Protein AF-A0A520RTF0-F1 (afdb_monomer)

Organism: NCBI:txid2510334

Structure (mmCIF, N/CA/C/O backbone):
data_AF-A0A520RTF0-F1
#
_entry.id   AF-A0A520RTF0-F1
#
loop_
_atom_site.group_PDB
_atom_site.id
_atom_site.type_symbol
_atom_site.label_atom_id
_atom_site.label_alt_id
_atom_site.label_comp_id
_atom_site.label_asym_id
_atom_site.label_entity_id
_atom_site.label_seq_id
_atom_site.pdbx_PDB_ins_code
_atom_site.Cartn_x
_atom_site.Cartn_y
_atom_site.Cartn_z
_atom_site.occupancy
_atom_site.B_iso_or_equiv
_atom_site.auth_seq_id
_atom_site.auth_comp_id
_atom_site.auth_asym_id
_atom_site.auth_atom_id
_atom_site.pdbx_PDB_model_num
ATOM 1 N N . MET A 1 1 ? -9.088 -32.684 68.311 1.00 35.09 1 MET A N 1
ATOM 2 C CA . MET A 1 1 ? -9.550 -31.432 67.673 1.00 35.09 1 MET A CA 1
ATOM 3 C C . MET A 1 1 ? -9.948 -31.781 66.250 1.00 35.09 1 MET A C 1
ATOM 5 O O . MET A 1 1 ? -9.101 -32.343 65.562 1.00 35.09 1 MET A O 1
ATOM 9 N N . PRO A 1 2 ? -11.205 -31.585 65.819 1.00 31.98 2 PRO A N 1
ATOM 10 C CA . PRO A 1 2 ? -11.571 -31.870 64.439 1.00 31.98 2 PRO A CA 1
ATOM 11 C C . PRO A 1 2 ? -10.864 -30.858 63.530 1.00 31.98 2 PRO A C 1
ATOM 13 O O . PRO A 1 2 ? -10.836 -29.667 63.839 1.00 31.98 2 PRO A O 1
ATOM 16 N N . ARG A 1 3 ? -10.262 -31.338 62.437 1.00 32.12 3 ARG A N 1
ATOM 17 C CA . ARG A 1 3 ? -9.740 -30.486 61.361 1.00 32.12 3 ARG A CA 1
ATOM 18 C C . ARG A 1 3 ? -10.895 -29.647 60.811 1.00 32.12 3 ARG A C 1
ATOM 20 O O . ARG A 1 3 ? -11.899 -30.211 60.385 1.00 32.12 3 ARG A O 1
ATOM 27 N N . MET A 1 4 ? -10.735 -28.324 60.822 1.00 29.72 4 MET A N 1
ATOM 28 C CA . MET A 1 4 ? -11.613 -27.411 60.087 1.00 29.72 4 MET A CA 1
ATOM 29 C C . MET A 1 4 ? -11.642 -27.809 58.598 1.00 29.72 4 MET A C 1
ATOM 31 O O . MET A 1 4 ? -10.570 -28.062 58.040 1.00 29.72 4 MET A O 1
ATOM 35 N N . PRO A 1 5 ? -12.825 -27.873 57.960 1.00 34.88 5 PRO A N 1
ATOM 36 C CA . PRO A 1 5 ? -12.955 -28.168 56.534 1.00 34.88 5 PRO A CA 1
ATOM 37 C C . PRO A 1 5 ? -12.338 -27.052 55.674 1.00 34.88 5 PRO A C 1
ATOM 39 O O . PRO A 1 5 ? -12.426 -25.877 56.027 1.00 34.88 5 PRO A O 1
ATOM 42 N N . ASP A 1 6 ? -11.736 -27.403 54.534 1.00 38.41 6 ASP A N 1
ATOM 43 C CA . ASP A 1 6 ? -10.985 -26.462 53.682 1.00 38.41 6 ASP A CA 1
ATOM 44 C C . ASP A 1 6 ? -11.842 -25.318 53.098 1.00 38.41 6 ASP A C 1
ATOM 46 O O . ASP A 1 6 ? -11.311 -24.232 52.868 1.00 38.41 6 ASP A O 1
ATOM 50 N N . LYS A 1 7 ? -13.175 -25.486 53.005 1.00 37.47 7 LYS A N 1
ATOM 51 C CA . LYS A 1 7 ? -14.124 -24.391 52.705 1.00 37.47 7 LYS A CA 1
ATOM 52 C C . LYS A 1 7 ? -14.014 -23.226 53.699 1.00 37.47 7 LYS A C 1
ATOM 54 O O . LYS A 1 7 ? -14.041 -22.072 53.292 1.00 37.47 7 LYS A O 1
ATOM 59 N N . LEU A 1 8 ? -13.821 -23.514 54.992 1.00 34.50 8 LEU A N 1
ATOM 60 C CA . LEU A 1 8 ? -13.691 -22.475 56.018 1.00 34.50 8 LEU A CA 1
ATOM 61 C C . LEU A 1 8 ? -12.369 -21.704 55.894 1.00 34.50 8 LEU A C 1
ATOM 63 O O . LEU A 1 8 ? -12.335 -20.523 56.208 1.00 34.50 8 LEU A O 1
ATOM 67 N N . LYS A 1 9 ? -11.285 -22.337 55.421 1.00 35.91 9 LYS A N 1
ATOM 68 C CA . LYS A 1 9 ? -9.981 -21.667 55.250 1.00 35.91 9 LYS A CA 1
ATOM 69 C C . LYS A 1 9 ? -9.966 -20.687 54.076 1.00 35.91 9 LYS A C 1
ATOM 71 O O . LYS A 1 9 ? -9.257 -19.690 54.153 1.00 35.91 9 LYS A O 1
ATOM 76 N N . SER A 1 10 ? -10.716 -20.978 53.012 1.00 37.84 10 SER A N 1
ATOM 77 C CA . SER A 1 10 ? -10.874 -20.084 51.859 1.00 37.84 10 SER A CA 1
ATOM 78 C C . SER A 1 10 ? -11.757 -18.879 52.218 1.00 37.84 10 SER A C 1
ATOM 80 O O . SER A 1 10 ? -11.321 -17.746 52.042 1.00 37.84 10 SER A O 1
ATOM 82 N N . LEU A 1 11 ? -12.895 -19.106 52.891 1.00 39.03 11 LEU A N 1
ATOM 83 C CA . LEU A 1 11 ? -13.771 -18.043 53.418 1.00 39.03 11 LEU A CA 1
ATOM 84 C C . LEU A 1 11 ? -13.067 -17.130 54.444 1.00 39.03 11 LEU A C 1
ATOM 86 O O . LEU A 1 11 ? -13.208 -15.912 54.391 1.00 39.03 11 LEU A O 1
ATOM 90 N N . LEU A 1 12 ? -12.249 -17.693 55.346 1.00 34.88 12 LEU A N 1
ATOM 91 C CA . LEU A 1 12 ? -11.482 -16.918 56.334 1.00 34.88 12 LEU A CA 1
ATOM 92 C C . LEU A 1 12 ? -10.351 -16.084 55.714 1.00 34.88 12 LEU A C 1
ATOM 94 O O . LEU A 1 12 ? -10.033 -15.035 56.270 1.00 34.88 12 LEU A O 1
ATOM 98 N N . LYS A 1 13 ? -9.755 -16.507 54.587 1.00 39.06 13 LYS A N 1
ATOM 99 C CA . LYS A 1 13 ? -8.762 -15.708 53.841 1.00 39.06 13 LYS A CA 1
ATOM 100 C C . LYS A 1 13 ? -9.409 -14.516 53.129 1.00 39.06 13 LYS A C 1
ATOM 102 O O . LYS A 1 13 ? -8.852 -13.428 53.167 1.00 39.06 13 LYS A O 1
ATOM 107 N N . ILE A 1 14 ? -10.603 -14.703 52.567 1.00 41.03 14 ILE A N 1
ATOM 108 C CA . ILE A 1 14 ? -11.370 -13.642 51.897 1.00 41.03 14 ILE A CA 1
ATOM 109 C C . ILE A 1 14 ? -11.829 -12.583 52.911 1.00 41.03 14 ILE A C 1
ATOM 111 O O . ILE A 1 14 ? -11.594 -11.396 52.707 1.00 41.03 14 ILE A O 1
ATOM 115 N N . ALA A 1 15 ? -12.357 -13.004 54.068 1.00 39.94 15 ALA A N 1
ATOM 116 C CA . ALA A 1 15 ? -12.731 -12.086 55.146 1.00 39.94 15 ALA A CA 1
ATOM 117 C C . ALA A 1 15 ? -11.531 -11.305 55.715 1.00 39.94 15 ALA A C 1
ATOM 119 O O . ALA A 1 15 ? -11.695 -10.177 56.163 1.00 39.94 15 ALA A O 1
ATOM 120 N N . SER A 1 16 ? -10.318 -11.875 55.698 1.00 38.03 16 SER A N 1
ATOM 121 C CA . SER A 1 16 ? -9.114 -11.190 56.193 1.00 38.03 16 SER A CA 1
ATOM 122 C C . SER A 1 16 ? -8.428 -10.285 55.160 1.00 38.03 16 SER A C 1
ATOM 124 O O . SER A 1 16 ? -7.774 -9.333 55.576 1.00 38.03 16 SER A O 1
ATOM 126 N N . LEU A 1 17 ? -8.627 -10.513 53.856 1.00 39.69 17 LEU A N 1
ATOM 127 C CA . LEU A 1 17 ? -8.180 -9.624 52.770 1.00 39.69 17 LEU A CA 1
ATOM 128 C C . LEU A 1 17 ? -9.128 -8.429 52.575 1.00 39.69 17 LEU A C 1
ATOM 130 O O . LEU A 1 17 ? -8.660 -7.296 52.507 1.00 39.69 17 LEU A O 1
ATOM 134 N N . LEU A 1 18 ? -10.447 -8.649 52.634 1.00 36.28 18 LEU A N 1
ATOM 135 C CA . LEU A 1 18 ? -11.449 -7.570 52.640 1.00 36.28 18 LEU A CA 1
ATOM 136 C C . LEU A 1 18 ? -11.328 -6.673 53.887 1.00 36.28 18 LEU A C 1
ATOM 138 O O . LEU A 1 18 ? -11.593 -5.478 53.823 1.00 36.28 18 LEU A O 1
ATOM 142 N N . LEU A 1 19 ? -10.846 -7.214 55.017 1.00 36.16 19 LEU A N 1
ATOM 143 C CA . LEU A 1 19 ? -10.516 -6.413 56.204 1.00 36.16 19 LEU A CA 1
ATOM 144 C C . LEU A 1 19 ? -9.243 -5.554 56.048 1.00 36.16 19 LEU A C 1
ATOM 146 O O . LEU A 1 19 ? -9.057 -4.629 56.836 1.00 36.16 19 LEU A O 1
ATOM 150 N N . TRP A 1 20 ? -8.354 -5.858 55.094 1.00 32.38 20 TRP A N 1
ATOM 151 C CA . TRP A 1 20 ? -7.113 -5.101 54.855 1.00 32.38 20 TRP A CA 1
ATOM 152 C C . TRP A 1 20 ? -7.290 -3.949 53.855 1.00 32.38 20 TRP A C 1
ATOM 154 O O . TRP A 1 20 ? -6.564 -2.960 53.958 1.00 32.38 20 TRP A O 1
ATOM 164 N N . ALA A 1 21 ? -8.298 -4.010 52.978 1.00 34.62 21 ALA A N 1
ATOM 165 C CA . ALA A 1 21 ? -8.686 -2.901 52.097 1.00 34.62 21 ALA A CA 1
ATOM 166 C C . ALA A 1 21 ? -9.217 -1.666 52.867 1.00 34.62 21 ALA A C 1
ATOM 168 O O . ALA A 1 21 ? -9.217 -0.553 52.355 1.00 34.62 21 ALA A O 1
ATOM 169 N N . LEU A 1 22 ? -9.562 -1.816 54.153 1.00 38.53 22 LEU A N 1
ATOM 170 C CA . LEU A 1 22 ? -10.040 -0.741 55.037 1.00 38.53 22 LEU A CA 1
ATOM 171 C C . LEU A 1 22 ? -8.977 0.306 55.446 1.00 38.53 22 LEU A C 1
ATOM 173 O O . LEU A 1 22 ? -9.285 1.205 56.231 1.00 38.53 22 LEU A O 1
ATOM 177 N N . CYS A 1 23 ? -7.736 0.229 54.949 1.00 31.05 23 CYS A N 1
ATOM 178 C CA . CYS A 1 23 ? -6.676 1.171 55.337 1.00 31.05 23 CYS A CA 1
ATOM 179 C C . CYS A 1 23 ? -5.777 1.712 54.213 1.00 31.05 23 CYS A C 1
ATOM 181 O O . CYS A 1 23 ? -4.783 2.369 54.532 1.00 31.05 23 CYS A O 1
ATOM 183 N N . ALA A 1 24 ? -6.102 1.536 52.933 1.00 30.48 24 ALA A N 1
ATOM 184 C CA . ALA A 1 24 ? -5.305 2.135 51.864 1.00 30.48 24 ALA A CA 1
ATOM 185 C C . ALA A 1 24 ? -6.176 2.783 50.782 1.00 30.48 24 ALA A C 1
ATOM 187 O O . ALA A 1 24 ? -7.135 2.194 50.308 1.00 30.48 24 ALA A O 1
ATOM 188 N N . SER A 1 25 ? -5.763 3.997 50.404 1.00 29.53 25 SER A N 1
ATOM 189 C CA . SER A 1 25 ? -6.171 4.790 49.234 1.00 29.53 25 SER A CA 1
ATOM 190 C C . SER A 1 25 ? -7.614 5.305 49.160 1.00 29.53 25 SER A C 1
ATOM 192 O O . SER A 1 25 ? -8.532 4.653 48.687 1.00 29.53 25 SER A O 1
ATOM 194 N N . GLN A 1 26 ? -7.749 6.595 49.486 1.00 33.31 26 GLN A N 1
ATOM 195 C CA . GLN A 1 26 ? -8.536 7.519 48.669 1.00 33.31 26 GLN A CA 1
ATOM 196 C C . GLN A 1 26 ? -7.932 7.523 47.261 1.00 33.31 26 GLN A C 1
ATOM 198 O O . GLN A 1 26 ? -6.758 7.847 47.173 1.00 33.31 26 GLN A O 1
ATOM 203 N N . PHE A 1 27 ? -8.691 7.143 46.233 1.00 30.66 27 PHE A N 1
ATOM 204 C CA . PHE A 1 27 ? -8.696 7.657 44.849 1.00 30.66 27 PHE A CA 1
ATOM 205 C C . PHE A 1 27 ? -9.687 6.779 44.069 1.00 30.66 27 PHE A C 1
ATOM 207 O O . PHE A 1 27 ? -9.316 5.749 43.524 1.00 30.66 27 PHE A O 1
ATOM 214 N N . ALA A 1 28 ? -10.964 7.164 44.071 1.00 24.80 28 ALA A N 1
ATOM 215 C CA . ALA A 1 28 ? -11.975 6.541 43.227 1.00 24.80 28 ALA A CA 1
ATOM 216 C C . ALA A 1 28 ? -11.994 7.273 41.878 1.00 24.80 28 ALA A C 1
ATOM 218 O O . ALA A 1 28 ? -12.440 8.421 41.804 1.00 24.80 28 ALA A O 1
ATOM 219 N N . SER A 1 29 ? -11.491 6.628 40.827 1.00 24.91 29 SER A N 1
ATOM 220 C CA . SER A 1 29 ? -11.855 6.935 39.443 1.00 24.91 29 SER A CA 1
ATOM 221 C C . SER A 1 29 ? -12.821 5.854 38.970 1.00 24.91 29 SER A C 1
ATOM 223 O O . SER A 1 29 ? -12.532 4.663 39.061 1.00 24.91 29 SER A O 1
ATOM 225 N N . ALA A 1 30 ? -13.993 6.275 38.504 1.00 27.58 30 ALA A N 1
ATOM 226 C CA . ALA A 1 30 ? -14.966 5.392 37.885 1.00 27.58 30 ALA A CA 1
ATOM 227 C C . ALA A 1 30 ? -14.374 4.844 36.577 1.00 27.58 30 ALA A C 1
ATOM 229 O O . ALA A 1 30 ? -14.166 5.599 35.634 1.00 27.58 30 ALA A O 1
ATOM 230 N N . GLN A 1 31 ? -14.085 3.546 36.526 1.00 29.14 31 GLN A N 1
ATOM 231 C CA . GLN A 1 31 ? -13.779 2.844 35.281 1.00 29.14 31 GLN A CA 1
ATOM 232 C C . GLN A 1 31 ? -15.083 2.672 34.488 1.00 29.14 31 GLN A C 1
ATOM 234 O O . GLN A 1 31 ? -15.976 1.949 34.925 1.00 29.14 31 GLN A O 1
ATOM 239 N N . SER A 1 32 ? -15.200 3.309 33.322 1.00 32.97 32 SER A N 1
ATOM 240 C CA . SER A 1 32 ? -16.267 3.039 32.351 1.00 32.97 32 SER A CA 1
ATOM 241 C C . SER A 1 32 ? -15.668 2.508 31.052 1.00 32.97 32 SER A C 1
ATOM 243 O O . SER A 1 32 ? -14.834 3.174 30.450 1.00 32.97 32 SER A O 1
ATOM 245 N N . GLY A 1 33 ? -16.107 1.315 30.634 1.00 45.66 33 GLY A N 1
ATOM 246 C CA . GLY A 1 33 ? -15.764 0.707 29.340 1.00 45.66 33 GLY A CA 1
ATOM 247 C C . GLY A 1 33 ? -15.453 -0.794 29.379 1.00 45.66 33 GLY A C 1
ATOM 248 O O . GLY A 1 33 ? -15.386 -1.429 28.334 1.00 45.66 33 GLY A O 1
ATOM 249 N N . SER A 1 34 ? -15.290 -1.391 30.562 1.00 53.47 34 SER A N 1
ATOM 250 C CA . SER A 1 34 ? -14.965 -2.816 30.682 1.00 53.47 34 SER A CA 1
ATOM 251 C C . SER A 1 34 ? -16.222 -3.689 30.718 1.00 53.47 34 SER A C 1
ATOM 253 O O . SER A 1 34 ? -17.160 -3.387 31.452 1.00 53.47 34 SER A O 1
ATOM 255 N N . SER A 1 35 ? -16.231 -4.804 29.976 1.00 57.59 35 SER A N 1
ATOM 256 C CA . SER A 1 35 ? -17.229 -5.880 30.160 1.00 57.59 35 SER A CA 1
ATOM 257 C C . SER A 1 35 ? -16.954 -6.712 31.420 1.00 57.59 35 SER A C 1
ATOM 259 O O . SER A 1 35 ? -17.786 -7.521 31.832 1.00 57.59 35 SER A O 1
ATOM 261 N N . LEU A 1 36 ? -15.780 -6.527 32.033 1.00 66.19 36 LEU A N 1
ATOM 262 C CA . LEU A 1 36 ? -15.343 -7.283 33.192 1.00 66.19 36 LEU A CA 1
ATOM 263 C C . LEU A 1 36 ? -16.076 -6.818 34.454 1.00 66.19 36 LEU A C 1
ATOM 265 O O . LEU A 1 36 ? -16.005 -5.637 34.797 1.00 66.19 36 LEU A O 1
ATOM 269 N N . PRO A 1 37 ? -16.716 -7.730 35.200 1.00 80.25 37 PRO A N 1
ATOM 270 C CA . PRO A 1 37 ? -17.187 -7.429 36.537 1.00 80.25 37 PRO A CA 1
ATOM 271 C C . PRO A 1 37 ? -16.054 -6.957 37.446 1.00 80.25 37 PRO A C 1
ATOM 273 O O . PRO A 1 37 ? -14.976 -7.555 37.488 1.00 80.25 37 PRO A O 1
ATOM 276 N N . THR A 1 38 ? -16.309 -5.917 38.227 1.00 79.69 38 THR A N 1
ATOM 277 C CA . THR A 1 38 ? -15.339 -5.360 39.173 1.00 79.69 38 THR A CA 1
ATOM 278 C C . THR A 1 38 ? -15.919 -5.329 40.574 1.00 79.69 38 THR A C 1
ATOM 280 O O . THR A 1 38 ? -17.127 -5.196 40.769 1.00 79.69 38 THR A O 1
ATOM 283 N N . PHE A 1 39 ? -15.053 -5.472 41.569 1.00 84.12 39 PHE A N 1
ATOM 284 C CA . PHE A 1 39 ? -15.384 -5.244 42.962 1.00 84.12 39 PHE A CA 1
ATOM 285 C C . PHE A 1 39 ? -14.456 -4.172 43.531 1.00 84.12 39 PHE A C 1
ATOM 287 O O . PHE A 1 39 ? -13.256 -4.398 43.688 1.00 84.12 39 PHE A O 1
ATOM 294 N N . SER A 1 40 ? -15.030 -3.014 43.840 1.00 79.94 40 SER A N 1
ATOM 295 C CA . SER A 1 40 ? -14.344 -1.868 44.439 1.00 79.94 40 SER A CA 1
ATOM 296 C C . SER A 1 40 ? -15.322 -1.089 45.313 1.00 79.94 40 SER A C 1
ATOM 298 O O . SER A 1 40 ? -16.522 -1.089 45.041 1.00 79.94 40 SER A O 1
ATOM 300 N N . ASP A 1 41 ? -14.833 -0.425 46.362 1.00 84.06 41 ASP A N 1
ATOM 301 C CA . ASP A 1 41 ? -15.664 0.389 47.266 1.00 84.06 41 ASP A CA 1
ATOM 302 C C . ASP A 1 41 ? -16.914 -0.356 47.781 1.00 84.06 41 ASP A C 1
ATOM 304 O O . ASP A 1 41 ? -18.045 0.137 47.729 1.00 84.06 41 ASP A O 1
ATOM 308 N N . ASP A 1 42 ? -16.715 -1.599 48.234 1.00 87.12 42 ASP A N 1
ATOM 309 C CA . ASP A 1 42 ? -17.768 -2.503 48.711 1.00 87.12 42 ASP A CA 1
ATOM 310 C C . ASP A 1 42 ? -18.888 -2.779 47.687 1.00 87.12 42 ASP A C 1
ATOM 312 O O . ASP A 1 42 ? -19.951 -3.283 48.052 1.00 87.12 42 ASP A O 1
ATOM 316 N N . THR A 1 43 ? -18.662 -2.491 46.405 1.00 88.56 43 THR A N 1
ATOM 317 C CA . THR A 1 43 ? -19.658 -2.624 45.339 1.00 88.56 43 THR A CA 1
ATOM 318 C C . THR A 1 43 ? -19.164 -3.585 44.271 1.00 88.56 43 THR A C 1
ATOM 320 O O . THR A 1 43 ? -18.107 -3.392 43.677 1.00 88.56 43 THR A O 1
ATOM 323 N N . LEU A 1 44 ? -19.949 -4.629 44.019 1.00 90.25 44 LEU A N 1
ATOM 324 C CA . LEU A 1 44 ? -19.781 -5.533 42.891 1.00 90.25 44 LEU A CA 1
ATOM 325 C C . LEU A 1 44 ? -20.581 -4.988 41.708 1.00 90.25 44 LEU A C 1
ATOM 327 O O . LEU A 1 44 ? -21.813 -4.977 41.745 1.00 90.25 44 LEU A O 1
ATOM 331 N N . THR A 1 45 ? -19.882 -4.560 40.666 1.00 87.50 45 THR A N 1
ATOM 332 C CA . THR A 1 45 ? -20.481 -4.067 39.425 1.00 87.50 45 THR A CA 1
ATOM 333 C C . THR A 1 45 ? -20.388 -5.152 38.365 1.00 87.50 45 THR A C 1
ATOM 335 O O . THR A 1 45 ? -19.307 -5.672 38.100 1.00 87.50 45 THR A O 1
ATOM 338 N N . ILE A 1 46 ? -21.521 -5.505 37.761 1.00 85.62 46 ILE A N 1
ATOM 339 C CA . ILE A 1 46 ? -21.617 -6.441 36.638 1.00 85.62 46 ILE A CA 1
ATOM 340 C C . ILE A 1 46 ? -22.145 -5.639 35.445 1.00 85.62 46 ILE A C 1
ATOM 342 O O . ILE A 1 46 ? -23.355 -5.403 35.369 1.00 85.62 46 ILE A O 1
ATOM 346 N N . PRO A 1 47 ? -21.258 -5.218 34.525 1.00 75.25 47 PRO A N 1
ATOM 347 C CA . PRO A 1 47 ? -21.606 -4.300 33.440 1.00 75.25 47 PRO A CA 1
ATOM 348 C C . PRO A 1 47 ? -22.702 -4.832 32.506 1.00 75.25 47 PRO A C 1
ATOM 350 O O . PRO A 1 47 ? -23.524 -4.067 32.005 1.00 75.25 47 PRO A O 1
ATOM 353 N N . ARG A 1 48 ? -22.757 -6.158 32.302 1.00 76.44 48 ARG A N 1
ATOM 354 C CA . ARG A 1 48 ? -23.855 -6.814 31.586 1.00 76.44 48 ARG A CA 1
ATOM 355 C C . ARG A 1 48 ? -24.098 -8.246 32.045 1.00 76.44 48 ARG A C 1
ATOM 357 O O . ARG A 1 48 ? -23.167 -9.032 32.213 1.00 76.44 48 ARG A O 1
ATOM 364 N N . ILE A 1 49 ? -25.374 -8.602 32.123 1.00 76.06 49 ILE A N 1
ATOM 365 C CA . ILE A 1 49 ? -25.895 -9.965 32.135 1.00 76.06 49 ILE A CA 1
ATOM 366 C C . ILE A 1 49 ? -27.102 -10.063 31.203 1.00 76.06 49 ILE A C 1
ATOM 368 O O . ILE A 1 49 ? -27.905 -9.136 31.141 1.00 76.06 49 ILE A O 1
ATOM 372 N N . ASP A 1 50 ? -27.262 -11.187 30.510 1.00 74.88 50 ASP A N 1
ATOM 373 C CA . ASP A 1 50 ? -28.456 -11.456 29.709 1.00 74.88 50 ASP A CA 1
ATOM 374 C C . ASP A 1 50 ? -29.362 -12.438 30.454 1.00 74.88 50 ASP A C 1
ATOM 376 O O . ASP A 1 50 ? -28.950 -13.551 30.785 1.00 74.88 50 ASP A O 1
ATOM 380 N N . VAL A 1 51 ? -30.603 -12.025 30.728 1.00 75.19 51 VAL A N 1
ATOM 381 C CA . VAL A 1 51 ? -31.582 -12.839 31.457 1.00 75.19 51 VAL A CA 1
ATOM 382 C C . VAL A 1 51 ? -32.788 -13.106 30.563 1.00 75.19 51 VAL A C 1
ATOM 384 O O . VAL A 1 51 ? -33.469 -12.186 30.097 1.00 75.19 51 VAL A O 1
ATOM 387 N N . GLU A 1 52 ? -33.073 -14.386 30.320 1.00 69.31 52 GLU A N 1
ATOM 388 C CA . GLU A 1 52 ? -34.193 -14.806 29.477 1.00 69.31 52 GLU A CA 1
ATOM 389 C C . GLU A 1 52 ? -35.519 -14.216 29.991 1.00 69.31 52 GLU A C 1
ATOM 391 O O . GLU A 1 52 ? -35.880 -14.364 31.155 1.00 69.31 52 GLU A O 1
ATOM 396 N N . GLY A 1 53 ? -36.246 -13.505 29.124 1.00 69.94 53 GLY A N 1
ATOM 397 C CA . GLY A 1 53 ? -37.507 -12.838 29.477 1.00 69.94 53 GLY A CA 1
ATOM 398 C C . GLY A 1 53 ? -37.370 -11.469 30.159 1.00 69.94 53 GLY A C 1
ATOM 399 O O . GLY A 1 53 ? -38.383 -10.785 30.301 1.00 69.94 53 GLY A O 1
ATOM 400 N N . TYR A 1 54 ? -36.154 -11.042 30.516 1.00 69.44 54 TYR A N 1
ATOM 401 C CA . TYR A 1 54 ? -35.878 -9.751 31.168 1.00 69.44 54 TYR A CA 1
ATOM 402 C C . TYR A 1 54 ? -34.893 -8.860 30.388 1.00 69.44 54 TYR A C 1
ATOM 404 O O . TYR A 1 54 ? -34.834 -7.660 30.647 1.00 69.44 54 TYR A O 1
ATOM 412 N N . GLY A 1 55 ? -34.193 -9.409 29.390 1.00 69.69 55 GLY A N 1
ATOM 413 C CA . GLY A 1 55 ? -33.267 -8.666 28.530 1.00 69.69 55 GLY A CA 1
ATOM 414 C C . GLY A 1 55 ? -31.871 -8.522 29.140 1.00 69.69 55 GLY A C 1
ATOM 415 O O . GLY A 1 55 ? -31.508 -9.257 30.058 1.00 69.69 55 GLY A O 1
ATOM 416 N N . SER A 1 56 ? -31.085 -7.594 28.594 1.00 75.62 56 SER A N 1
ATOM 417 C CA . SER A 1 56 ? -29.727 -7.292 29.056 1.00 75.62 56 SER A CA 1
ATOM 418 C C . SER A 1 56 ? -29.761 -6.281 30.199 1.00 75.62 56 SER A C 1
ATOM 420 O O . SER A 1 56 ? -30.343 -5.203 30.056 1.00 75.62 56 SER A O 1
ATOM 422 N N . LEU A 1 57 ? -29.131 -6.609 31.326 1.00 77.19 57 LEU A N 1
ATOM 423 C CA . LEU A 1 57 ? -29.150 -5.808 32.549 1.00 77.19 57 LEU A CA 1
ATOM 424 C C . LEU A 1 57 ? -27.738 -5.498 33.054 1.00 77.19 57 LEU A C 1
ATOM 426 O O . LEU A 1 57 ? -26.866 -6.360 33.011 1.00 77.19 57 LEU A O 1
ATOM 430 N N . GLU A 1 58 ? -27.525 -4.283 33.552 1.00 86.12 58 GLU A N 1
ATOM 431 C CA . GLU A 1 58 ? -26.364 -3.919 34.372 1.00 86.12 58 GLU A CA 1
ATOM 432 C C . GLU A 1 58 ? -26.770 -4.086 35.834 1.00 86.12 58 GLU A C 1
ATOM 434 O O . GLU A 1 58 ? -27.820 -3.578 36.244 1.00 86.12 58 GLU A O 1
ATOM 439 N N . LEU A 1 59 ? -25.952 -4.786 36.621 1.00 87.69 59 LEU A N 1
ATOM 440 C CA . LEU A 1 59 ? -26.215 -5.006 38.040 1.00 87.69 59 LEU A CA 1
ATOM 441 C C . LEU A 1 59 ? -25.172 -4.298 38.898 1.00 87.69 59 LEU A C 1
ATOM 443 O O . LEU A 1 59 ? -23.972 -4.423 38.661 1.00 87.69 59 LEU A O 1
ATOM 447 N N . GLN A 1 60 ? -25.632 -3.640 39.959 1.00 89.62 60 GLN A N 1
ATOM 448 C CA . GLN A 1 60 ? -24.772 -3.216 41.062 1.00 89.62 60 GLN A CA 1
ATOM 449 C C . GLN A 1 60 ? -25.244 -3.888 42.341 1.00 89.62 60 GLN A C 1
ATOM 451 O O . GLN A 1 60 ? -26.428 -3.822 42.693 1.00 89.62 60 GLN A O 1
ATOM 456 N N . LEU A 1 61 ? -24.320 -4.555 43.027 1.00 92.44 61 LEU A N 1
ATOM 457 C CA . LEU A 1 61 ? -24.586 -5.235 44.280 1.00 92.44 61 LEU A CA 1
ATOM 458 C C . LEU A 1 61 ? -23.665 -4.688 45.374 1.00 92.44 61 LEU A C 1
ATOM 460 O O . LEU A 1 61 ? -22.446 -4.816 45.296 1.00 92.44 61 LEU A O 1
ATOM 464 N N . GLN A 1 62 ? -24.245 -4.109 46.421 1.00 92.81 62 GLN A N 1
ATOM 465 C CA . GLN A 1 62 ? -23.505 -3.567 47.559 1.00 92.81 62 GLN A CA 1
ATOM 466 C C . GLN A 1 62 ? -23.256 -4.657 48.602 1.00 92.81 62 GLN A C 1
ATOM 468 O O . GLN A 1 62 ? -24.196 -5.314 49.046 1.00 92.81 62 GLN A O 1
ATOM 473 N N . LEU A 1 63 ? -22.021 -4.813 49.064 1.00 91.56 63 LEU A N 1
ATOM 474 C CA . LEU A 1 63 ? -21.677 -5.680 50.186 1.00 91.56 63 LEU A CA 1
ATOM 475 C C . LEU A 1 63 ? -22.323 -5.154 51.479 1.00 91.56 63 LEU A C 1
ATOM 477 O O . LEU A 1 63 ? -22.077 -4.028 51.904 1.00 91.56 63 LEU A O 1
ATOM 481 N N . VAL A 1 64 ? -23.156 -5.978 52.117 1.00 91.38 64 VAL A N 1
ATOM 482 C CA . VAL A 1 64 ? -23.896 -5.631 53.348 1.00 91.38 64 VAL A CA 1
ATOM 483 C C . VAL A 1 64 ? -23.498 -6.480 54.558 1.00 91.38 64 VAL A C 1
ATOM 485 O O . VAL A 1 64 ? -23.744 -6.081 55.695 1.00 91.38 64 VAL A O 1
ATOM 488 N N . ASP A 1 65 ? -22.862 -7.634 54.339 1.00 87.88 65 ASP A N 1
ATOM 489 C CA . ASP A 1 65 ? -22.272 -8.459 55.398 1.00 87.88 65 ASP A CA 1
ATOM 490 C C . ASP A 1 65 ? -20.956 -9.075 54.915 1.00 87.88 65 ASP A C 1
ATOM 492 O O . ASP A 1 65 ? -20.934 -9.978 54.077 1.00 87.88 65 ASP A O 1
ATOM 496 N N . THR A 1 66 ? -19.852 -8.605 55.488 1.00 79.25 66 THR A N 1
ATOM 497 C CA . THR A 1 66 ? -18.490 -9.055 55.174 1.00 79.25 66 THR A CA 1
ATOM 498 C C . THR A 1 66 ? -18.177 -10.452 55.712 1.00 79.25 66 THR A C 1
ATOM 500 O O . THR A 1 66 ? -17.266 -11.112 55.217 1.00 79.25 66 THR A O 1
ATOM 503 N N . THR A 1 67 ? -18.920 -10.935 56.714 1.00 78.31 67 THR A N 1
ATOM 504 C CA . THR A 1 67 ? -18.682 -12.248 57.336 1.00 78.31 67 THR A CA 1
ATOM 505 C C . THR A 1 67 ? -19.236 -13.372 56.474 1.00 78.31 67 THR A C 1
ATOM 507 O O . THR A 1 67 ? -18.606 -14.420 56.338 1.00 78.31 67 THR A O 1
ATOM 510 N N . ASN A 1 68 ? -20.411 -13.145 55.889 1.00 81.12 68 ASN A N 1
ATOM 511 C CA . ASN A 1 68 ? -21.101 -14.118 55.045 1.00 81.12 68 ASN A CA 1
ATOM 512 C C . ASN A 1 68 ? -20.989 -13.805 53.544 1.00 81.12 68 ASN A C 1
ATOM 514 O O . ASN A 1 68 ? -21.507 -14.577 52.743 1.00 81.12 68 ASN A O 1
ATOM 518 N N . LEU A 1 69 ? -20.303 -12.712 53.173 1.00 85.88 69 LEU A N 1
ATOM 519 C CA . LEU A 1 69 ? -20.183 -12.206 51.799 1.00 85.88 69 LEU A CA 1
ATOM 520 C C . LEU A 1 69 ? -21.554 -12.073 51.139 1.00 85.88 69 LEU A C 1
ATOM 522 O O . LEU A 1 69 ? -21.869 -12.693 50.120 1.00 85.88 69 LEU A O 1
ATOM 526 N N . THR A 1 70 ? -22.388 -11.282 51.799 1.00 90.94 70 THR A N 1
ATOM 527 C CA . THR A 1 70 ? -23.764 -11.042 51.392 1.00 90.94 70 THR A CA 1
ATOM 528 C C . THR A 1 70 ? -23.855 -9.689 50.711 1.00 90.94 70 THR A C 1
ATOM 530 O O . THR A 1 70 ? -23.448 -8.682 51.291 1.00 90.94 70 THR A O 1
ATOM 533 N N . PHE A 1 71 ? -24.432 -9.664 49.517 1.00 92.75 71 PHE A N 1
ATOM 534 C CA . PHE A 1 71 ? -24.582 -8.480 48.692 1.00 92.75 71 PHE A CA 1
ATOM 535 C C . PHE A 1 71 ? -26.060 -8.153 48.478 1.00 92.75 71 PHE A C 1
ATOM 537 O O . PHE A 1 71 ? -26.853 -9.027 48.142 1.00 92.75 71 PHE A O 1
ATOM 544 N N . GLN A 1 72 ? -26.441 -6.896 48.655 1.00 93.06 72 GLN A N 1
ATOM 545 C CA . GLN A 1 72 ? -27.766 -6.389 48.323 1.00 93.06 72 GLN A CA 1
ATOM 546 C C . GLN A 1 72 ? -27.752 -5.873 46.887 1.00 93.06 72 GLN A C 1
ATOM 548 O O . GLN A 1 72 ? -26.920 -5.029 46.563 1.00 93.06 72 GLN A O 1
ATOM 553 N N . LEU A 1 73 ? -28.687 -6.313 46.044 1.00 89.00 73 LEU A N 1
ATOM 554 C CA . LEU A 1 73 ? -28.898 -5.681 44.743 1.00 89.00 73 LEU A CA 1
ATOM 555 C C . LEU A 1 73 ? -29.389 -4.242 44.962 1.00 89.00 73 LEU A C 1
ATOM 557 O O . LEU A 1 73 ? -30.442 -4.032 45.568 1.00 89.00 73 LEU A O 1
ATOM 561 N N . THR A 1 74 ? -28.622 -3.256 44.502 1.00 88.56 74 THR A N 1
ATOM 562 C CA . THR A 1 74 ? -28.930 -1.824 44.657 1.00 88.56 74 THR A CA 1
ATOM 563 C C . THR A 1 74 ? -29.357 -1.174 43.349 1.00 88.56 74 THR A C 1
ATOM 565 O O . THR A 1 74 ? -30.093 -0.188 43.378 1.00 88.56 74 THR A O 1
ATOM 568 N N . SER A 1 75 ? -28.945 -1.736 42.210 1.00 83.75 75 SER A N 1
ATOM 569 C CA . SER A 1 75 ? -29.309 -1.255 40.879 1.00 83.75 75 SER A CA 1
ATOM 570 C C . SER A 1 75 ? -29.461 -2.412 39.893 1.00 83.75 75 SER A C 1
ATOM 572 O O . SER A 1 75 ? -28.646 -3.334 39.888 1.00 83.75 75 SER A O 1
ATOM 574 N N . SER A 1 76 ? -30.497 -2.342 39.054 1.00 82.81 76 SER A N 1
ATOM 575 C CA . SER A 1 76 ? -30.693 -3.212 37.890 1.00 82.81 76 SER A CA 1
ATOM 576 C C . SER A 1 76 ? -31.226 -2.367 36.729 1.00 82.81 76 SER A C 1
ATOM 578 O O . SER A 1 76 ? -32.432 -2.114 36.630 1.00 82.81 76 SER A O 1
ATOM 580 N N . LEU A 1 77 ? -30.326 -1.855 35.896 1.00 80.44 77 LEU A N 1
ATOM 581 C CA . LEU A 1 77 ? -30.666 -0.989 34.763 1.00 80.44 77 LEU A CA 1
ATOM 582 C C . LEU A 1 77 ? -30.535 -1.760 33.454 1.00 80.44 77 LEU A C 1
ATOM 584 O O . LEU A 1 77 ? -29.977 -2.851 33.436 1.00 80.44 77 LEU A O 1
ATOM 588 N N . ALA A 1 78 ? -31.059 -1.215 32.355 1.00 69.94 78 ALA A N 1
ATOM 589 C CA . ALA A 1 78 ? -30.775 -1.775 31.038 1.00 69.94 78 ALA A CA 1
ATOM 590 C C . ALA A 1 78 ? -29.260 -1.700 30.793 1.00 69.94 78 ALA A C 1
ATOM 592 O O . ALA A 1 78 ? -28.695 -0.607 30.844 1.00 69.94 78 ALA A O 1
ATOM 593 N N . ALA A 1 79 ? -28.617 -2.847 30.564 1.00 57.25 79 ALA A N 1
ATOM 594 C CA . ALA A 1 79 ? -27.203 -2.864 30.207 1.00 57.25 79 ALA A CA 1
ATOM 595 C C . ALA A 1 79 ? -27.006 -2.306 28.805 1.00 57.25 79 ALA A C 1
ATOM 597 O O . ALA A 1 79 ? -27.878 -2.418 27.938 1.00 57.25 79 ALA A O 1
ATOM 598 N N . ASN A 1 80 ? -25.808 -1.780 28.573 1.00 57.97 80 ASN A N 1
ATOM 599 C CA . ASN A 1 80 ? -25.354 -1.492 27.229 1.00 57.97 80 ASN A CA 1
ATOM 600 C C . ASN A 1 80 ? -25.306 -2.811 26.412 1.00 57.97 80 ASN A C 1
ATOM 602 O O . ASN A 1 80 ? -24.554 -3.721 26.781 1.00 57.97 80 ASN A O 1
ATOM 606 N N . PRO A 1 81 ? -26.091 -2.945 25.320 1.00 51.78 81 PRO A N 1
ATOM 607 C CA . PRO A 1 81 ? -26.149 -4.160 24.501 1.00 51.78 81 PRO A CA 1
ATOM 608 C C . PRO A 1 81 ? -24.854 -4.447 23.723 1.00 51.78 81 PRO A C 1
ATOM 610 O O . PRO A 1 81 ? -24.769 -5.488 23.073 1.00 51.78 81 PRO A O 1
ATOM 613 N N . SER A 1 82 ? -23.873 -3.552 23.792 1.00 43.62 82 SER A N 1
ATOM 614 C CA . SER A 1 82 ? -22.538 -3.692 23.212 1.00 43.62 82 SER A CA 1
ATOM 615 C C . SER A 1 82 ? -21.552 -4.418 24.144 1.00 43.62 82 SER A C 1
ATOM 617 O O . SER A 1 82 ? -20.604 -5.041 23.696 1.00 43.62 82 SER A O 1
ATOM 619 N N . LEU A 1 83 ? -21.781 -4.422 25.461 1.00 46.69 83 LEU A N 1
ATOM 620 C CA . LEU A 1 83 ? -20.895 -5.124 26.404 1.00 46.69 83 LEU A CA 1
ATOM 621 C C . LEU A 1 83 ? -21.044 -6.642 26.264 1.00 46.69 83 LEU A C 1
ATOM 623 O O . LEU A 1 83 ? -22.124 -7.113 25.933 1.00 46.69 83 LEU A O 1
ATOM 627 N N . THR A 1 84 ? -20.035 -7.451 26.571 1.00 49.97 84 THR A N 1
ATOM 628 C CA . THR A 1 84 ? -20.233 -8.912 26.664 1.00 49.97 84 THR A CA 1
ATOM 629 C C . THR A 1 84 ? -20.804 -9.285 28.039 1.00 49.97 84 THR A C 1
ATOM 631 O O . THR A 1 84 ? -20.458 -8.642 29.032 1.00 49.97 84 THR A O 1
ATOM 634 N N . PRO A 1 85 ? -21.708 -10.283 28.152 1.00 61.22 85 PRO A N 1
ATOM 635 C CA . PRO A 1 85 ? -22.216 -10.713 29.452 1.00 61.22 85 PRO A CA 1
ATOM 636 C C . PRO A 1 85 ? -21.083 -11.199 30.366 1.00 61.22 85 PRO A C 1
ATOM 638 O O . PRO A 1 85 ? -20.498 -12.258 30.148 1.00 61.22 85 PRO A O 1
ATOM 641 N N . GLY A 1 86 ? -20.797 -10.431 31.416 1.00 61.19 86 GLY A N 1
ATOM 642 C CA . GLY A 1 86 ? -19.764 -10.740 32.405 1.00 61.19 86 GLY A CA 1
ATOM 643 C C . GLY A 1 86 ? -20.206 -11.768 33.449 1.00 61.19 86 GLY A C 1
ATOM 644 O O . GLY A 1 86 ? -19.405 -12.193 34.277 1.00 61.19 86 GLY A O 1
ATOM 645 N N . ALA A 1 87 ? -21.479 -12.166 33.435 1.00 76.25 87 ALA A N 1
ATOM 646 C CA . ALA A 1 87 ? -22.061 -13.156 34.332 1.00 76.25 87 ALA A CA 1
ATOM 647 C C . ALA A 1 87 ? -23.236 -13.885 33.664 1.00 76.25 87 ALA A C 1
ATOM 649 O O . ALA A 1 87 ? -23.771 -13.445 32.647 1.00 76.25 87 ALA A O 1
ATOM 650 N N . THR A 1 88 ? -23.665 -14.991 34.267 1.00 77.75 88 THR A N 1
ATOM 651 C CA . THR A 1 88 ? -24.851 -15.760 33.863 1.00 77.75 88 THR A CA 1
ATOM 652 C C . THR A 1 88 ? -25.773 -15.958 35.058 1.00 77.75 88 THR A C 1
ATOM 654 O O . THR A 1 88 ? -25.295 -16.143 36.175 1.00 77.75 88 THR A O 1
ATOM 657 N N . TYR A 1 89 ? -27.088 -15.892 34.836 1.00 84.31 89 TYR A N 1
ATOM 658 C CA . TYR A 1 89 ? -28.085 -16.068 35.888 1.00 84.31 89 TYR A CA 1
ATOM 659 C C . TYR A 1 89 ? -29.083 -17.136 35.476 1.00 84.31 89 TYR A C 1
ATOM 661 O O . TYR A 1 89 ? -29.772 -17.006 34.464 1.00 84.31 89 TYR A O 1
ATOM 669 N N . ASP A 1 90 ? -29.154 -18.195 36.271 1.00 82.06 90 ASP A N 1
ATOM 670 C CA . ASP A 1 90 ? -30.085 -19.292 36.056 1.00 82.06 90 ASP A CA 1
ATOM 671 C C . ASP A 1 90 ? -31.382 -19.019 36.831 1.00 82.06 90 ASP A C 1
ATOM 673 O O . ASP A 1 90 ? -31.410 -18.977 38.062 1.00 82.06 90 ASP A O 1
ATOM 677 N N . LEU A 1 91 ? -32.486 -18.843 36.100 1.00 78.56 91 LEU A N 1
ATOM 678 C CA . LEU A 1 91 ? -33.809 -18.563 36.668 1.00 78.56 91 LEU A CA 1
ATOM 679 C C . LEU A 1 91 ? -34.400 -19.740 37.464 1.00 78.56 91 LEU A C 1
ATOM 681 O O . LEU A 1 91 ? -35.267 -19.528 38.312 1.00 78.56 91 LEU A O 1
ATOM 685 N N . GLN A 1 92 ? -33.979 -20.978 37.195 1.00 83.69 92 GLN A N 1
ATOM 686 C CA . GLN A 1 92 ? -34.473 -22.170 37.886 1.00 83.69 92 GLN A CA 1
ATOM 687 C C . GLN A 1 92 ? -33.747 -22.390 39.207 1.00 83.69 92 GLN A C 1
ATOM 689 O O . GLN A 1 92 ? -34.383 -22.715 40.212 1.00 83.69 92 GLN A O 1
ATOM 694 N N . THR A 1 93 ? -32.425 -22.225 39.211 1.00 87.56 93 THR A N 1
ATOM 695 C CA . THR A 1 93 ? -31.607 -22.407 40.417 1.00 87.56 93 THR A CA 1
ATOM 696 C C . THR A 1 93 ? -31.453 -21.119 41.216 1.00 87.56 93 THR A C 1
ATOM 698 O O . THR A 1 93 ? -31.095 -21.184 42.388 1.00 87.56 93 THR A O 1
ATOM 701 N N . SER A 1 94 ? -31.783 -19.964 40.630 1.00 89.56 94 SER A N 1
ATOM 702 C CA . SER A 1 94 ? -31.567 -18.628 41.199 1.00 89.56 94 SER A CA 1
ATOM 703 C C . SER A 1 94 ? -30.093 -18.343 41.526 1.00 89.56 94 SER A C 1
ATOM 705 O O . SER A 1 94 ? -29.785 -17.639 42.492 1.00 89.56 94 SER A O 1
ATOM 707 N N . GLU A 1 95 ? -29.190 -18.916 40.732 1.00 91.38 95 GLU A N 1
ATOM 708 C CA . GLU A 1 95 ? -27.738 -18.806 40.869 1.00 91.38 95 GLU A CA 1
ATOM 709 C C . GLU A 1 95 ? -27.179 -17.792 39.864 1.00 91.38 95 GLU A C 1
ATOM 711 O O . GLU A 1 95 ? -27.517 -17.823 38.683 1.00 91.38 95 GLU A O 1
ATOM 716 N N . LEU A 1 96 ? -26.330 -16.888 40.350 1.00 88.25 96 LEU A N 1
ATOM 717 C CA . LEU A 1 96 ? -25.569 -15.910 39.582 1.00 88.25 96 LEU A CA 1
ATOM 718 C C . LEU A 1 96 ? -24.106 -1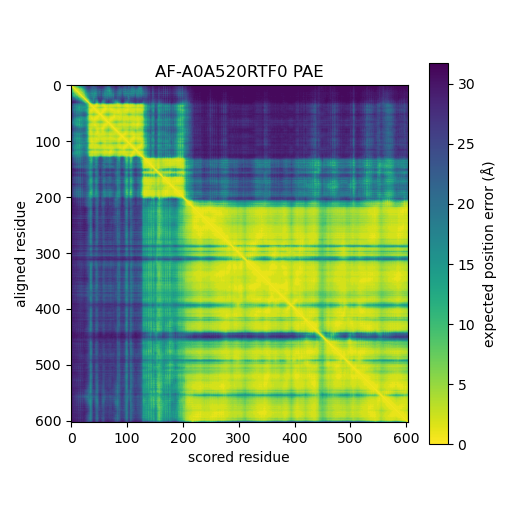6.359 39.531 1.00 88.25 96 LEU A C 1
ATOM 720 O O . LEU A 1 96 ? -23.389 -16.249 40.525 1.00 88.25 96 LEU A O 1
ATOM 724 N N . SER A 1 97 ? -23.663 -16.836 38.373 1.00 86.44 97 SER A N 1
ATOM 725 C CA . SER A 1 97 ? -22.287 -17.269 38.138 1.00 86.44 97 SER A CA 1
ATOM 726 C C . SER A 1 97 ? -21.497 -16.187 37.414 1.00 86.44 97 SER A C 1
ATOM 728 O O . SER A 1 97 ? -21.814 -15.811 36.284 1.00 86.44 97 SER A O 1
ATOM 730 N N . ILE A 1 98 ? -20.433 -15.724 38.062 1.00 84.19 98 ILE A N 1
ATOM 731 C CA . ILE A 1 98 ? -19.491 -14.718 37.580 1.00 84.19 98 ILE A CA 1
ATOM 732 C C . ILE A 1 98 ? -18.158 -15.426 37.302 1.00 84.19 98 ILE A C 1
ATOM 734 O O . ILE A 1 98 ? -17.407 -15.719 38.238 1.00 84.19 98 ILE A O 1
ATOM 738 N N . PRO A 1 99 ? -17.848 -15.753 36.035 1.00 66.06 99 PRO A N 1
ATOM 739 C CA . PRO A 1 99 ? -16.641 -16.497 35.683 1.00 66.06 99 PRO A CA 1
ATOM 740 C C . PRO A 1 99 ? -15.358 -15.750 36.055 1.00 66.06 99 PRO A C 1
ATOM 742 O O . PRO A 1 99 ? -14.357 -16.395 36.368 1.00 66.06 99 PRO A O 1
ATOM 745 N N . MET A 1 100 ? -15.399 -14.416 36.040 1.00 72.88 100 MET A N 1
ATOM 746 C CA . MET A 1 100 ? -14.263 -13.571 36.364 1.00 72.88 100 MET A CA 1
ATOM 747 C C . MET A 1 100 ? -14.738 -12.222 36.904 1.00 72.88 100 MET A C 1
ATOM 749 O O . MET A 1 100 ? -15.518 -11.535 36.256 1.00 72.88 100 MET A O 1
ATOM 753 N N . VAL A 1 101 ? -14.260 -11.851 38.086 1.00 80.38 101 VAL A N 1
ATOM 754 C CA . VAL A 1 101 ? -14.391 -10.517 38.671 1.00 80.38 101 VAL A CA 1
ATOM 755 C C . VAL A 1 101 ? -13.016 -10.047 39.119 1.00 80.38 101 VAL A C 1
ATOM 757 O O . VAL A 1 101 ? -12.266 -10.815 39.728 1.00 80.38 101 VAL A O 1
ATOM 760 N N . GLN A 1 102 ? -12.680 -8.798 38.822 1.00 73.44 102 GLN A N 1
ATOM 761 C CA . GLN A 1 102 ? -11.475 -8.167 39.342 1.00 73.44 102 GLN A CA 1
ATOM 762 C C . GLN A 1 102 ? -11.760 -7.555 40.715 1.00 73.44 102 GLN A C 1
ATOM 764 O O . GLN A 1 102 ? -12.642 -6.710 40.843 1.00 73.44 102 GLN A O 1
ATOM 769 N N . ALA A 1 103 ? -11.003 -7.965 41.730 1.00 74.06 103 ALA A N 1
ATOM 770 C CA . ALA A 1 103 ? -10.972 -7.320 43.037 1.00 74.06 103 ALA A CA 1
ATOM 771 C C . ALA A 1 103 ? -9.523 -6.906 43.323 1.00 74.06 103 ALA A C 1
ATOM 773 O O . ALA A 1 103 ? -8.651 -7.756 43.520 1.00 74.06 103 ALA A O 1
ATOM 774 N N . ASP A 1 104 ? -9.260 -5.601 43.295 1.00 67.56 104 ASP A N 1
ATOM 775 C CA . ASP A 1 104 ? -7.909 -5.034 43.282 1.00 67.56 104 ASP A CA 1
ATOM 776 C C . ASP A 1 104 ? -7.041 -5.625 42.144 1.00 67.56 104 ASP A C 1
ATOM 778 O O . ASP A 1 104 ? -7.337 -5.461 40.958 1.00 67.56 104 ASP A O 1
ATOM 782 N N . THR A 1 105 ? -5.958 -6.325 42.494 1.00 53.56 105 THR A N 1
ATOM 783 C CA . THR A 1 105 ? -5.012 -6.962 41.561 1.00 53.56 105 THR A CA 1
ATOM 784 C C . THR A 1 105 ? -5.250 -8.462 41.383 1.00 53.56 105 THR A C 1
ATOM 786 O O . THR A 1 105 ? -4.461 -9.135 40.720 1.00 53.56 105 THR A O 1
ATOM 789 N N . VAL A 1 106 ? -6.309 -9.007 41.988 1.00 56.03 106 VAL A N 1
ATOM 790 C CA . VAL A 1 106 ? -6.595 -10.445 42.007 1.00 56.03 106 VAL A CA 1
ATOM 791 C C . VAL A 1 106 ? -7.931 -10.713 41.324 1.00 56.03 106 VAL A C 1
ATOM 793 O O . VAL A 1 106 ? -8.921 -10.022 41.559 1.00 56.03 106 VAL A O 1
ATOM 796 N N . PHE A 1 107 ? -7.975 -11.753 40.496 1.00 69.81 107 PHE A N 1
ATOM 797 C CA . PHE A 1 107 ? -9.203 -12.177 39.836 1.00 69.81 107 PHE A CA 1
ATOM 798 C C . PHE A 1 107 ? -9.850 -13.330 40.598 1.00 69.81 107 PHE A C 1
ATOM 800 O O . PHE A 1 107 ? -9.176 -14.236 41.094 1.00 69.81 107 PHE A O 1
ATOM 807 N N . TYR A 1 108 ? -11.177 -13.326 40.656 1.00 79.56 108 TYR A N 1
ATOM 808 C CA . TYR A 1 108 ? -11.960 -14.390 41.273 1.00 79.56 108 TYR A CA 1
ATOM 809 C C . TYR A 1 108 ? -13.033 -14.899 40.318 1.00 79.56 108 TYR A C 1
ATOM 811 O O . TYR A 1 108 ? -13.626 -14.134 39.567 1.00 79.56 108 TYR A O 1
ATOM 819 N N . LYS A 1 109 ? -13.328 -16.192 40.392 1.00 82.12 109 LYS A N 1
ATOM 820 C CA . LYS A 1 109 ? -14.603 -16.757 39.958 1.00 82.12 109 LYS A CA 1
ATOM 821 C C . LYS A 1 109 ? -15.545 -16.779 41.158 1.00 82.12 109 LYS A C 1
ATOM 823 O O . LYS A 1 109 ? -15.172 -17.323 42.203 1.00 82.12 109 LYS A O 1
ATOM 828 N N . LEU A 1 110 ? -16.748 -16.234 41.005 1.00 89.44 110 LEU A N 1
ATOM 829 C CA . LEU A 1 110 ? -17.784 -16.229 42.038 1.00 89.44 110 LEU A CA 1
ATOM 830 C C . LEU A 1 110 ? -19.035 -16.953 41.549 1.00 89.44 110 LEU A C 1
ATOM 832 O O . LEU A 1 110 ? -19.466 -16.736 40.425 1.00 89.44 110 LEU A O 1
ATOM 836 N N . ASP A 1 111 ? -19.668 -17.727 42.421 1.00 88.69 111 ASP A N 1
ATOM 837 C CA . ASP A 1 111 ? -21.061 -18.136 42.243 1.00 88.69 111 ASP A CA 1
ATOM 838 C C . ASP A 1 111 ? -21.857 -17.652 43.458 1.00 88.69 111 ASP A C 1
ATOM 840 O O . ASP A 1 111 ? -21.455 -17.865 44.609 1.00 88.69 111 ASP A O 1
ATOM 844 N N . LEU A 1 112 ? -22.965 -16.955 43.212 1.00 94.19 112 LEU A N 1
ATOM 845 C CA . LEU A 1 112 ? -23.815 -16.354 44.230 1.00 94.19 112 LEU A CA 1
ATOM 846 C C . LEU A 1 112 ? -25.230 -16.919 44.140 1.00 94.19 112 LEU A C 1
ATOM 848 O O . LEU A 1 112 ? -25.789 -17.072 43.063 1.00 94.19 112 LEU A O 1
ATOM 852 N N . GLN A 1 113 ? -25.850 -17.165 45.287 1.00 94.31 113 GLN A N 1
ATOM 853 C CA . GLN A 1 113 ? -27.227 -17.636 45.372 1.00 94.31 113 GLN A CA 1
ATOM 854 C C . GLN A 1 113 ? -28.144 -16.483 45.767 1.00 94.31 113 GLN A C 1
ATOM 856 O O . GLN A 1 113 ? -27.934 -15.876 46.821 1.00 94.31 113 GLN A O 1
ATOM 861 N N . LEU A 1 114 ? -29.193 -16.231 44.980 1.00 89.62 114 LEU A N 1
ATOM 862 C CA . LEU A 1 114 ? -30.249 -15.296 45.363 1.00 89.62 114 LEU A CA 1
ATOM 863 C C . LEU A 1 114 ? -31.048 -15.849 46.556 1.00 89.62 114 LEU A C 1
ATOM 865 O O . LEU A 1 114 ? -31.491 -16.999 46.563 1.00 89.62 114 LEU A O 1
ATOM 869 N N . GLN A 1 115 ? -31.244 -14.998 47.555 1.00 87.75 115 GLN A N 1
ATOM 870 C CA . GLN A 1 115 ? -32.023 -15.201 48.770 1.00 87.75 115 GLN A CA 1
ATOM 871 C C . GLN A 1 115 ? -33.238 -14.255 48.780 1.00 87.75 115 GLN A C 1
ATOM 873 O O . GLN A 1 115 ? -33.276 -13.276 48.029 1.00 87.75 115 GLN A O 1
ATOM 878 N N . PRO A 1 116 ? -34.245 -14.498 49.642 1.00 80.94 116 PRO A N 1
ATOM 879 C CA . PRO A 1 116 ? -35.365 -13.574 49.805 1.00 80.94 116 PRO A CA 1
ATOM 880 C C . PRO A 1 116 ? -34.903 -12.143 50.132 1.00 80.94 116 PRO A C 1
ATOM 882 O O . PRO A 1 116 ? -34.075 -11.954 51.020 1.00 80.94 116 PRO A O 1
ATOM 885 N N . GLY A 1 117 ? -35.498 -11.146 49.467 1.00 78.81 117 GLY A N 1
ATOM 886 C CA . GLY A 1 117 ? -35.191 -9.723 49.680 1.00 78.81 117 GLY A CA 1
ATOM 887 C C . GLY A 1 117 ? -34.129 -9.133 48.743 1.00 78.81 117 GLY A C 1
ATOM 888 O O . GLY A 1 117 ? -33.512 -8.136 49.103 1.00 78.81 117 GLY A O 1
ATOM 889 N N . ASP A 1 118 ? -33.918 -9.733 47.567 1.00 84.69 118 ASP A N 1
ATOM 890 C CA . ASP A 1 118 ? -32.954 -9.284 46.544 1.00 84.69 118 ASP A CA 1
ATOM 891 C C . ASP A 1 118 ? -31.500 -9.281 47.041 1.00 84.69 118 ASP A C 1
ATOM 893 O O . ASP A 1 118 ? -30.676 -8.428 46.703 1.00 84.69 118 ASP A O 1
ATOM 897 N N . VAL A 1 119 ? -31.205 -10.269 47.885 1.00 88.88 119 VAL A N 1
ATOM 898 C CA . VAL A 1 119 ? -29.913 -10.458 48.534 1.00 88.88 119 VAL A CA 1
ATOM 899 C C . VAL A 1 119 ? -29.203 -11.649 47.907 1.00 88.88 119 VAL A C 1
ATOM 901 O O . VAL A 1 119 ? -29.757 -12.739 47.847 1.00 88.88 119 VAL A O 1
ATOM 904 N N . PHE A 1 120 ? -27.957 -11.475 47.497 1.00 91.12 120 PHE A N 1
ATOM 905 C CA . PHE A 1 120 ? -27.101 -12.531 46.979 1.00 91.12 120 PHE A CA 1
ATOM 906 C C . PHE A 1 120 ? -26.078 -12.950 48.032 1.00 91.12 120 PHE A C 1
ATOM 908 O O . PHE A 1 120 ? -25.399 -12.113 48.620 1.00 91.12 120 PHE A O 1
ATOM 915 N N . THR A 1 121 ? -25.936 -14.251 48.266 1.00 92.94 121 THR A N 1
ATOM 916 C CA . THR A 1 121 ? -24.895 -14.795 49.150 1.00 92.94 121 THR A CA 1
ATOM 917 C C . THR A 1 121 ? -23.896 -15.585 48.324 1.00 92.94 121 THR A C 1
ATOM 919 O O . THR A 1 121 ? -24.293 -16.468 47.565 1.00 92.94 121 THR A O 1
ATOM 922 N N . VAL A 1 122 ? -22.604 -15.300 48.483 1.00 89.88 122 VAL A N 1
ATOM 923 C CA . VAL A 1 122 ? -21.542 -16.049 47.799 1.00 89.88 122 VAL A CA 1
ATOM 924 C C . VAL A 1 122 ? -21.548 -17.514 48.259 1.00 89.88 122 VAL A C 1
ATOM 926 O O . VAL A 1 122 ? -21.376 -17.817 49.440 1.00 89.88 122 VAL A O 1
ATOM 929 N N . VAL A 1 123 ? -21.736 -18.437 47.314 1.00 89.69 123 VAL A N 1
ATOM 930 C CA . VAL A 1 123 ? -21.713 -19.896 47.524 1.00 89.69 123 VAL A CA 1
ATOM 931 C C . VAL A 1 123 ? -20.301 -20.439 47.340 1.00 89.69 123 VAL A C 1
ATOM 933 O O . VAL A 1 123 ? -19.822 -21.259 48.136 1.00 89.69 123 VAL A O 1
ATOM 936 N N . THR A 1 124 ? -19.632 -19.965 46.293 1.00 85.62 124 THR A N 1
ATOM 937 C CA . THR A 1 124 ? -18.259 -20.311 45.938 1.00 85.62 124 THR A CA 1
ATOM 938 C C . THR A 1 124 ? -17.515 -19.065 45.493 1.00 85.62 124 THR A C 1
ATOM 940 O O . THR A 1 124 ? -18.032 -18.239 44.752 1.00 85.62 124 THR A O 1
ATOM 943 N N . ALA A 1 125 ? -16.280 -18.945 45.967 1.00 82.88 125 ALA A N 1
ATOM 944 C CA . ALA A 1 125 ? -15.320 -17.952 45.521 1.00 82.88 125 ALA A CA 1
ATOM 945 C C . ALA A 1 125 ? -13.976 -18.656 45.372 1.00 82.88 125 ALA A C 1
ATOM 947 O O . ALA A 1 125 ? -13.483 -19.271 46.324 1.00 82.88 125 ALA A O 1
ATOM 948 N N . ALA A 1 126 ? -13.407 -18.609 44.176 1.00 79.62 126 ALA A N 1
ATOM 949 C CA . ALA A 1 126 ? -12.103 -19.177 43.890 1.00 79.62 126 ALA A CA 1
ATOM 950 C C . ALA A 1 126 ? -11.263 -18.127 43.178 1.00 79.62 126 ALA A C 1
ATOM 952 O O . ALA A 1 126 ? -11.711 -17.553 42.193 1.00 79.62 126 ALA A O 1
ATOM 953 N N . GLU A 1 127 ? -10.054 -17.884 43.675 1.00 73.62 127 GLU A N 1
ATOM 954 C CA . GLU A 1 127 ? -9.059 -17.124 42.923 1.00 73.62 127 GLU A CA 1
ATOM 955 C C . GLU A 1 127 ? -8.867 -17.800 41.559 1.00 73.62 127 GLU A C 1
ATOM 957 O O . GLU A 1 127 ? -8.702 -19.023 41.483 1.00 73.62 127 GLU A O 1
ATOM 962 N N . THR A 1 128 ? -8.957 -17.016 40.490 1.00 59.88 128 THR A N 1
ATOM 963 C CA . THR A 1 128 ? -8.800 -17.483 39.115 1.00 59.88 128 THR A CA 1
ATOM 964 C C . THR A 1 128 ? -7.639 -16.744 38.471 1.00 59.88 128 THR A C 1
ATOM 966 O O . THR A 1 128 ? -7.360 -15.593 38.794 1.00 59.88 128 THR A O 1
ATOM 969 N N . LYS A 1 129 ? -6.939 -17.415 37.563 1.00 58.56 129 LYS A N 1
ATOM 970 C CA . LYS A 1 129 ? -5.921 -16.800 36.715 1.00 58.56 129 LYS A CA 1
ATOM 971 C C . LYS A 1 129 ? -6.459 -16.766 35.296 1.00 58.56 129 LYS A C 1
ATOM 973 O O . LYS A 1 129 ? -7.016 -17.768 34.847 1.00 58.56 129 LYS A O 1
ATOM 978 N N . LEU A 1 130 ? -6.269 -15.653 34.596 1.00 58.41 130 LEU A N 1
ATOM 979 C CA . LEU A 1 130 ? -6.505 -15.585 33.157 1.00 58.41 130 LEU A CA 1
ATOM 980 C C . LEU A 1 130 ? -5.553 -16.568 32.464 1.00 58.41 130 LEU A C 1
ATOM 982 O O . LEU A 1 130 ? -4.330 -16.433 32.545 1.00 58.41 130 LEU A O 1
ATOM 986 N N . THR A 1 131 ? -6.101 -17.599 31.821 1.00 65.38 131 THR A N 1
ATOM 987 C CA . THR A 1 131 ? -5.317 -18.504 30.976 1.00 65.38 131 THR A CA 1
ATOM 988 C C . THR A 1 131 ? -4.660 -17.692 29.864 1.00 65.38 131 THR A C 1
ATOM 990 O O . THR A 1 131 ? -5.340 -16.942 29.177 1.00 65.38 131 THR A O 1
ATOM 993 N N . GLY A 1 132 ? -3.333 -17.803 29.733 1.00 70.12 132 GLY A N 1
ATOM 994 C CA . GLY A 1 132 ? -2.542 -17.042 28.759 1.00 70.12 132 GLY A CA 1
ATOM 995 C C . GLY A 1 132 ? -1.962 -15.723 29.266 1.00 70.12 132 GLY A C 1
ATOM 996 O O . GLY A 1 132 ? -1.073 -15.195 28.617 1.00 70.12 132 GLY A O 1
ATOM 997 N N . GLN A 1 133 ? -2.371 -15.212 30.435 1.00 66.62 133 GLN A N 1
ATOM 998 C CA . GLN A 1 133 ? -1.813 -13.964 30.981 1.00 66.62 133 GLN A CA 1
ATOM 999 C C . GLN A 1 133 ? -0.357 -14.115 31.434 1.00 66.62 133 GLN A C 1
ATOM 1001 O O . GLN A 1 133 ? 0.470 -13.248 31.169 1.00 66.62 133 GLN A O 1
ATOM 1006 N N . ASP A 1 134 ? -0.035 -15.209 32.130 1.00 66.56 134 ASP A N 1
ATOM 1007 C CA . ASP A 1 134 ? 1.340 -15.483 32.568 1.00 66.56 134 ASP A CA 1
ATOM 1008 C C . ASP A 1 134 ? 2.260 -15.682 31.343 1.00 66.56 134 ASP A C 1
ATOM 1010 O O . ASP A 1 134 ? 3.379 -15.172 31.324 1.00 66.56 134 ASP A O 1
ATOM 1014 N N . ASP A 1 135 ? 1.756 -16.350 30.297 1.00 81.06 135 ASP A N 1
ATOM 1015 C CA . ASP A 1 135 ? 2.458 -16.547 29.024 1.00 81.06 135 ASP A CA 1
ATOM 1016 C C . ASP A 1 135 ? 2.640 -15.211 28.275 1.00 81.06 135 ASP A C 1
ATOM 1018 O O . ASP A 1 135 ? 3.750 -14.883 27.858 1.00 81.06 135 ASP A O 1
ATOM 1022 N N . TYR A 1 136 ? 1.587 -14.390 28.192 1.00 78.69 136 TYR A N 1
ATOM 1023 C CA . TYR A 1 136 ? 1.622 -13.044 27.617 1.00 78.69 136 TYR A CA 1
ATOM 1024 C C . TYR A 1 136 ? 2.633 -12.140 28.327 1.00 78.69 136 TYR A C 1
ATOM 1026 O O . TYR A 1 136 ? 3.479 -11.516 27.691 1.00 78.69 136 TYR A O 1
ATOM 1034 N N . ASN A 1 137 ? 2.594 -12.094 29.657 1.00 67.69 137 ASN A N 1
ATOM 1035 C CA . ASN A 1 137 ? 3.503 -11.268 30.446 1.00 67.69 137 ASN A CA 1
ATOM 1036 C C . ASN A 1 137 ? 4.962 -11.709 30.304 1.00 67.69 137 ASN A C 1
ATOM 1038 O O . ASN A 1 137 ? 5.861 -10.872 30.347 1.00 67.69 137 ASN A O 1
ATOM 1042 N N . ALA A 1 138 ? 5.198 -13.011 30.141 1.00 74.31 138 ALA A N 1
ATOM 1043 C CA . ALA A 1 138 ? 6.538 -13.558 29.988 1.00 74.31 138 ALA A CA 1
ATOM 1044 C C . ALA A 1 138 ? 7.116 -13.361 28.579 1.00 74.31 138 ALA A C 1
ATOM 1046 O O . ALA A 1 138 ? 8.324 -13.186 28.454 1.00 74.31 138 ALA A O 1
ATOM 1047 N N . GLN A 1 139 ? 6.277 -13.426 27.541 1.00 80.00 139 GLN A N 1
ATOM 1048 C CA . GLN A 1 139 ? 6.727 -13.564 26.150 1.00 80.00 139 GLN A CA 1
ATOM 1049 C C . GLN A 1 139 ? 6.368 -12.370 25.252 1.00 80.00 139 GLN A C 1
ATOM 1051 O O . GLN A 1 139 ? 6.969 -12.197 24.195 1.00 80.00 139 GLN A O 1
ATOM 1056 N N . CYS A 1 140 ? 5.377 -11.560 25.633 1.00 76.88 140 CYS A N 1
ATOM 1057 C CA . CYS A 1 140 ? 4.756 -10.567 24.751 1.00 76.88 140 CYS A CA 1
ATOM 1058 C C . CYS A 1 140 ? 4.759 -9.160 25.353 1.00 76.88 140 CYS A C 1
ATOM 1060 O O . CYS A 1 140 ? 5.043 -8.197 24.644 1.00 76.88 140 CYS A O 1
ATOM 1062 N N . ALA A 1 141 ? 4.464 -9.031 26.650 1.00 66.69 141 ALA A N 1
ATOM 1063 C CA . ALA A 1 141 ? 4.227 -7.745 27.306 1.00 66.69 141 ALA A CA 1
ATOM 1064 C C . ALA A 1 141 ? 5.441 -6.809 27.306 1.00 66.69 141 ALA A C 1
ATOM 1066 O O . ALA A 1 141 ? 5.268 -5.594 27.354 1.00 66.69 141 ALA A O 1
ATOM 1067 N N . SER A 1 142 ? 6.662 -7.347 27.224 1.00 62.75 142 SER A N 1
ATOM 1068 C CA . SER A 1 142 ? 7.858 -6.519 27.063 1.00 62.75 142 SER A CA 1
ATOM 1069 C C . SER A 1 142 ? 7.818 -5.726 25.763 1.00 62.75 142 SER A C 1
ATOM 1071 O O . SER A 1 142 ? 8.266 -4.596 25.753 1.00 62.75 142 SER A O 1
ATOM 1073 N N . CYS A 1 143 ? 7.268 -6.279 24.681 1.00 62.09 143 CYS A N 1
ATOM 1074 C CA . CYS A 1 143 ? 7.176 -5.590 23.396 1.00 62.09 143 CYS A CA 1
ATOM 1075 C C . CYS A 1 143 ? 5.813 -4.921 23.214 1.00 62.09 143 CYS A C 1
ATOM 1077 O O . CYS A 1 143 ? 5.769 -3.756 22.857 1.00 62.09 143 CYS A O 1
ATOM 1079 N N . HIS A 1 144 ? 4.719 -5.621 23.503 1.00 69.62 144 HIS A N 1
ATOM 1080 C CA . HIS A 1 144 ? 3.351 -5.168 23.230 1.00 69.62 144 HIS A CA 1
ATOM 1081 C C . HIS A 1 144 ? 2.683 -4.417 24.391 1.00 69.62 144 HIS A C 1
ATOM 1083 O O . HIS A 1 144 ? 1.531 -4.007 24.271 1.00 69.62 144 HIS A O 1
ATOM 1089 N N . GLY A 1 145 ? 3.386 -4.230 25.511 1.00 56.91 145 GLY A N 1
ATOM 1090 C CA . GLY A 1 145 ? 2.852 -3.594 26.715 1.00 56.91 145 GLY A CA 1
ATOM 1091 C C . GLY A 1 145 ? 2.038 -4.571 27.562 1.00 56.91 145 GLY A C 1
ATOM 1092 O O . GLY A 1 145 ? 1.442 -5.521 27.056 1.00 56.91 145 GLY A O 1
ATOM 1093 N N . VAL A 1 146 ? 2.005 -4.366 28.878 1.00 58.47 146 VAL A N 1
ATOM 1094 C CA . VAL A 1 146 ? 1.215 -5.212 29.801 1.00 58.47 146 VAL A CA 1
ATOM 1095 C C . VAL A 1 146 ? -0.297 -5.077 29.586 1.00 58.47 146 VAL A C 1
ATOM 1097 O O . VAL A 1 146 ? -1.059 -5.968 29.949 1.00 58.47 146 VAL A O 1
ATOM 1100 N N . ASP A 1 147 ? -0.714 -3.974 28.978 1.00 56.31 147 ASP A N 1
ATOM 1101 C CA . ASP A 1 147 ? -2.077 -3.592 28.606 1.00 56.31 147 ASP A CA 1
ATOM 1102 C C . ASP A 1 147 ? -2.382 -3.824 27.117 1.00 56.31 147 ASP A C 1
ATOM 1104 O O . ASP A 1 147 ? -3.474 -3.498 26.655 1.00 56.31 147 ASP A O 1
ATOM 1108 N N . GLY A 1 148 ? -1.431 -4.386 26.366 1.00 61.41 148 GLY A N 1
ATOM 1109 C CA . GLY A 1 148 ? -1.582 -4.647 24.939 1.00 61.41 148 GLY A CA 1
ATOM 1110 C C . GLY A 1 148 ? -1.506 -3.404 24.062 1.00 61.41 148 GLY A C 1
ATOM 1111 O O . GLY A 1 148 ? -1.634 -3.543 22.853 1.00 61.41 148 GLY A O 1
ATOM 1112 N N . GLN A 1 149 ? -1.280 -2.209 24.610 1.00 58.69 149 GLN A N 1
ATOM 1113 C CA . GLN A 1 149 ? -1.373 -0.949 23.863 1.00 58.69 149 GLN A CA 1
ATOM 1114 C C . GLN A 1 149 ? -0.156 -0.644 22.977 1.00 58.69 149 GLN A C 1
ATOM 1116 O O . GLN A 1 149 ? -0.046 0.428 22.395 1.00 58.69 149 GLN A O 1
ATOM 1121 N N . GLY A 1 150 ? 0.750 -1.605 22.824 1.00 57.66 150 GLY A N 1
ATOM 1122 C CA . GLY A 1 150 ? 1.855 -1.537 21.879 1.00 57.66 150 GLY A CA 1
ATOM 1123 C C . GLY A 1 150 ? 3.224 -1.396 22.516 1.00 57.66 150 GLY A C 1
ATOM 1124 O O . GLY A 1 150 ? 4.195 -1.652 21.812 1.00 57.66 150 GLY A O 1
ATOM 1125 N N . GLY A 1 151 ? 3.299 -1.110 23.822 1.00 52.97 151 GLY A N 1
ATOM 1126 C CA . GLY A 1 151 ? 4.526 -1.127 24.625 1.00 52.97 151 GLY A CA 1
ATOM 1127 C C . GLY A 1 151 ? 5.749 -0.555 23.906 1.00 52.97 151 GLY A C 1
ATOM 1128 O O . GLY A 1 151 ? 5.676 0.498 23.280 1.00 52.97 151 GLY A O 1
ATOM 1129 N N . LEU A 1 152 ? 6.866 -1.285 23.975 1.00 42.66 152 LEU A N 1
ATOM 1130 C CA . LEU A 1 152 ? 8.136 -0.891 23.370 1.00 42.66 152 LEU A CA 1
ATOM 1131 C C . LE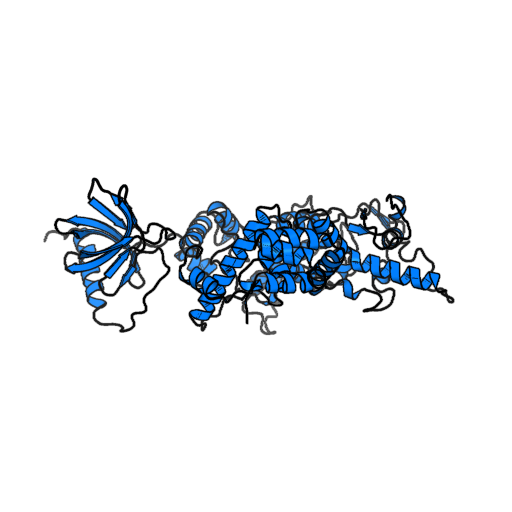U A 1 152 ? 8.082 -0.872 21.822 1.00 42.66 152 LEU A C 1
ATOM 1133 O O . LEU A 1 152 ? 8.715 -0.039 21.192 1.00 42.66 152 LEU A O 1
ATOM 1137 N N . VAL A 1 153 ? 7.334 -1.755 21.146 1.00 45.53 153 VAL A N 1
ATOM 1138 C CA . VAL A 1 153 ? 7.376 -1.824 19.659 1.00 45.53 153 VAL A CA 1
ATOM 1139 C C . VAL A 1 153 ? 6.292 -1.005 18.953 1.00 45.53 153 VAL A C 1
ATOM 1141 O O . VAL A 1 153 ? 6.222 -1.033 17.727 1.00 45.53 153 VAL A O 1
ATOM 1144 N N . SER A 1 154 ? 5.445 -0.289 19.700 1.00 49.91 154 SER A N 1
ATOM 1145 C CA . SER A 1 154 ? 4.285 0.467 19.191 1.00 49.91 154 SER A CA 1
ATOM 1146 C C . SER A 1 154 ? 3.305 -0.367 18.342 1.00 49.91 154 SER A C 1
ATOM 1148 O O . SER A 1 154 ? 2.516 0.180 17.576 1.00 49.91 154 SER A O 1
ATOM 1150 N N . VAL A 1 155 ? 3.320 -1.700 18.482 1.00 62.00 155 VAL A N 1
ATOM 1151 C CA . VAL A 1 155 ? 2.374 -2.610 17.812 1.00 62.00 155 VAL A CA 1
ATOM 1152 C C . VAL A 1 155 ? 1.269 -2.961 18.795 1.00 62.00 155 VAL A C 1
ATOM 1154 O O . VAL A 1 155 ? 1.388 -3.927 19.558 1.00 62.00 155 VAL A O 1
ATOM 1157 N N . SER A 1 156 ? 0.213 -2.150 18.791 1.00 63.50 156 SER A N 1
ATOM 1158 C CA . SER A 1 156 ? -0.962 -2.373 19.627 1.00 63.50 156 SER A CA 1
ATOM 1159 C C . SER A 1 156 ? -1.629 -3.707 19.285 1.00 63.50 156 SER A C 1
ATOM 1161 O O . SER A 1 156 ? -1.925 -4.021 18.133 1.00 63.50 156 SER A O 1
ATOM 1163 N N . LEU A 1 157 ? -1.853 -4.513 20.316 1.00 71.75 157 LEU A N 1
ATOM 1164 C CA . LEU A 1 157 ? -2.708 -5.694 20.293 1.00 71.75 157 LEU A CA 1
ATOM 1165 C C . LEU A 1 157 ? -4.163 -5.343 20.613 1.00 71.75 157 LEU A C 1
ATOM 1167 O O . LEU A 1 157 ? -5.042 -6.209 20.561 1.00 71.75 157 LEU A O 1
ATOM 1171 N N . VAL A 1 158 ? -4.412 -4.074 20.927 1.00 62.91 158 VAL A N 1
ATOM 1172 C CA . VAL A 1 158 ? -5.736 -3.539 21.164 1.00 62.91 158 VAL A CA 1
ATOM 1173 C C . VAL A 1 158 ? -6.455 -3.299 19.841 1.00 62.91 158 VAL A C 1
ATOM 1175 O O . VAL A 1 158 ? -5.883 -2.714 18.929 1.00 62.91 158 VAL A O 1
ATOM 1178 N N . ASN A 1 159 ? -7.686 -3.810 19.716 1.00 58.56 159 ASN A N 1
ATOM 1179 C CA . ASN A 1 159 ? -8.424 -3.909 18.448 1.00 58.56 159 ASN A CA 1
ATOM 1180 C C . ASN A 1 159 ? -7.598 -4.537 17.323 1.00 58.56 159 ASN A C 1
ATOM 1182 O O . ASN A 1 159 ? -7.730 -4.192 16.157 1.00 58.56 159 ASN A O 1
ATOM 1186 N N . CYS A 1 160 ? -6.726 -5.481 17.675 1.00 58.50 160 CYS A N 1
ATOM 1187 C CA . CYS A 1 160 ? -5.808 -6.089 16.729 1.00 58.50 160 CYS A CA 1
ATOM 1188 C C . CYS A 1 160 ? -6.530 -6.622 15.478 1.00 58.50 160 CYS A C 1
ATOM 1190 O O . CYS A 1 160 ? -7.194 -7.663 15.503 1.00 58.50 160 CYS A O 1
ATOM 1192 N N . ALA A 1 161 ? -6.303 -5.924 14.366 1.00 51.72 161 ALA A N 1
ATOM 1193 C CA . ALA A 1 161 ? -6.752 -6.243 13.015 1.00 51.72 161 ALA A CA 1
ATOM 1194 C C . ALA A 1 161 ? -6.549 -7.718 12.633 1.00 51.72 161 ALA A C 1
ATOM 1196 O O . ALA A 1 161 ? -7.392 -8.364 12.009 1.00 51.72 161 ALA A O 1
ATOM 1197 N N . ASN A 1 162 ? -5.402 -8.262 13.048 1.00 50.84 162 ASN A N 1
ATOM 1198 C CA . ASN A 1 162 ? -4.924 -9.596 12.690 1.00 50.84 162 ASN A CA 1
ATOM 1199 C C . ASN A 1 162 ? -5.455 -10.691 13.619 1.00 50.84 162 ASN A C 1
ATOM 1201 O O . ASN A 1 162 ? -5.287 -11.884 13.354 1.00 50.84 162 ASN A O 1
ATOM 1205 N N . CYS A 1 163 ? -6.114 -10.303 14.707 1.00 60.09 163 CYS A N 1
ATOM 1206 C CA . CYS A 1 163 ? -6.527 -11.211 15.759 1.00 60.09 163 CYS A CA 1
ATOM 1207 C C . CYS A 1 163 ? -7.854 -11.921 15.450 1.00 60.09 163 CYS A C 1
ATOM 1209 O O . CYS A 1 163 ? -8.216 -12.812 16.205 1.00 60.09 163 CYS A O 1
ATOM 1211 N N . SER A 1 164 ? -8.509 -11.591 14.322 1.00 50.81 164 SER A N 1
ATOM 1212 C CA . SER A 1 164 ? -9.762 -12.116 13.720 1.00 50.81 164 SER A CA 1
ATOM 1213 C C . SER A 1 164 ? -10.421 -13.382 14.306 1.00 50.81 164 SER A C 1
ATOM 1215 O O . SER A 1 164 ? -11.644 -13.443 14.412 1.00 50.81 164 SER A O 1
ATOM 1217 N N . SER A 1 165 ? -9.657 -14.417 14.661 1.00 60.50 165 SER A N 1
ATOM 1218 C CA . SER A 1 165 ? -10.124 -15.537 15.475 1.00 60.50 165 SER A CA 1
ATOM 1219 C C . SER A 1 165 ? -9.009 -16.069 16.376 1.00 60.50 165 SER A C 1
ATOM 1221 O O . SER A 1 165 ? -7.828 -15.973 16.030 1.00 60.50 165 SER A O 1
ATOM 1223 N N . ILE A 1 166 ? -9.380 -16.750 17.469 1.00 65.56 166 ILE A N 1
ATOM 1224 C CA . ILE A 1 166 ? -8.420 -17.445 18.348 1.00 65.56 166 ILE A CA 1
ATOM 1225 C C . ILE A 1 166 ? -7.528 -18.390 17.531 1.00 65.56 166 ILE A C 1
ATOM 1227 O O . ILE A 1 166 ? -6.327 -18.447 17.766 1.00 65.56 166 ILE A O 1
ATOM 1231 N N . SER A 1 167 ? -8.073 -19.094 16.531 1.00 62.97 167 SER A N 1
ATOM 1232 C CA . SER A 1 167 ? -7.284 -19.992 15.678 1.00 62.97 167 SER A CA 1
ATOM 1233 C C . SER A 1 167 ? -6.290 -19.265 14.774 1.00 62.97 167 SER A C 1
ATOM 1235 O O . SER A 1 167 ? -5.164 -19.733 14.617 1.00 62.97 167 SER A O 1
ATOM 1237 N N . THR A 1 168 ? -6.680 -18.130 14.188 1.00 65.31 168 THR A N 1
ATOM 1238 C CA . THR A 1 168 ? -5.794 -17.327 13.331 1.00 65.31 168 THR A CA 1
ATOM 1239 C C . THR A 1 168 ? -4.660 -16.749 14.164 1.00 65.31 168 THR A C 1
ATOM 1241 O O . THR A 1 168 ? -3.489 -16.942 13.841 1.00 65.31 168 THR A O 1
ATOM 1244 N N . LEU A 1 169 ? -5.011 -16.120 15.286 1.00 74.19 169 LEU A N 1
ATOM 1245 C CA . LEU A 1 169 ? -4.053 -15.494 16.180 1.00 74.19 169 LEU A CA 1
ATOM 1246 C C . LEU A 1 169 ? -3.133 -16.522 16.841 1.00 74.19 169 LEU A C 1
ATOM 1248 O O . LEU A 1 169 ? -1.930 -16.314 16.897 1.00 74.19 169 LEU A O 1
ATOM 1252 N N . SER A 1 170 ? -3.662 -17.665 17.279 1.00 79.50 170 SER A N 1
ATOM 1253 C CA . SER A 1 170 ? -2.846 -18.739 17.849 1.00 79.50 170 SER A CA 1
ATOM 1254 C C . SER A 1 170 ? -1.845 -19.292 16.838 1.00 79.50 170 SER A C 1
ATOM 1256 O O . SER A 1 170 ? -0.720 -19.596 17.223 1.00 79.50 170 SER A O 1
ATOM 1258 N N . ASN A 1 171 ? -2.226 -19.442 15.567 1.00 70.25 171 ASN A N 1
ATOM 1259 C CA . ASN A 1 171 ? -1.288 -19.878 14.533 1.00 70.25 171 ASN A CA 1
ATOM 1260 C C . ASN A 1 171 ? -0.232 -18.809 14.258 1.00 70.25 171 ASN A C 1
ATOM 1262 O O . ASN A 1 171 ? 0.938 -19.142 14.113 1.00 70.25 171 ASN A O 1
ATOM 1266 N N . TYR A 1 172 ? -0.620 -17.536 14.213 1.00 73.75 172 TYR A N 1
ATOM 1267 C CA . TYR A 1 172 ? 0.337 -16.449 14.049 1.00 73.75 172 TYR A CA 1
ATOM 1268 C C . TYR A 1 172 ? 1.326 -16.402 15.219 1.00 73.75 172 TYR A C 1
ATOM 1270 O O . TYR A 1 172 ? 2.531 -16.389 15.000 1.00 73.75 172 TYR A O 1
ATOM 1278 N N . ILE A 1 173 ? 0.842 -16.488 16.462 1.00 82.81 173 ILE A N 1
ATOM 1279 C CA . ILE A 1 173 ? 1.715 -16.513 17.636 1.00 82.81 173 ILE A CA 1
ATOM 1280 C C . ILE A 1 173 ? 2.669 -17.705 17.549 1.00 82.81 173 ILE A C 1
ATOM 1282 O O . ILE A 1 173 ? 3.870 -17.499 17.551 1.00 82.81 173 ILE A O 1
ATOM 1286 N N . ALA A 1 174 ? 2.166 -18.923 17.331 1.00 80.75 174 ALA A N 1
ATOM 1287 C CA . ALA A 1 174 ? 2.998 -20.127 17.326 1.00 80.75 174 ALA A CA 1
ATOM 1288 C C . ALA A 1 174 ? 4.126 -20.140 16.279 1.00 80.75 174 ALA A C 1
ATOM 1290 O O . ALA A 1 174 ? 5.088 -20.887 16.446 1.00 80.75 174 ALA A O 1
ATOM 1291 N N . ASN A 1 175 ? 3.979 -19.389 15.185 1.00 70.62 175 ASN A N 1
ATOM 1292 C CA . ASN A 1 175 ? 4.923 -19.412 14.066 1.00 70.62 175 ASN A CA 1
ATOM 1293 C C . ASN A 1 175 ? 5.745 -18.124 13.939 1.00 70.62 175 ASN A C 1
ATOM 1295 O O . ASN A 1 175 ? 6.788 -18.141 13.293 1.00 70.62 175 ASN A O 1
ATOM 1299 N N . VAL A 1 176 ? 5.292 -17.019 14.537 1.00 71.38 176 VAL A N 1
ATOM 1300 C CA . VAL A 1 176 ? 5.879 -15.687 14.327 1.00 71.38 176 VAL A CA 1
ATOM 1301 C C . VAL A 1 176 ? 6.305 -15.018 15.632 1.00 71.38 176 VAL A C 1
ATOM 1303 O O . VAL A 1 176 ? 7.214 -14.190 15.608 1.00 71.38 176 VAL A O 1
ATOM 1306 N N . MET A 1 177 ? 5.681 -15.364 16.765 1.00 81.88 177 MET A N 1
ATOM 1307 C CA . MET A 1 177 ? 5.884 -14.683 18.045 1.00 81.88 177 MET A CA 1
ATOM 1308 C C . MET A 1 177 ? 6.349 -15.636 19.160 1.00 81.88 177 MET A C 1
ATOM 1310 O O . MET A 1 177 ? 5.834 -16.742 19.285 1.00 81.88 177 MET A O 1
ATOM 1314 N N . PRO A 1 178 ? 7.249 -15.201 20.055 1.00 82.12 178 PRO A N 1
ATOM 1315 C CA . PRO A 1 178 ? 7.947 -13.914 20.055 1.00 82.12 178 PRO A CA 1
ATOM 1316 C C . PRO A 1 178 ? 8.890 -13.750 18.859 1.00 82.12 178 PRO A C 1
ATOM 1318 O O . PRO A 1 178 ? 9.467 -14.726 18.379 1.00 82.12 178 PRO A O 1
ATOM 1321 N N . VAL A 1 179 ? 9.042 -12.515 18.369 1.00 63.03 179 VAL A N 1
ATOM 1322 C CA . VAL A 1 179 ? 9.922 -12.223 17.227 1.00 63.03 179 VAL A CA 1
ATOM 1323 C C . VAL A 1 179 ? 11.342 -12.695 17.543 1.00 63.03 179 VAL A C 1
ATOM 1325 O O . VAL A 1 179 ? 11.916 -12.317 18.560 1.00 63.03 179 VAL A O 1
ATOM 1328 N N . GLY A 1 180 ? 11.901 -13.534 16.669 1.00 59.06 180 GLY A N 1
ATOM 1329 C CA . GLY A 1 180 ? 13.238 -14.111 16.835 1.00 59.06 180 GLY A CA 1
ATOM 1330 C C . GLY A 1 180 ? 13.299 -15.398 17.666 1.00 59.06 180 GLY A C 1
ATOM 1331 O O . GLY A 1 180 ? 14.335 -16.053 17.633 1.00 59.06 180 GLY A O 1
ATOM 1332 N N . ALA A 1 181 ? 12.215 -15.800 18.343 1.00 71.50 181 ALA A N 1
ATOM 1333 C CA . ALA A 1 181 ? 12.130 -17.088 19.042 1.00 71.50 181 ALA A CA 1
ATOM 1334 C C . ALA A 1 181 ? 10.696 -17.678 19.077 1.00 71.50 181 ALA A C 1
ATOM 1336 O O . ALA A 1 181 ? 10.176 -17.922 20.174 1.00 71.50 181 ALA A O 1
ATOM 1337 N N . PRO A 1 182 ? 10.025 -17.920 17.927 1.00 71.75 182 PRO A N 1
ATOM 1338 C CA . PRO A 1 182 ? 8.617 -18.345 17.893 1.00 71.75 182 PRO A CA 1
ATOM 1339 C C . PRO A 1 182 ? 8.328 -19.648 18.649 1.00 71.75 182 PRO A C 1
ATOM 1341 O O . PRO A 1 182 ? 7.268 -19.832 19.249 1.00 71.75 182 PRO A O 1
ATOM 1344 N N . GLU A 1 183 ? 9.303 -20.554 18.699 1.00 77.94 183 GLU A N 1
ATOM 1345 C CA . GLU A 1 183 ? 9.221 -21.801 19.454 1.00 77.94 183 GLU A CA 1
ATOM 1346 C C . GLU A 1 183 ? 9.048 -21.589 20.968 1.00 77.94 183 GLU A C 1
ATOM 1348 O O . GLU A 1 183 ? 8.579 -22.497 21.662 1.00 77.94 183 GLU A O 1
ATOM 1353 N N . SER A 1 184 ? 9.373 -20.395 21.478 1.00 81.62 184 SER A N 1
ATOM 1354 C CA . SER A 1 184 ? 9.203 -20.021 22.887 1.00 81.62 184 SER A CA 1
ATOM 1355 C C . SER A 1 184 ? 7.735 -19.890 23.292 1.00 81.62 184 SER A C 1
ATOM 1357 O O . SER A 1 184 ? 7.422 -20.022 24.476 1.00 81.62 184 SER A O 1
ATOM 1359 N N . CYS A 1 185 ? 6.823 -19.688 22.335 1.00 83.12 185 CYS A N 1
ATOM 1360 C CA . CYS A 1 185 ? 5.386 -19.696 22.591 1.00 83.12 185 CYS A CA 1
ATOM 1361 C C . CYS A 1 185 ? 4.599 -20.416 21.488 1.00 83.12 185 CYS A C 1
ATOM 1363 O O . CYS A 1 185 ? 3.776 -19.826 20.798 1.00 83.12 185 CYS A O 1
ATOM 1365 N N . ALA A 1 186 ? 4.793 -21.733 21.368 1.00 83.38 186 ALA A N 1
ATOM 1366 C CA . ALA A 1 186 ? 4.029 -22.594 20.462 1.00 83.38 186 ALA A CA 1
ATOM 1367 C C . ALA A 1 186 ? 2.941 -23.427 21.179 1.00 83.38 186 ALA A C 1
ATOM 1369 O O . ALA A 1 186 ? 2.928 -23.573 22.406 1.00 83.38 186 ALA A O 1
ATOM 1370 N N . GLY A 1 187 ? 2.019 -24.006 20.399 1.00 83.62 187 GLY A N 1
ATOM 1371 C CA . GLY A 1 187 ? 0.992 -24.934 20.887 1.00 83.62 187 GLY A CA 1
ATOM 1372 C C . GLY A 1 187 ? 0.079 -24.320 21.953 1.00 83.62 187 GLY A C 1
ATOM 1373 O O . GLY A 1 187 ? -0.606 -23.330 21.706 1.00 83.62 187 GLY A O 1
ATOM 1374 N N . ASP A 1 188 ? 0.081 -24.913 23.148 1.00 84.25 188 ASP A N 1
ATOM 1375 C CA . ASP A 1 188 ? -0.731 -24.473 24.285 1.00 84.25 188 ASP A CA 1
ATOM 1376 C C . ASP A 1 188 ? -0.463 -23.012 24.680 1.00 84.25 188 ASP A C 1
ATOM 1378 O O . ASP A 1 188 ? -1.421 -22.301 24.974 1.00 84.25 188 ASP A O 1
ATOM 1382 N N . CYS A 1 189 ? 0.801 -22.564 24.656 1.00 87.56 189 CYS A N 1
ATOM 1383 C CA . CYS A 1 189 ? 1.163 -21.170 24.945 1.00 87.56 189 CYS A CA 1
ATOM 1384 C C . CYS A 1 189 ? 0.480 -20.236 23.944 1.00 87.56 189 CYS A C 1
ATOM 1386 O O . CYS A 1 189 ? -0.293 -19.365 24.329 1.00 87.56 189 CYS A O 1
ATOM 1388 N N . ALA A 1 190 ? 0.665 -20.502 22.648 1.00 85.56 190 ALA A N 1
ATOM 1389 C CA . ALA A 1 190 ? 0.092 -19.690 21.582 1.00 85.56 190 ALA A CA 1
ATOM 1390 C C . ALA A 1 190 ? -1.436 -19.591 21.670 1.00 85.56 190 ALA A C 1
ATOM 1392 O O . ALA A 1 190 ? -2.000 -18.507 21.545 1.00 85.56 190 ALA A O 1
ATOM 1393 N N . SER A 1 191 ? -2.104 -20.723 21.915 1.00 81.06 191 SER A N 1
ATOM 1394 C CA . SER A 1 191 ? -3.568 -20.773 21.994 1.00 81.06 191 SER A CA 1
ATOM 1395 C C . SER A 1 191 ? -4.127 -19.992 23.184 1.00 81.06 191 SER A C 1
ATOM 1397 O O . SER A 1 191 ? -5.098 -19.253 23.025 1.00 81.06 191 SER A O 1
ATOM 1399 N N . LYS A 1 192 ? -3.485 -20.092 24.354 1.00 82.19 192 LYS A N 1
ATOM 1400 C CA . LYS A 1 192 ? -3.905 -19.392 25.574 1.00 82.19 192 LYS A CA 1
ATOM 1401 C C . LYS A 1 192 ? -3.600 -17.900 25.491 1.00 82.19 192 LYS A C 1
ATOM 1403 O O . LYS A 1 192 ? -4.445 -17.094 25.859 1.00 82.19 192 LYS A O 1
ATOM 1408 N N . THR A 1 193 ? -2.435 -17.521 24.970 1.00 86.31 193 THR A N 1
ATOM 1409 C CA . THR A 1 193 ? -2.073 -16.113 24.749 1.00 86.31 193 THR A CA 1
ATOM 1410 C C . THR A 1 193 ? -3.001 -15.452 23.727 1.00 86.31 193 THR A C 1
ATOM 1412 O O . THR A 1 193 ? -3.433 -14.323 23.939 1.00 86.31 193 THR A O 1
ATOM 1415 N N . ALA A 1 194 ? -3.383 -16.161 22.658 1.00 82.00 194 ALA A N 1
ATOM 1416 C CA . ALA A 1 194 ? -4.368 -15.670 21.694 1.00 82.00 194 ALA A CA 1
ATOM 1417 C C . ALA A 1 194 ? -5.741 -15.421 22.339 1.00 82.00 194 ALA A C 1
ATOM 1419 O O . ALA A 1 194 ? -6.357 -14.381 22.113 1.00 82.00 194 ALA A O 1
ATOM 1420 N N . GLU A 1 195 ? -6.211 -16.364 23.159 1.00 73.94 195 GLU A N 1
ATOM 1421 C CA . GLU A 1 195 ? -7.458 -16.224 23.914 1.00 73.94 195 GLU A CA 1
ATOM 1422 C C . GLU A 1 195 ? -7.390 -15.057 24.913 1.00 73.94 195 GLU A C 1
ATOM 1424 O O . GLU A 1 195 ? -8.347 -14.295 25.031 1.00 73.94 195 GLU A O 1
ATOM 1429 N N . TYR A 1 196 ? -6.249 -14.866 25.582 1.00 74.44 196 TYR A N 1
ATOM 1430 C CA . TYR A 1 196 ? -6.013 -13.731 26.474 1.00 74.44 196 TYR A CA 1
ATOM 1431 C C . TYR A 1 196 ? -6.114 -12.383 25.742 1.00 74.44 196 TYR A C 1
ATOM 1433 O O . TYR A 1 196 ? -6.879 -11.518 26.166 1.00 74.44 196 TYR A O 1
ATOM 1441 N N . ILE A 1 197 ? -5.406 -12.231 24.618 1.00 77.19 197 ILE A N 1
ATOM 1442 C CA . ILE A 1 197 ? -5.405 -11.007 23.799 1.00 77.19 197 ILE A CA 1
ATOM 1443 C C . ILE A 1 197 ? -6.817 -10.680 23.301 1.00 77.19 197 ILE A C 1
ATOM 1445 O O . ILE A 1 197 ? -7.285 -9.553 23.445 1.00 77.19 197 ILE A O 1
ATOM 1449 N N . LEU A 1 198 ? -7.523 -11.669 22.749 1.00 71.50 198 LEU A N 1
ATOM 1450 C CA . LEU A 1 198 ? -8.855 -11.459 22.179 1.00 71.50 198 LEU A CA 1
ATOM 1451 C C . LEU A 1 198 ? -9.925 -11.147 23.220 1.00 71.50 198 LEU A C 1
ATOM 1453 O O . LEU A 1 198 ? -10.847 -10.392 22.932 1.00 71.50 198 LEU A O 1
ATOM 1457 N N . ASN A 1 199 ? -9.815 -11.710 24.421 1.00 64.19 199 ASN A N 1
ATOM 1458 C CA . ASN A 1 199 ? -10.790 -11.448 25.473 1.00 64.19 199 ASN A CA 1
ATOM 1459 C C . ASN A 1 199 ? -10.549 -10.116 26.190 1.00 64.19 199 ASN A C 1
ATOM 1461 O O . ASN A 1 199 ? -11.499 -9.546 26.721 1.00 64.19 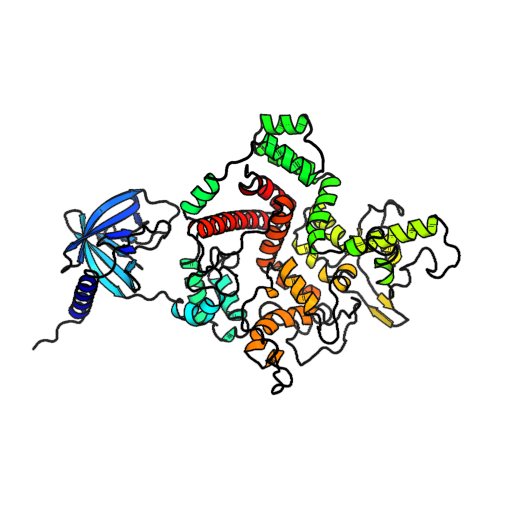199 ASN A O 1
ATOM 1465 N N . LEU A 1 200 ? -9.302 -9.638 26.247 1.00 63.91 200 LEU A N 1
ATOM 1466 C CA . LEU A 1 200 ? -8.949 -8.472 27.058 1.00 63.91 200 LEU A CA 1
ATOM 1467 C C . LEU A 1 200 ? -8.753 -7.186 26.246 1.00 63.91 200 LEU A C 1
ATOM 1469 O O . LEU A 1 200 ? -9.006 -6.107 26.773 1.00 63.91 200 LEU A O 1
ATOM 1473 N N . PHE A 1 201 ? -8.321 -7.278 24.986 1.00 66.94 201 PHE A N 1
ATOM 1474 C CA . PHE A 1 201 ? -7.853 -6.120 24.215 1.00 66.94 201 PHE A CA 1
ATOM 1475 C C . PHE A 1 201 ? -8.792 -5.702 23.064 1.00 66.94 201 PHE A C 1
ATOM 1477 O O . PHE A 1 201 ? -8.394 -4.953 22.185 1.00 66.94 201 PHE A O 1
ATOM 1484 N N . GLN A 1 202 ? -10.051 -6.140 23.025 1.00 62.62 202 GLN A N 1
ATOM 1485 C CA . GLN A 1 202 ? -11.022 -5.686 22.012 1.00 62.62 202 GLN A CA 1
ATOM 1486 C C . GLN A 1 202 ? -11.864 -4.513 22.573 1.00 62.62 202 GLN A C 1
ATOM 1488 O O . GLN A 1 202 ? -12.675 -4.713 23.472 1.00 62.62 202 GLN A O 1
ATOM 1493 N N . ILE A 1 203 ? -11.668 -3.286 22.066 1.00 54.28 203 ILE A N 1
ATOM 1494 C CA . ILE A 1 203 ? -12.360 -2.026 22.449 1.00 54.28 203 ILE A CA 1
ATOM 1495 C C . ILE A 1 203 ? -13.611 -1.745 21.600 1.00 54.28 203 ILE A C 1
ATOM 1497 O O . ILE A 1 203 ? -14.206 -0.677 21.727 1.00 54.28 203 ILE A O 1
ATOM 1501 N N . VAL A 1 204 ? -14.021 -2.658 20.716 1.00 46.81 204 VAL A N 1
ATOM 1502 C CA . VAL A 1 204 ? -15.030 -2.409 19.660 1.00 46.81 204 VAL A CA 1
ATOM 1503 C C . VAL A 1 204 ? -16.385 -1.877 20.182 1.00 46.81 204 VAL A C 1
ATOM 1505 O O . VAL A 1 204 ? -17.174 -1.349 19.410 1.00 46.81 204 VAL A O 1
ATOM 1508 N N . ASP A 1 205 ? -16.617 -1.916 21.498 1.00 44.19 205 ASP A N 1
ATOM 1509 C CA . ASP A 1 205 ? -17.868 -1.563 22.164 1.00 44.19 205 ASP A CA 1
ATOM 1510 C C . ASP A 1 205 ? -17.711 -0.578 23.357 1.00 44.19 205 ASP A C 1
ATOM 1512 O O . ASP A 1 205 ? -18.477 -0.626 24.325 1.00 44.19 205 ASP A O 1
ATOM 1516 N N . ASN A 1 206 ? -16.725 0.335 23.320 1.00 48.19 206 ASN A N 1
ATOM 1517 C CA . ASN A 1 206 ? -16.553 1.381 24.345 1.00 48.19 206 ASN A CA 1
ATOM 1518 C C . ASN A 1 206 ? -17.408 2.643 24.051 1.00 48.19 206 ASN A C 1
ATOM 1520 O O . ASN A 1 206 ? -17.132 3.349 23.077 1.00 48.19 206 ASN A O 1
ATOM 1524 N N . PRO A 1 207 ? -18.378 3.021 24.915 1.00 43.25 207 PRO A N 1
ATOM 1525 C CA . PRO A 1 207 ? -19.170 4.249 24.761 1.00 43.25 207 PRO A CA 1
ATOM 1526 C C . PRO A 1 207 ? -18.333 5.525 24.647 1.00 43.25 207 PRO A C 1
ATOM 1528 O O . PRO A 1 207 ? -18.782 6.495 24.044 1.00 43.25 207 PRO A O 1
ATOM 1531 N N . MET A 1 208 ? -17.130 5.539 25.228 1.00 54.66 208 MET A N 1
ATOM 1532 C CA . MET A 1 208 ? -16.221 6.680 25.166 1.00 54.66 208 MET A CA 1
ATOM 1533 C C . MET A 1 208 ? -15.641 6.870 23.760 1.00 54.66 208 MET A C 1
ATOM 1535 O O . MET A 1 208 ? -15.476 8.005 23.322 1.00 54.66 208 MET A O 1
ATOM 1539 N N . VAL A 1 209 ? -15.416 5.782 23.012 1.00 58.88 209 VAL A N 1
ATOM 1540 C CA . VAL A 1 209 ? -15.010 5.844 21.599 1.00 58.88 209 VAL A CA 1
ATOM 1541 C C . VAL A 1 209 ? -16.133 6.447 20.760 1.00 58.88 209 VAL A C 1
ATOM 1543 O O . VAL A 1 209 ? -15.900 7.400 20.018 1.00 58.88 209 VAL A O 1
ATOM 1546 N N . GLU A 1 210 ? -17.368 5.967 20.927 1.00 62.66 210 GLU A N 1
ATOM 1547 C CA . GLU A 1 210 ? -18.513 6.515 20.196 1.00 62.66 210 GLU A CA 1
ATOM 1548 C C . GLU A 1 210 ? -18.750 7.993 20.546 1.00 62.66 210 GLU A C 1
ATOM 1550 O O . GLU A 1 210 ? -18.959 8.812 19.654 1.00 62.66 210 GLU A O 1
ATOM 1555 N N . GLN A 1 211 ? -18.648 8.366 21.825 1.00 68.06 211 GLN A N 1
ATOM 1556 C CA . GLN A 1 211 ? -18.746 9.762 22.264 1.00 68.06 211 GLN A CA 1
ATOM 1557 C C . GLN A 1 211 ? -17.625 10.635 21.695 1.00 68.06 211 GLN A C 1
ATOM 1559 O O . GLN A 1 211 ? -17.897 11.754 21.264 1.00 68.06 211 GLN A O 1
ATOM 1564 N N . THR A 1 212 ? -16.389 10.132 21.657 1.00 73.75 212 THR A N 1
ATOM 1565 C CA . THR A 1 212 ? -15.237 10.844 21.086 1.00 73.75 212 THR A CA 1
ATOM 1566 C C . THR A 1 212 ? -15.445 11.087 19.594 1.00 73.75 212 THR A C 1
ATOM 1568 O O . THR A 1 212 ? -15.271 12.211 19.129 1.00 73.75 212 THR A O 1
ATOM 1571 N N . ILE A 1 213 ? -15.924 10.081 18.856 1.00 75.50 213 ILE A N 1
ATOM 1572 C CA . ILE A 1 213 ? -16.271 10.217 17.437 1.00 75.50 213 ILE A CA 1
ATOM 1573 C C . ILE A 1 213 ? -17.431 11.209 17.245 1.00 75.50 213 ILE A C 1
ATOM 1575 O O . ILE A 1 213 ? -17.363 12.083 16.383 1.00 75.50 213 ILE A O 1
ATOM 1579 N N . GLN A 1 214 ? -18.488 11.119 18.058 1.00 78.38 214 GLN A N 1
ATOM 1580 C CA . GLN A 1 214 ? -19.647 12.021 17.990 1.00 78.38 214 GLN A CA 1
ATOM 1581 C C . GLN A 1 214 ? -19.311 13.468 18.382 1.00 78.38 214 GLN A C 1
ATOM 1583 O O . GLN A 1 214 ? -20.012 14.392 17.963 1.00 78.38 214 GLN A O 1
ATOM 1588 N N . ALA A 1 215 ? -18.259 13.683 19.174 1.00 81.25 215 ALA A N 1
ATOM 1589 C CA . ALA A 1 215 ? -17.779 15.010 19.543 1.00 81.25 215 ALA A CA 1
ATOM 1590 C C . ALA A 1 215 ? -17.057 15.729 18.390 1.00 81.25 215 ALA A C 1
ATOM 1592 O O . ALA A 1 215 ? -16.876 16.948 18.458 1.00 81.25 215 ALA A O 1
ATOM 1593 N N . ILE A 1 216 ? -16.676 15.013 17.323 1.00 85.12 216 ILE A N 1
ATOM 1594 C CA . ILE A 1 216 ? -16.060 15.607 16.135 1.00 85.12 216 ILE A CA 1
ATOM 1595 C C . ILE A 1 216 ? -17.101 16.468 15.411 1.00 85.12 216 ILE A C 1
ATOM 1597 O O . ILE A 1 216 ? -18.058 15.970 14.806 1.00 85.12 216 ILE A O 1
ATOM 1601 N N . SER A 1 217 ? -16.894 17.788 15.438 1.00 86.88 217 SER A N 1
ATOM 1602 C CA . SER A 1 217 ? -17.684 18.715 14.627 1.00 86.88 217 SER A CA 1
ATOM 1603 C C . SER A 1 217 ? -17.509 18.346 13.160 1.00 86.88 217 SER A C 1
ATOM 1605 O O . SER A 1 217 ? -16.388 18.261 12.674 1.00 86.88 217 SER A O 1
ATOM 1607 N N . SER A 1 218 ? -18.611 18.092 12.461 1.00 90.25 218 SER A N 1
ATOM 1608 C CA . SER A 1 218 ? -18.576 17.621 11.079 1.00 90.25 218 SER A CA 1
ATOM 1609 C C . SER A 1 218 ? -18.962 18.725 10.102 1.00 90.25 218 SER A C 1
ATOM 1611 O O . SER A 1 218 ? -19.992 19.385 10.261 1.00 90.25 218 SER A O 1
ATOM 1613 N N . LEU A 1 219 ? -18.191 18.851 9.026 1.00 94.06 219 LEU A N 1
ATOM 1614 C CA . LEU A 1 219 ? -18.494 19.684 7.874 1.00 94.06 219 LEU A CA 1
ATOM 1615 C C . LEU A 1 219 ? -19.875 19.349 7.300 1.00 94.06 219 LEU A C 1
ATOM 1617 O O . LEU A 1 219 ? -20.316 18.187 7.246 1.00 94.06 219 LEU A O 1
ATOM 1621 N N . SER A 1 220 ? -20.533 20.389 6.782 1.00 95.69 220 SER A N 1
ATOM 1622 C CA . SER A 1 220 ? -21.742 20.228 5.980 1.00 95.69 220 SER A CA 1
ATOM 1623 C C . SER A 1 220 ? -21.457 19.344 4.758 1.00 95.69 220 SER A C 1
ATOM 1625 O O . SER A 1 220 ? -20.313 19.208 4.316 1.00 95.69 220 SER A O 1
ATOM 1627 N N . LEU A 1 221 ? -22.491 18.730 4.175 1.00 97.00 221 LEU A N 1
ATOM 1628 C CA . LEU A 1 221 ? -22.301 17.924 2.963 1.00 97.00 221 LEU A CA 1
ATOM 1629 C C . LEU A 1 221 ? -21.822 18.762 1.764 1.00 97.00 221 LEU A C 1
ATOM 1631 O O . LEU A 1 221 ? -21.124 18.230 0.907 1.00 97.00 221 LEU A O 1
ATOM 1635 N N . ASP A 1 222 ? -22.152 20.057 1.717 1.00 96.88 222 ASP A N 1
ATOM 1636 C CA . ASP A 1 222 ? -21.675 20.971 0.671 1.00 96.88 222 ASP A CA 1
ATOM 1637 C C . ASP A 1 222 ? -20.175 21.268 0.832 1.00 96.88 222 ASP A C 1
ATOM 1639 O O . ASP A 1 222 ? -19.410 21.154 -0.127 1.00 96.88 222 ASP A O 1
ATOM 1643 N N . ASP A 1 223 ? -19.723 21.533 2.062 1.00 97.31 223 ASP A N 1
ATOM 1644 C CA . ASP A 1 223 ? -18.300 21.744 2.357 1.00 97.31 223 ASP A CA 1
ATOM 1645 C C . ASP A 1 223 ? -17.488 20.455 2.184 1.00 97.31 223 ASP A C 1
ATOM 1647 O O . ASP A 1 223 ? -16.384 20.483 1.638 1.00 97.31 223 ASP A O 1
ATOM 1651 N N . THR A 1 224 ? -18.062 19.310 2.571 1.00 97.69 224 THR A N 1
ATOM 1652 C CA . THR A 1 224 ? -17.469 17.982 2.348 1.00 97.69 224 THR A CA 1
ATOM 1653 C C . THR A 1 224 ? -17.304 17.717 0.851 1.00 97.69 224 THR A C 1
ATOM 1655 O O . THR A 1 224 ? -16.212 17.361 0.409 1.00 97.69 224 THR A O 1
ATOM 1658 N N . LEU A 1 225 ? -18.352 17.952 0.050 1.00 98.44 225 LEU A N 1
ATOM 1659 C CA . LEU A 1 225 ? -18.302 17.825 -1.408 1.00 98.44 225 LEU A CA 1
ATOM 1660 C C . LEU A 1 225 ? -17.234 18.747 -2.008 1.00 98.44 225 LEU A C 1
ATOM 1662 O O . LEU A 1 225 ? -16.469 18.332 -2.878 1.00 98.44 225 LEU A O 1
ATOM 1666 N N . ARG A 1 226 ? -17.156 19.996 -1.542 1.00 98.12 226 ARG A N 1
ATOM 1667 C CA . ARG A 1 226 ? -16.147 20.952 -2.002 1.00 98.12 226 ARG A CA 1
ATOM 1668 C C . ARG A 1 226 ? -14.728 20.487 -1.682 1.00 98.12 226 ARG A C 1
ATOM 1670 O O . ARG A 1 226 ? -13.878 20.548 -2.569 1.00 98.12 226 ARG A O 1
ATOM 1677 N N . LYS A 1 227 ? -14.472 20.022 -0.455 1.00 97.50 227 LYS A N 1
ATOM 1678 C CA . LYS A 1 227 ? -13.172 19.474 -0.035 1.00 97.50 227 LYS A CA 1
ATOM 1679 C C . LYS A 1 227 ? -12.797 18.259 -0.885 1.00 97.50 227 LYS A C 1
ATOM 1681 O O . LYS A 1 227 ? -11.710 18.240 -1.458 1.00 97.50 227 LYS A O 1
ATOM 1686 N N . ALA A 1 228 ? -13.716 17.305 -1.035 1.00 98.06 228 ALA A N 1
ATOM 1687 C CA . ALA A 1 228 ? -13.503 16.098 -1.827 1.00 98.06 228 ALA A CA 1
ATOM 1688 C C . ALA A 1 228 ? -13.230 16.415 -3.306 1.00 98.06 228 ALA A C 1
ATOM 1690 O O . ALA A 1 228 ? -12.262 15.919 -3.867 1.00 98.06 228 ALA A O 1
ATOM 1691 N N . SER A 1 229 ? -14.009 17.305 -3.927 1.00 98.44 229 SER A N 1
ATOM 1692 C CA . SER A 1 229 ? -13.809 17.717 -5.324 1.00 98.44 229 SER A CA 1
ATOM 1693 C C . SER A 1 229 ? -12.440 18.367 -5.555 1.00 98.44 229 SER A C 1
ATOM 1695 O O . SER A 1 229 ? -11.782 18.112 -6.564 1.00 98.44 229 SER A O 1
ATOM 1697 N N . LEU A 1 230 ? -11.986 19.206 -4.618 1.00 97.31 230 LEU A N 1
ATOM 1698 C CA . LEU A 1 230 ? -10.676 19.849 -4.717 1.00 97.31 230 LEU A CA 1
ATOM 1699 C C . LEU A 1 230 ? -9.533 18.844 -4.570 1.00 97.31 230 LEU A C 1
ATOM 1701 O O . LEU A 1 230 ? -8.568 18.934 -5.321 1.00 97.31 230 LEU A O 1
ATOM 1705 N N . GLN A 1 231 ? -9.642 17.899 -3.636 1.00 95.81 231 GLN A N 1
ATOM 1706 C CA . GLN A 1 231 ? -8.588 16.916 -3.399 1.00 95.81 231 GLN A CA 1
ATOM 1707 C C . GLN A 1 231 ? -8.559 15.797 -4.441 1.00 95.81 231 GLN A C 1
ATOM 1709 O O . GLN A 1 231 ? -7.477 15.405 -4.855 1.00 95.81 231 GLN A O 1
ATOM 1714 N N . LEU A 1 232 ? -9.716 15.288 -4.873 1.00 98.12 232 LEU A N 1
ATOM 1715 C CA . LEU A 1 232 ? -9.790 14.133 -5.769 1.00 98.12 232 LEU A CA 1
ATOM 1716 C C . LEU A 1 232 ? -9.659 14.519 -7.240 1.00 98.12 232 LEU A C 1
ATOM 1718 O O . LEU A 1 232 ? -9.028 13.792 -7.990 1.00 98.12 232 LEU A O 1
ATOM 1722 N N . VAL A 1 233 ? -10.248 15.639 -7.672 1.00 98.31 233 VAL A N 1
ATOM 1723 C CA . VAL A 1 233 ? -10.319 15.995 -9.105 1.00 98.31 233 VAL A CA 1
ATOM 1724 C C . VAL A 1 233 ? -9.842 17.416 -9.418 1.00 98.31 233 VAL A C 1
ATOM 1726 O O . VAL A 1 233 ? -9.957 17.876 -10.553 1.00 98.31 233 VAL A O 1
ATOM 1729 N N . SER A 1 234 ? -9.253 18.124 -8.444 1.00 96.94 234 SER A N 1
ATOM 1730 C CA . SER A 1 234 ? -8.625 19.444 -8.637 1.00 96.94 234 SER A CA 1
ATOM 1731 C C . SER A 1 234 ? -9.547 20.521 -9.237 1.00 96.94 234 SER A C 1
ATOM 1733 O O . SER A 1 234 ? -9.103 21.424 -9.950 1.00 96.94 234 SER A O 1
ATOM 1735 N N . ARG A 1 235 ? -10.851 20.461 -8.944 1.00 97.75 235 ARG A N 1
ATOM 1736 C CA . ARG A 1 235 ? -11.848 21.448 -9.395 1.00 97.75 235 ARG A CA 1
ATOM 1737 C C . ARG A 1 235 ? -12.906 21.700 -8.328 1.00 97.75 235 ARG A C 1
ATOM 1739 O O . ARG A 1 235 ? -13.035 20.939 -7.375 1.00 97.75 235 ARG A O 1
ATOM 1746 N N . LEU A 1 236 ? -13.687 22.767 -8.494 1.00 98.31 236 LEU A N 1
ATOM 1747 C CA . LEU A 1 236 ? -14.892 22.973 -7.687 1.00 98.31 236 LEU A CA 1
ATOM 1748 C C . LEU A 1 236 ? -16.014 22.011 -8.124 1.00 98.31 236 LEU A C 1
ATOM 1750 O O . LEU A 1 236 ? -16.036 21.606 -9.296 1.00 98.31 236 LEU A O 1
ATOM 1754 N N . PRO A 1 237 ? -16.967 21.693 -7.226 1.00 98.38 237 PRO A N 1
ATOM 1755 C CA . PRO A 1 237 ? -18.160 20.944 -7.593 1.00 98.38 237 PRO A CA 1
ATOM 1756 C C . PRO A 1 237 ? -18.962 21.672 -8.674 1.00 98.38 237 PRO A C 1
ATOM 1758 O O . PRO A 1 237 ? -19.097 22.900 -8.666 1.00 98.38 237 PRO A O 1
ATOM 1761 N N . THR A 1 238 ? -19.507 20.915 -9.617 1.00 98.44 238 THR A N 1
ATOM 1762 C CA . THR A 1 238 ? -20.440 21.436 -10.615 1.00 98.44 238 THR A CA 1
ATOM 1763 C C . THR A 1 238 ? -21.805 21.711 -9.983 1.00 98.44 238 THR A C 1
ATOM 1765 O O . THR A 1 238 ? -22.180 21.122 -8.970 1.00 98.44 238 THR A O 1
ATOM 1768 N N . ALA A 1 239 ? -22.609 22.565 -10.624 1.00 98.25 239 ALA A N 1
ATOM 1769 C CA . ALA A 1 239 ? -23.966 22.851 -10.152 1.00 98.25 239 ALA A CA 1
ATOM 1770 C C . ALA A 1 239 ? -24.847 21.587 -10.066 1.00 98.25 239 ALA A C 1
ATOM 1772 O O . ALA A 1 239 ? -25.670 21.478 -9.159 1.00 98.25 239 ALA A O 1
ATOM 1773 N N . THR A 1 240 ? -24.656 20.630 -10.982 1.00 98.31 240 THR A N 1
ATOM 1774 C CA . THR A 1 240 ? -25.369 19.344 -10.980 1.00 98.31 240 THR A CA 1
ATOM 1775 C C . THR A 1 240 ? -24.980 18.493 -9.775 1.00 98.31 240 THR A C 1
ATOM 1777 O O . THR A 1 240 ? -25.861 17.969 -9.100 1.00 98.31 240 THR A O 1
ATOM 1780 N N . GLU A 1 241 ? -23.683 18.395 -9.473 1.00 98.56 241 GLU A N 1
ATOM 1781 C CA . GLU A 1 241 ? -23.170 17.648 -8.317 1.00 98.56 241 GLU A CA 1
ATOM 1782 C C . GLU A 1 241 ? -23.676 18.249 -7.000 1.00 98.56 241 GLU A C 1
ATOM 1784 O O . GLU A 1 241 ? -24.253 17.534 -6.182 1.00 98.56 241 GLU A O 1
ATOM 1789 N N . SER A 1 242 ? -23.570 19.573 -6.826 1.00 98.44 242 SER A N 1
ATOM 1790 C CA . SER A 1 242 ? -24.107 20.262 -5.644 1.00 98.44 242 SER A CA 1
ATOM 1791 C C . SER A 1 242 ? -25.614 20.047 -5.492 1.00 98.44 242 SER A C 1
ATOM 1793 O O . SER A 1 242 ? -26.098 19.771 -4.395 1.00 98.44 242 SER A O 1
ATOM 1795 N N . GLN A 1 243 ? -26.376 20.126 -6.588 1.00 98.31 243 GLN A N 1
ATOM 1796 C CA . GLN A 1 243 ? -27.818 19.886 -6.550 1.00 98.31 243 GLN A CA 1
ATOM 1797 C C . GLN A 1 243 ? -28.154 18.427 -6.213 1.00 98.31 243 GLN A C 1
ATOM 1799 O O . GLN A 1 243 ? -29.129 18.169 -5.505 1.00 98.31 243 GLN A O 1
ATOM 1804 N N . GLN A 1 244 ? -27.359 17.470 -6.690 1.00 98.38 244 GLN A N 1
ATOM 1805 C CA . GLN A 1 244 ? -27.534 16.057 -6.373 1.00 98.38 244 GLN A CA 1
ATOM 1806 C C . GLN A 1 244 ? -27.315 15.789 -4.880 1.00 98.38 244 GLN A C 1
ATOM 1808 O O . GLN A 1 244 ? -28.173 15.163 -4.256 1.00 98.38 244 GLN A O 1
ATOM 1813 N N . VAL A 1 245 ? -26.241 16.323 -4.291 1.00 98.31 245 VAL A N 1
ATOM 1814 C CA . VAL A 1 245 ? -25.979 16.212 -2.846 1.00 98.31 245 VAL A CA 1
ATOM 1815 C C . VAL A 1 245 ? -27.061 16.918 -2.029 1.00 98.31 245 VAL A C 1
ATOM 1817 O O . VAL A 1 245 ? -27.583 16.340 -1.080 1.00 98.31 245 VAL A O 1
ATOM 1820 N N . ALA A 1 246 ? -27.485 18.120 -2.429 1.00 98.06 246 ALA A N 1
ATOM 1821 C CA . ALA A 1 246 ? -28.551 18.846 -1.739 1.00 98.06 246 ALA A CA 1
ATOM 1822 C C . ALA A 1 246 ? -29.888 18.079 -1.724 1.00 98.06 246 ALA A C 1
ATOM 1824 O O . ALA A 1 246 ? -30.618 18.123 -0.735 1.00 98.06 246 ALA A O 1
ATOM 1825 N N . ASN A 1 247 ? -30.209 17.364 -2.806 1.00 97.94 247 ASN A N 1
ATOM 1826 C CA . ASN A 1 247 ? -31.467 16.627 -2.933 1.00 97.94 247 ASN A CA 1
ATOM 1827 C C . ASN A 1 247 ? -31.438 15.239 -2.276 1.00 97.94 247 ASN A C 1
ATOM 1829 O O . ASN A 1 247 ? -32.487 14.744 -1.868 1.00 97.94 247 ASN A O 1
ATOM 1833 N N . GLN A 1 248 ? -30.275 14.583 -2.239 1.00 98.12 248 GLN A N 1
ATOM 1834 C CA . GLN A 1 248 ? -30.148 13.166 -1.865 1.00 98.12 248 GLN A CA 1
ATOM 1835 C C . GLN A 1 248 ? -29.289 12.936 -0.612 1.00 98.12 248 GLN A C 1
ATOM 1837 O O . GLN A 1 248 ? -29.109 11.792 -0.196 1.00 98.12 248 GLN A O 1
ATOM 1842 N N . GLY A 1 249 ? -28.753 13.996 -0.006 1.00 97.75 249 GLY A N 1
ATOM 1843 C CA . GLY A 1 249 ? -27.884 13.904 1.162 1.00 97.75 249 GLY A CA 1
ATOM 1844 C C . GLY A 1 249 ? -26.626 13.082 0.879 1.00 97.75 249 GLY A C 1
ATOM 1845 O O . GLY A 1 249 ? -26.026 13.177 -0.193 1.00 97.75 249 GLY A O 1
ATOM 1846 N N . GLU A 1 250 ? -26.235 12.248 1.842 1.00 96.31 250 GLU A N 1
ATOM 1847 C CA . GLU A 1 250 ? -25.023 11.428 1.751 1.00 96.31 250 GLU A CA 1
ATOM 1848 C C . GLU A 1 250 ? -25.060 10.418 0.593 1.00 96.31 250 GLU A C 1
ATOM 1850 O O . GLU A 1 250 ? -24.043 10.183 -0.055 1.00 96.31 250 GLU A O 1
ATOM 1855 N N . ALA A 1 251 ? -26.237 9.880 0.253 1.00 97.62 251 ALA A N 1
ATOM 1856 C CA . ALA A 1 251 ? -26.384 9.013 -0.917 1.00 97.62 251 ALA A CA 1
ATOM 1857 C C . ALA A 1 251 ? -26.047 9.760 -2.222 1.00 97.62 251 ALA A C 1
ATOM 1859 O O . ALA A 1 251 ? -25.419 9.199 -3.120 1.00 97.62 251 ALA A O 1
ATOM 1860 N N . GLY A 1 252 ? -26.406 11.047 -2.296 1.00 98.06 252 GLY A N 1
ATOM 1861 C CA . GLY A 1 252 ? -26.003 11.927 -3.390 1.00 98.06 252 GLY A CA 1
ATOM 1862 C C . GLY A 1 252 ? -24.494 12.140 -3.434 1.00 98.06 252 GLY A C 1
ATOM 1863 O O . GLY A 1 252 ? -23.912 12.077 -4.512 1.00 98.06 252 GLY A O 1
ATOM 1864 N N . LEU A 1 253 ? -23.859 12.341 -2.273 1.00 98.31 253 LEU A N 1
ATOM 1865 C CA . LEU A 1 253 ? -22.406 12.507 -2.170 1.00 98.31 253 LEU A CA 1
ATOM 1866 C C . LEU A 1 253 ? -21.668 11.248 -2.636 1.00 98.31 253 LEU A C 1
ATOM 1868 O O . LEU A 1 253 ? -20.790 11.350 -3.486 1.00 98.31 253 LEU A O 1
ATOM 1872 N N . ARG A 1 254 ? -22.078 10.063 -2.166 1.00 98.19 254 ARG A N 1
ATOM 1873 C CA . ARG A 1 254 ? -21.534 8.766 -2.609 1.00 98.19 254 ARG A CA 1
ATOM 1874 C C . ARG A 1 254 ? -21.567 8.629 -4.135 1.00 98.19 254 ARG A C 1
ATOM 1876 O O . ARG A 1 254 ? -20.547 8.316 -4.739 1.00 98.19 254 ARG A O 1
ATOM 1883 N N . ALA A 1 255 ? -22.705 8.938 -4.754 1.00 98.31 255 ALA A N 1
ATOM 1884 C CA . ALA A 1 255 ? -22.865 8.850 -6.204 1.00 98.31 255 ALA A CA 1
ATOM 1885 C C . ALA A 1 255 ? -22.030 9.888 -6.979 1.00 98.31 255 ALA A C 1
ATOM 1887 O O . ALA A 1 255 ? -21.542 9.591 -8.067 1.00 98.31 255 ALA A O 1
ATOM 1888 N N . VAL A 1 256 ? -21.848 11.098 -6.439 1.00 98.69 256 VAL A N 1
ATOM 1889 C CA . VAL A 1 256 ? -20.962 12.106 -7.044 1.00 98.69 256 VAL A CA 1
ATOM 1890 C C . VAL A 1 256 ? -19.499 11.661 -6.982 1.00 98.69 256 VAL A C 1
ATOM 1892 O O . VAL A 1 256 ? -18.789 11.787 -7.978 1.00 98.69 256 VAL A O 1
ATOM 1895 N N . LEU A 1 257 ? -19.059 11.089 -5.856 1.00 98.69 257 LEU A N 1
ATOM 1896 C CA . LEU A 1 257 ? -17.702 10.553 -5.712 1.00 98.69 257 LEU A CA 1
ATOM 1897 C C . LEU A 1 257 ? -17.427 9.434 -6.724 1.00 98.69 257 LEU A C 1
ATOM 1899 O O . LEU A 1 257 ? -16.361 9.421 -7.331 1.00 98.69 257 LEU A O 1
ATOM 1903 N N . ASP A 1 258 ? -18.395 8.548 -6.978 1.00 98.38 258 ASP A N 1
ATOM 1904 C CA . ASP A 1 258 ? -18.261 7.499 -8.000 1.00 98.38 258 ASP A CA 1
ATOM 1905 C C . ASP A 1 258 ? -18.031 8.072 -9.410 1.00 98.38 258 ASP A C 1
ATOM 1907 O O . ASP A 1 258 ? -17.314 7.472 -10.212 1.00 98.38 258 ASP A O 1
ATOM 1911 N N . GLY A 1 259 ? -18.613 9.237 -9.716 1.00 98.25 259 GLY A N 1
ATOM 1912 C CA . GLY A 1 259 ? -18.362 9.968 -10.960 1.00 98.25 259 GLY A CA 1
ATOM 1913 C C . GLY A 1 259 ? -16.980 10.624 -10.991 1.00 98.25 259 GLY A C 1
ATOM 1914 O O . GLY A 1 259 ? -16.251 10.467 -11.968 1.00 98.25 259 GLY A O 1
ATOM 1915 N N . MET A 1 260 ? -16.587 11.298 -9.906 1.00 98.56 260 MET A N 1
ATOM 1916 C CA . MET A 1 260 ? -15.267 11.934 -9.783 1.00 98.56 260 MET A CA 1
ATOM 1917 C C . MET A 1 260 ? -14.126 10.920 -9.925 1.00 98.56 260 MET A C 1
ATOM 1919 O O . MET A 1 260 ? -13.141 11.186 -10.608 1.00 98.56 260 MET A O 1
ATOM 1923 N N . MET A 1 261 ? -14.285 9.722 -9.355 1.00 98.56 261 MET A N 1
ATOM 1924 C CA . MET A 1 261 ? -13.297 8.638 -9.432 1.00 98.56 261 MET A CA 1
ATOM 1925 C C . MET A 1 261 ? -13.200 7.962 -10.815 1.00 98.56 261 MET A C 1
ATOM 1927 O O . MET A 1 261 ? -12.536 6.934 -10.965 1.00 98.56 261 MET A O 1
ATOM 1931 N N . GLN A 1 262 ? -13.865 8.515 -11.834 1.00 98.00 262 GLN A N 1
ATOM 1932 C CA . GLN A 1 262 ? -13.707 8.135 -13.240 1.00 98.00 262 GLN A CA 1
ATOM 1933 C C . GLN A 1 262 ? -12.935 9.185 -14.051 1.00 98.00 262 GLN A C 1
ATOM 1935 O O . GLN A 1 262 ? -12.566 8.906 -15.190 1.00 98.00 262 GLN A O 1
ATOM 1940 N N . GLU A 1 263 ? -12.682 10.373 -13.495 1.00 98.00 263 GLU A N 1
ATOM 1941 C CA . GLU A 1 263 ? -11.968 11.452 -14.180 1.00 98.00 263 GLU A CA 1
ATOM 1942 C C . GLU A 1 263 ? -10.455 11.207 -14.207 1.00 98.00 263 GLU A C 1
ATOM 1944 O O . GLU A 1 263 ? -9.877 10.713 -13.242 1.00 98.00 263 GLU A O 1
ATOM 1949 N N . ASP A 1 264 ? -9.776 11.650 -15.268 1.00 96.81 264 ASP A N 1
ATOM 1950 C CA . ASP A 1 264 ? -8.312 11.532 -15.376 1.00 96.81 264 ASP A CA 1
ATOM 1951 C C . ASP A 1 264 ? -7.584 12.188 -14.190 1.00 96.81 264 ASP A C 1
ATOM 1953 O O . ASP A 1 264 ? -6.599 11.656 -13.679 1.00 96.81 264 ASP A O 1
ATOM 1957 N N . LYS A 1 265 ? -8.126 13.301 -13.674 1.00 98.00 265 LYS A N 1
ATOM 1958 C CA . LYS A 1 265 ? -7.579 14.004 -12.503 1.00 98.00 265 LYS A CA 1
ATOM 1959 C C . LYS A 1 265 ? -7.612 13.201 -11.211 1.00 98.00 265 LYS A C 1
ATOM 1961 O O . LYS A 1 265 ? -6.757 13.427 -10.359 1.00 98.00 265 LYS A O 1
ATOM 1966 N N . PHE A 1 266 ? -8.526 12.246 -11.088 1.00 98.69 266 PHE A N 1
ATOM 1967 C CA . PHE A 1 266 ? -8.510 11.319 -9.967 1.00 98.69 266 PHE A CA 1
ATOM 1968 C C . PHE A 1 266 ? -7.308 10.375 -10.025 1.00 98.69 266 PHE A C 1
ATOM 1970 O O . PHE A 1 266 ? -6.650 10.161 -9.011 1.00 98.69 266 PHE A O 1
ATOM 1977 N N . TYR A 1 267 ? -6.963 9.865 -11.206 1.00 98.44 267 TYR A N 1
ATOM 1978 C CA . TYR A 1 267 ? -5.804 8.985 -11.369 1.00 98.44 267 TYR A CA 1
ATOM 1979 C C . TYR A 1 267 ? -4.469 9.740 -11.241 1.00 98.44 267 TYR A C 1
ATOM 1981 O O . TYR A 1 267 ? -3.496 9.174 -10.742 1.00 98.44 267 TYR A O 1
ATOM 1989 N N . ASP A 1 268 ? -4.425 11.029 -11.604 1.00 97.50 268 ASP A N 1
ATOM 1990 C CA . ASP A 1 268 ? -3.302 11.910 -11.246 1.00 97.50 268 ASP A CA 1
ATOM 1991 C C . ASP A 1 268 ? -3.142 11.963 -9.715 1.00 97.50 268 ASP A C 1
ATOM 1993 O O . ASP A 1 268 ? -2.048 11.740 -9.194 1.00 97.50 268 ASP A O 1
ATOM 1997 N N . ARG A 1 269 ? -4.246 12.181 -8.981 1.00 97.94 269 ARG A N 1
ATOM 1998 C CA . ARG A 1 269 ? -4.226 12.262 -7.515 1.00 97.94 269 ARG A CA 1
ATOM 1999 C C . ARG A 1 269 ? -3.818 10.948 -6.850 1.00 97.94 269 ARG A C 1
ATOM 2001 O O . ARG A 1 269 ? -3.055 10.968 -5.887 1.00 97.94 269 ARG A O 1
ATOM 2008 N N . VAL A 1 270 ? -4.312 9.813 -7.339 1.00 98.44 270 VAL A N 1
ATOM 2009 C CA . VAL A 1 270 ? -3.907 8.489 -6.841 1.00 98.44 270 VAL A CA 1
ATOM 2010 C C . VAL A 1 270 ? -2.401 8.303 -7.021 1.00 98.44 270 VAL A C 1
ATOM 2012 O O . VAL A 1 270 ? -1.712 7.937 -6.071 1.00 98.44 270 VAL A O 1
ATOM 2015 N N . ALA A 1 271 ? -1.866 8.620 -8.203 1.00 98.12 271 ALA A N 1
ATOM 2016 C CA . ALA A 1 271 ? -0.432 8.536 -8.448 1.00 98.12 271 ALA A CA 1
ATOM 2017 C C . ALA A 1 271 ? 0.379 9.464 -7.526 1.00 98.12 271 ALA A C 1
ATOM 2019 O O . ALA A 1 271 ? 1.447 9.060 -7.075 1.00 98.12 271 ALA A O 1
ATOM 2020 N N . GLU A 1 272 ? -0.108 10.671 -7.217 1.00 97.19 272 GLU A N 1
ATOM 2021 C CA . GLU A 1 272 ? 0.525 11.574 -6.242 1.00 97.19 272 GLU A CA 1
ATOM 2022 C C . GLU A 1 272 ? 0.595 10.956 -4.840 1.00 97.19 272 GLU A C 1
ATOM 2024 O O . GLU A 1 272 ? 1.687 10.869 -4.283 1.00 97.19 272 GLU A O 1
ATOM 2029 N N . ILE A 1 273 ? -0.538 10.473 -4.309 1.00 97.62 273 ILE A N 1
ATOM 2030 C CA . ILE A 1 273 ? -0.629 9.881 -2.960 1.00 97.62 273 ILE A CA 1
ATOM 2031 C C . ILE A 1 273 ? 0.393 8.754 -2.787 1.00 97.62 273 ILE A C 1
ATOM 2033 O O . ILE A 1 273 ? 1.139 8.724 -1.814 1.00 97.62 273 ILE A O 1
ATOM 2037 N N . PHE A 1 274 ? 0.469 7.838 -3.752 1.00 97.81 274 PHE A N 1
ATOM 2038 C CA . PHE A 1 274 ? 1.420 6.731 -3.670 1.00 97.81 274 PHE A CA 1
ATOM 2039 C C . PHE A 1 274 ? 2.861 7.166 -3.954 1.00 97.81 274 PHE A C 1
ATOM 2041 O O . PHE A 1 274 ? 3.803 6.601 -3.396 1.00 97.81 274 PHE A O 1
ATOM 2048 N N . ASN A 1 275 ? 3.075 8.171 -4.805 1.00 97.19 275 ASN A N 1
ATOM 2049 C CA . ASN A 1 275 ? 4.421 8.638 -5.107 1.00 97.19 275 ASN A CA 1
ATOM 2050 C C . ASN A 1 275 ? 5.072 9.399 -3.947 1.00 97.19 275 ASN A C 1
ATOM 2052 O O . ASN A 1 275 ? 6.297 9.348 -3.845 1.00 97.19 275 ASN A O 1
ATOM 2056 N N . ASP A 1 276 ? 4.304 10.025 -3.054 1.00 93.38 276 ASP A N 1
ATOM 2057 C CA . ASP A 1 276 ? 4.846 10.625 -1.822 1.00 93.38 276 ASP A CA 1
ATOM 2058 C C . ASP A 1 276 ? 5.568 9.593 -0.932 1.00 93.38 276 ASP A C 1
ATOM 2060 O O . ASP A 1 276 ? 6.408 9.950 -0.105 1.00 93.38 276 ASP A O 1
ATOM 2064 N N . LEU A 1 277 ? 5.325 8.304 -1.180 1.00 91.12 277 LEU A N 1
ATOM 2065 C CA . LEU A 1 277 ? 5.916 7.184 -0.462 1.00 91.12 277 LEU A CA 1
ATOM 2066 C C . LEU A 1 277 ? 6.906 6.379 -1.313 1.00 91.12 277 LEU A C 1
ATOM 2068 O O . LEU A 1 277 ? 8.046 6.168 -0.897 1.00 91.12 277 LEU A O 1
ATOM 2072 N N . ILE A 1 278 ? 6.502 5.970 -2.521 1.00 93.81 278 ILE A N 1
ATOM 2073 C CA . ILE A 1 278 ? 7.304 5.131 -3.435 1.00 93.81 278 ILE A CA 1
ATOM 2074 C C . ILE A 1 278 ? 8.427 5.945 -4.106 1.00 93.81 278 ILE A C 1
ATOM 2076 O O . ILE A 1 278 ? 9.499 5.421 -4.412 1.00 93.81 278 ILE A O 1
ATOM 2080 N N . LEU A 1 279 ? 8.213 7.250 -4.307 1.00 95.50 279 LEU A N 1
ATOM 2081 C CA . LEU A 1 279 ? 9.216 8.229 -4.740 1.00 95.50 279 LEU A CA 1
ATOM 2082 C C . LEU A 1 279 ? 9.903 7.906 -6.082 1.00 95.50 279 LEU A C 1
ATOM 2084 O O . LEU A 1 279 ? 11.074 8.259 -6.278 1.00 95.50 279 LEU A O 1
ATOM 2088 N N . THR A 1 280 ? 9.202 7.258 -7.015 1.00 95.44 280 THR A N 1
ATOM 2089 C CA . THR A 1 280 ? 9.722 6.910 -8.352 1.00 95.44 280 THR A CA 1
ATOM 2090 C C . THR A 1 280 ? 9.710 8.090 -9.319 1.00 95.44 280 THR A C 1
ATOM 2092 O O . THR A 1 280 ? 10.565 8.154 -10.203 1.00 95.44 280 THR A O 1
ATOM 2095 N N . ASP A 1 281 ? 8.874 9.108 -9.087 1.00 96.06 281 ASP A N 1
ATOM 2096 C CA . ASP A 1 281 ? 8.901 10.362 -9.859 1.00 96.06 281 ASP A CA 1
ATOM 2097 C C . ASP A 1 281 ? 10.215 11.136 -9.719 1.00 96.06 281 ASP A C 1
ATOM 2099 O O . ASP A 1 281 ? 10.480 12.080 -10.472 1.00 96.06 281 ASP A O 1
ATOM 2103 N N . ARG A 1 282 ? 11.086 10.723 -8.790 1.00 95.31 282 ARG A N 1
ATOM 2104 C CA . ARG A 1 282 ? 12.478 11.169 -8.742 1.00 95.31 282 ARG A CA 1
ATOM 2105 C C . ARG A 1 282 ? 13.168 11.035 -10.105 1.00 95.31 282 ARG A C 1
ATOM 2107 O O . ARG A 1 282 ? 14.020 11.861 -10.419 1.00 95.31 282 ARG A O 1
ATOM 2114 N N . TYR A 1 283 ? 12.803 10.023 -10.891 1.00 96.25 283 TYR A N 1
ATOM 2115 C CA . TYR A 1 283 ? 13.413 9.740 -12.188 1.00 96.25 283 TYR A CA 1
ATOM 2116 C C . TYR A 1 283 ? 12.779 10.489 -13.364 1.00 96.25 283 TYR A C 1
ATOM 2118 O O . TYR A 1 283 ? 13.263 10.343 -14.488 1.00 96.25 283 TYR A O 1
ATOM 2126 N N . LEU A 1 284 ? 11.737 11.299 -13.138 1.00 96.69 284 LEU A N 1
ATOM 2127 C CA . LEU A 1 284 ? 11.176 12.150 -14.186 1.00 96.69 284 LEU A CA 1
ATOM 2128 C C . LEU A 1 284 ? 12.218 13.150 -14.690 1.00 96.69 284 LEU A C 1
ATOM 2130 O O . LEU A 1 284 ? 12.990 13.731 -13.922 1.00 96.69 284 LEU A O 1
ATOM 2134 N N . SER A 1 285 ? 12.172 13.429 -15.988 1.00 95.12 285 SER A N 1
ATOM 2135 C CA . SER A 1 285 ? 13.074 14.352 -16.680 1.00 95.12 285 SER A CA 1
ATOM 2136 C C . SER A 1 285 ? 13.037 15.767 -16.104 1.00 95.12 285 SER A C 1
ATOM 2138 O O . SER A 1 285 ? 14.005 16.512 -16.254 1.00 95.12 285 SER A O 1
ATOM 2140 N N . VAL A 1 286 ? 11.924 16.146 -15.467 1.00 93.75 286 VAL A N 1
ATOM 2141 C CA . VAL A 1 286 ? 11.741 17.447 -14.805 1.00 93.75 286 VAL A CA 1
ATOM 2142 C C . VAL A 1 286 ? 12.413 17.530 -13.429 1.00 93.75 286 VAL A C 1
ATOM 2144 O O . VAL A 1 286 ? 12.772 18.627 -13.006 1.00 93.75 286 VAL A O 1
ATOM 2147 N N . ASN A 1 287 ? 12.611 16.394 -12.753 1.00 90.12 287 ASN A N 1
ATOM 2148 C CA . ASN A 1 287 ? 13.133 16.311 -11.384 1.00 90.12 287 ASN A CA 1
ATOM 2149 C C . ASN A 1 287 ? 14.616 15.905 -11.327 1.00 90.12 287 ASN A C 1
ATOM 2151 O O . ASN A 1 287 ? 15.308 16.218 -10.356 1.00 90.12 287 ASN A O 1
ATOM 2155 N N . GLY A 1 288 ? 15.109 15.217 -12.358 1.00 77.69 288 GLY A N 1
ATOM 2156 C CA . GLY A 1 288 ? 16.494 14.765 -12.480 1.00 77.69 288 GLY A CA 1
ATOM 2157 C C . GLY A 1 288 ? 17.132 15.155 -13.813 1.00 77.69 288 GLY A C 1
ATOM 2158 O O . GLY A 1 288 ? 16.758 16.119 -14.480 1.00 77.69 288 GLY A O 1
ATOM 2159 N N . GLY A 1 289 ? 18.143 14.398 -14.232 1.00 82.19 289 GLY A N 1
ATOM 2160 C CA . GLY A 1 289 ? 18.622 14.439 -15.608 1.00 82.19 289 GLY A CA 1
ATOM 2161 C C . GLY A 1 289 ? 17.592 13.858 -16.585 1.00 82.19 289 GLY A C 1
ATOM 2162 O O . GLY A 1 289 ? 16.947 12.860 -16.287 1.00 82.19 289 GLY A O 1
ATOM 2163 N N . ARG A 1 290 ? 17.534 14.404 -17.810 1.00 83.19 290 ARG A N 1
ATOM 2164 C CA . ARG A 1 290 ? 16.601 14.013 -18.899 1.00 83.19 290 ARG A CA 1
ATOM 2165 C C . ARG A 1 290 ? 16.585 12.521 -19.303 1.00 83.19 290 ARG A C 1
ATOM 2167 O O . ARG A 1 290 ? 15.893 12.165 -20.238 1.00 83.19 290 ARG A O 1
ATOM 2174 N N . ALA A 1 291 ? 17.428 11.680 -18.710 1.00 90.69 291 ALA A N 1
ATOM 2175 C CA . ALA A 1 291 ? 17.628 10.283 -19.096 1.00 90.69 291 ALA A CA 1
ATOM 2176 C C . ALA A 1 291 ? 17.923 9.381 -17.884 1.00 90.69 291 ALA A C 1
ATOM 2178 O O . ALA A 1 291 ? 18.606 8.369 -18.032 1.00 90.69 291 ALA A O 1
ATOM 2179 N N . GLU A 1 292 ? 17.574 9.800 -16.664 1.00 93.12 292 GLU A N 1
ATOM 2180 C CA . GLU A 1 292 ? 17.932 9.050 -15.455 1.00 93.12 292 GLU A CA 1
ATOM 2181 C C . GLU A 1 292 ? 17.331 7.644 -15.428 1.00 93.12 292 GLU A C 1
ATOM 2183 O O . GLU A 1 292 ? 18.095 6.699 -15.234 1.00 93.12 292 GLU A O 1
ATOM 2188 N N . ALA A 1 293 ? 16.036 7.487 -15.720 1.00 95.81 293 ALA A N 1
ATOM 2189 C CA . ALA A 1 293 ? 15.384 6.179 -15.796 1.00 95.81 293 ALA A CA 1
ATOM 2190 C C . ALA A 1 293 ? 16.009 5.307 -16.900 1.00 95.81 293 ALA A C 1
ATOM 2192 O O . ALA A 1 293 ? 16.437 4.180 -16.650 1.00 95.81 293 ALA A O 1
ATOM 2193 N N . LEU A 1 294 ? 16.183 5.859 -18.106 1.00 95.69 294 LEU A N 1
ATOM 2194 C CA . LEU A 1 294 ? 16.773 5.129 -19.240 1.00 95.69 294 LEU A CA 1
ATOM 2195 C C . LEU A 1 294 ? 18.226 4.706 -18.982 1.00 95.69 294 LEU A C 1
ATOM 2197 O O . LEU A 1 294 ? 18.681 3.664 -19.446 1.00 95.69 294 LEU A O 1
ATOM 2201 N N . ARG A 1 295 ? 18.982 5.476 -18.192 1.00 93.19 295 ARG A N 1
ATOM 2202 C CA . ARG A 1 295 ? 20.348 5.106 -17.786 1.00 93.19 295 ARG A CA 1
ATOM 2203 C C . ARG A 1 295 ? 20.401 3.952 -16.795 1.00 93.19 295 ARG A C 1
ATOM 2205 O O . ARG A 1 295 ? 21.488 3.383 -16.646 1.00 93.19 295 ARG A O 1
ATOM 2212 N N . LEU A 1 296 ? 19.296 3.627 -16.125 1.00 93.81 296 LEU A N 1
ATOM 2213 C CA . LEU A 1 296 ? 19.165 2.407 -15.329 1.00 93.81 296 LEU A CA 1
ATOM 2214 C C . LEU A 1 296 ? 18.929 1.195 -16.237 1.00 93.81 296 LEU A C 1
ATOM 2216 O O . LEU A 1 296 ? 19.430 0.117 -15.942 1.00 93.81 296 LEU A O 1
ATOM 2220 N N . MET A 1 297 ? 18.307 1.374 -17.405 1.00 93.00 297 MET A N 1
ATOM 2221 C CA . MET A 1 297 ? 17.986 0.309 -18.367 1.00 93.00 297 MET A CA 1
ATOM 2222 C C . MET A 1 297 ? 19.183 -0.214 -19.188 1.00 93.00 297 MET A C 1
ATOM 2224 O O . MET A 1 297 ? 19.016 -0.694 -20.301 1.00 93.00 297 MET A O 1
ATOM 2228 N N . ARG A 1 298 ? 20.422 -0.167 -18.682 1.00 84.62 298 ARG A N 1
ATOM 2229 C CA . ARG A 1 298 ? 21.633 -0.445 -19.497 1.00 84.62 298 ARG A CA 1
ATOM 2230 C C . ARG A 1 298 ? 21.720 -1.844 -20.107 1.00 84.62 298 ARG A C 1
ATOM 2232 O O . ARG A 1 298 ? 22.537 -2.054 -20.999 1.00 84.62 298 ARG A O 1
ATOM 2239 N N . ILE A 1 299 ? 20.984 -2.805 -19.556 1.00 88.06 299 ILE A N 1
ATOM 2240 C CA . ILE A 1 299 ? 20.947 -4.177 -20.072 1.00 88.06 299 ILE A CA 1
ATOM 2241 C C . ILE A 1 299 ? 19.943 -4.346 -21.212 1.00 88.06 299 ILE A C 1
ATOM 2243 O O . ILE A 1 299 ? 20.019 -5.343 -21.918 1.00 88.06 299 ILE A O 1
ATOM 2247 N N . PHE A 1 300 ? 19.037 -3.386 -21.401 1.00 92.00 300 PHE A N 1
ATOM 2248 C CA . PHE A 1 300 ? 18.048 -3.401 -22.466 1.00 92.00 300 PHE A CA 1
ATOM 2249 C C . PHE A 1 300 ? 18.676 -2.804 -23.732 1.00 92.00 300 PHE A C 1
ATOM 2251 O O . PHE A 1 300 ? 19.088 -1.639 -23.704 1.00 92.00 300 PHE A O 1
ATOM 2258 N N . PRO A 1 301 ? 18.794 -3.576 -24.829 1.00 89.94 301 PRO A N 1
ATOM 2259 C CA . PRO A 1 301 ? 19.415 -3.101 -26.067 1.00 89.94 301 PRO A CA 1
ATOM 2260 C C . PRO A 1 301 ? 18.712 -1.872 -26.651 1.00 89.94 301 PRO A C 1
ATOM 2262 O O . PRO A 1 301 ? 19.377 -0.959 -27.138 1.00 89.94 301 PRO A O 1
ATOM 2265 N N . ASP A 1 302 ? 17.387 -1.831 -26.521 1.00 94.12 302 ASP A N 1
ATOM 2266 C CA . ASP A 1 302 ? 16.526 -0.824 -27.139 1.00 94.12 302 ASP A CA 1
ATOM 2267 C C . ASP A 1 302 ? 16.183 0.340 -26.200 1.00 94.12 302 ASP A C 1
ATOM 2269 O O . ASP A 1 302 ? 15.376 1.199 -26.548 1.00 94.12 302 ASP A O 1
ATOM 2273 N N . ALA A 1 303 ? 16.841 0.441 -25.034 1.00 95.00 303 ALA A N 1
ATOM 2274 C CA . ALA A 1 303 ? 16.591 1.503 -24.052 1.00 95.00 303 ALA A CA 1
ATOM 2275 C C . ALA A 1 303 ? 16.580 2.910 -24.683 1.00 95.00 303 ALA A C 1
ATOM 2277 O O . ALA A 1 303 ? 15.768 3.755 -24.306 1.00 95.00 303 ALA A O 1
ATOM 2278 N N . PHE A 1 304 ? 17.447 3.134 -25.677 1.00 95.38 304 PHE A N 1
ATOM 2279 C CA . PHE A 1 304 ? 17.541 4.357 -26.479 1.00 95.38 304 PHE A CA 1
ATOM 2280 C C . PHE A 1 304 ? 17.157 4.100 -27.950 1.00 95.38 304 PHE A C 1
ATOM 2282 O O . PHE A 1 304 ? 17.902 4.456 -28.861 1.00 95.38 304 PHE A O 1
ATOM 2289 N N . TRP A 1 305 ? 16.004 3.472 -28.199 1.00 95.12 305 TRP A N 1
ATOM 2290 C CA . TRP A 1 305 ? 15.485 3.124 -29.537 1.00 95.12 305 TRP A CA 1
ATOM 2291 C C . TRP A 1 305 ? 15.458 4.288 -30.550 1.00 95.12 305 TRP A C 1
ATOM 2293 O O . TRP A 1 305 ? 15.458 4.065 -31.758 1.00 95.12 305 TRP A O 1
ATOM 2303 N N . PHE A 1 306 ? 15.462 5.533 -30.069 1.00 93.62 306 PHE A N 1
ATOM 2304 C CA . PHE A 1 306 ? 15.456 6.771 -30.856 1.00 93.62 306 PHE A CA 1
ATOM 2305 C C . PHE A 1 306 ? 16.860 7.294 -31.234 1.00 93.62 306 PHE A C 1
ATOM 2307 O O . PHE A 1 306 ? 16.966 8.382 -31.794 1.00 93.62 306 PHE A O 1
ATOM 2314 N N . GLY A 1 307 ? 17.942 6.561 -30.944 1.00 90.56 307 GLY A N 1
ATOM 2315 C CA . GLY A 1 307 ? 19.303 6.870 -31.413 1.00 90.56 307 GLY A CA 1
ATOM 2316 C C . GLY A 1 307 ? 20.378 6.796 -30.325 1.00 90.56 307 GLY A C 1
ATOM 2317 O O . GLY A 1 307 ? 20.077 6.765 -29.132 1.00 90.56 307 GLY A O 1
ATOM 2318 N N . ASP A 1 308 ? 21.659 6.795 -30.719 1.00 84.56 308 ASP A N 1
ATOM 2319 C CA . ASP A 1 308 ? 22.764 6.619 -29.766 1.00 84.56 308 ASP A CA 1
ATOM 2320 C C . ASP A 1 308 ? 22.858 7.822 -28.799 1.00 84.56 308 ASP A C 1
ATOM 2322 O O . ASP A 1 308 ? 23.020 8.973 -29.223 1.00 84.56 308 ASP A O 1
ATOM 2326 N N . PRO A 1 309 ? 22.809 7.599 -27.470 1.00 80.88 309 PRO A N 1
ATOM 2327 C CA . PRO A 1 309 ? 22.966 8.667 -26.489 1.00 80.88 309 PRO A CA 1
ATOM 2328 C C . PRO A 1 309 ? 24.320 9.388 -26.560 1.00 80.88 309 PRO A C 1
ATOM 2330 O O . PRO A 1 309 ? 24.477 10.420 -25.909 1.00 80.88 309 PRO A O 1
ATOM 2333 N N . GLN A 1 310 ? 25.303 8.901 -27.319 1.00 81.12 310 GLN A N 1
ATOM 2334 C CA . GLN A 1 310 ? 26.592 9.555 -27.561 1.00 81.12 310 GLN A CA 1
ATOM 2335 C C . GLN A 1 310 ? 26.642 10.400 -28.845 1.00 81.12 310 GLN A C 1
ATOM 2337 O O . GLN A 1 310 ? 27.680 11.009 -29.112 1.00 81.12 310 GLN A O 1
ATOM 2342 N N . GLU A 1 311 ? 25.555 10.499 -29.617 1.00 79.31 311 GLU A N 1
ATOM 2343 C CA . GLU A 1 311 ? 25.542 11.321 -30.831 1.00 79.31 311 GLU A CA 1
ATOM 2344 C C . GLU A 1 311 ? 25.824 12.804 -30.551 1.00 79.31 311 GLU A C 1
ATOM 2346 O O . GLU A 1 311 ? 25.353 13.392 -29.571 1.00 79.31 311 GLU A O 1
ATOM 2351 N N . ALA A 1 312 ? 26.614 13.415 -31.444 1.00 72.44 312 ALA A N 1
ATOM 2352 C CA . ALA A 1 312 ? 27.084 14.795 -31.317 1.00 72.44 312 ALA A CA 1
ATOM 2353 C C . ALA A 1 312 ? 25.996 15.838 -31.629 1.00 72.44 312 ALA A C 1
ATOM 2355 O O . ALA A 1 312 ? 26.064 16.962 -31.131 1.00 72.44 312 ALA A O 1
ATOM 2356 N N . THR A 1 313 ? 25.004 15.478 -32.445 1.00 80.56 313 THR A N 1
ATOM 2357 C CA . THR A 1 313 ? 23.871 16.330 -32.824 1.00 80.56 313 THR A CA 1
ATOM 2358 C C . THR A 1 313 ? 22.577 15.618 -32.471 1.00 80.56 313 THR A C 1
ATOM 2360 O O . THR A 1 313 ? 22.339 14.527 -32.965 1.00 80.56 313 THR A O 1
ATOM 2363 N N . ARG A 1 314 ? 21.757 16.243 -31.627 1.00 88.06 314 ARG A N 1
ATOM 2364 C CA . ARG A 1 314 ? 20.448 15.739 -31.201 1.00 88.06 314 ARG A CA 1
ATOM 2365 C C . ARG A 1 314 ? 19.418 16.783 -31.596 1.00 88.06 314 ARG A C 1
ATOM 2367 O O . ARG A 1 314 ? 19.547 17.931 -31.164 1.00 88.06 314 ARG A O 1
ATOM 2374 N N . ASP A 1 315 ? 18.486 16.412 -32.459 1.00 91.62 315 ASP A N 1
ATOM 2375 C CA . ASP A 1 315 ? 17.400 17.288 -32.885 1.00 91.62 315 ASP A CA 1
ATOM 2376 C C . ASP A 1 315 ? 16.244 17.288 -31.871 1.00 91.62 315 ASP A C 1
ATOM 2378 O O . ASP A 1 315 ? 16.303 16.647 -30.816 1.00 91.62 315 ASP A O 1
ATOM 2382 N N . ASP A 1 316 ? 15.210 18.077 -32.160 1.00 93.62 316 ASP A N 1
ATOM 2383 C CA . ASP A 1 316 ? 14.068 18.237 -31.260 1.00 93.62 316 ASP A CA 1
ATOM 2384 C C . ASP A 1 316 ? 13.282 16.927 -31.092 1.00 93.62 316 ASP A C 1
ATOM 2386 O O . ASP A 1 316 ? 12.808 16.642 -29.992 1.00 93.62 316 ASP A O 1
ATOM 2390 N N . GLU A 1 317 ? 13.192 16.106 -32.143 1.00 93.56 317 GLU A N 1
ATOM 2391 C CA . GLU A 1 317 ? 12.530 14.797 -32.108 1.00 93.56 317 GLU A CA 1
ATOM 2392 C C . GLU A 1 317 ? 13.272 13.831 -31.179 1.00 93.56 317 GLU A C 1
ATOM 2394 O O . GLU A 1 317 ? 12.660 13.227 -30.295 1.00 93.56 317 GLU A O 1
ATOM 2399 N N . TRP A 1 318 ? 14.601 13.751 -31.296 1.00 93.69 318 TRP A N 1
ATOM 2400 C CA . TRP A 1 318 ? 15.426 12.953 -30.393 1.00 93.69 318 TRP A CA 1
ATOM 2401 C C . TRP A 1 318 ? 15.221 13.374 -28.932 1.00 93.69 318 TRP A C 1
ATOM 2403 O O . TRP A 1 318 ? 15.073 12.533 -28.045 1.00 93.69 318 TRP A O 1
ATOM 2413 N N . VAL A 1 319 ? 15.179 14.685 -28.659 1.00 92.69 319 VAL A N 1
ATOM 2414 C CA . VAL A 1 319 ? 14.980 15.208 -27.295 1.00 92.69 319 VAL A CA 1
ATOM 2415 C C . VAL A 1 319 ? 13.579 14.894 -26.767 1.00 92.69 319 VAL A C 1
ATOM 2417 O O . VAL A 1 319 ? 13.448 14.572 -25.585 1.00 92.69 319 VAL A O 1
ATOM 2420 N N . GLN A 1 320 ? 12.547 14.972 -27.606 1.00 95.00 320 GLN A N 1
ATOM 2421 C CA . GLN A 1 320 ? 11.186 14.603 -27.217 1.00 95.00 320 GLN A CA 1
ATOM 2422 C C . GLN A 1 320 ? 11.078 13.109 -26.907 1.00 95.00 320 GLN A C 1
ATOM 2424 O O . GLN A 1 320 ? 10.604 12.757 -25.830 1.00 95.00 320 GLN A O 1
ATOM 2429 N N . ASN A 1 321 ? 11.590 12.239 -27.782 1.00 96.38 321 ASN A N 1
ATOM 2430 C CA . ASN A 1 321 ? 11.582 10.791 -27.559 1.00 96.38 321 ASN A CA 1
ATOM 2431 C C . ASN A 1 321 ? 12.380 10.392 -26.315 1.00 96.38 321 ASN A C 1
ATOM 2433 O O . ASN A 1 321 ? 11.954 9.498 -25.581 1.00 96.38 321 ASN A O 1
ATOM 2437 N N . LEU A 1 322 ? 13.484 11.092 -26.027 1.00 95.25 322 LEU A N 1
ATOM 2438 C CA . LEU A 1 322 ? 14.233 10.922 -24.786 1.00 95.25 322 LEU A CA 1
ATOM 2439 C C . LEU A 1 322 ? 13.355 11.187 -23.557 1.00 95.25 322 LEU A C 1
ATOM 2441 O O . LEU A 1 322 ? 13.298 10.344 -22.664 1.00 95.25 322 LEU A O 1
ATOM 2445 N N . ILE A 1 323 ? 12.697 12.349 -23.507 1.00 96.19 323 ILE A N 1
ATOM 2446 C CA . ILE A 1 323 ? 11.881 12.763 -22.357 1.00 96.19 323 ILE A CA 1
ATOM 2447 C C . ILE A 1 323 ? 10.683 11.828 -22.195 1.00 96.19 323 ILE A C 1
ATOM 2449 O O . ILE A 1 323 ? 10.465 11.308 -21.105 1.00 96.19 323 ILE A O 1
ATOM 2453 N N . LEU A 1 324 ? 9.949 11.567 -23.280 1.00 97.62 324 LEU A N 1
ATOM 2454 C CA . LEU A 1 324 ? 8.760 10.718 -23.249 1.00 97.62 324 LEU A CA 1
ATOM 2455 C C . LEU A 1 324 ? 9.111 9.289 -22.829 1.00 97.62 324 LEU A C 1
ATOM 2457 O O . LEU A 1 324 ? 8.463 8.751 -21.937 1.00 97.62 324 LEU A O 1
ATOM 2461 N N . SER A 1 325 ? 10.175 8.694 -23.376 1.00 97.81 325 SER A N 1
ATOM 2462 C CA . SER A 1 325 ? 10.599 7.342 -22.981 1.00 97.81 325 SER A CA 1
ATOM 2463 C C . SER A 1 325 ? 11.100 7.298 -21.538 1.00 97.81 325 SER A C 1
ATOM 2465 O O . SER A 1 325 ? 10.743 6.386 -20.797 1.00 97.81 325 SER A O 1
ATOM 2467 N N . ASN A 1 326 ? 11.877 8.296 -21.102 1.00 97.69 326 ASN A N 1
ATOM 2468 C CA . ASN A 1 326 ? 12.356 8.369 -19.723 1.00 97.69 326 ASN A CA 1
ATOM 2469 C C . ASN A 1 326 ? 11.204 8.467 -18.724 1.00 97.69 326 ASN A C 1
ATOM 2471 O O . ASN A 1 326 ? 11.163 7.707 -17.759 1.00 97.69 326 ASN A O 1
ATOM 2475 N N . ASP A 1 327 ? 10.275 9.387 -18.961 1.00 98.06 327 ASP A N 1
ATOM 2476 C CA . ASP A 1 327 ? 9.178 9.651 -18.034 1.00 98.06 327 ASP A CA 1
ATOM 2477 C C . ASP A 1 327 ? 8.185 8.482 -18.022 1.00 98.06 327 ASP A C 1
ATOM 2479 O O . ASP A 1 327 ? 7.655 8.138 -16.967 1.00 98.06 327 ASP A O 1
ATOM 2483 N N . SER A 1 328 ? 8.026 7.792 -19.155 1.00 98.06 328 SER A N 1
ATOM 2484 C CA . SER A 1 328 ? 7.226 6.566 -19.246 1.00 98.06 328 SER A CA 1
ATOM 2485 C C . SER A 1 328 ? 7.841 5.408 -18.455 1.00 98.06 328 SER A C 1
ATOM 2487 O O . SER A 1 328 ? 7.141 4.690 -17.752 1.00 98.06 328 SER A O 1
ATOM 2489 N N . VAL A 1 329 ? 9.162 5.230 -18.501 1.00 97.75 329 VAL A N 1
ATO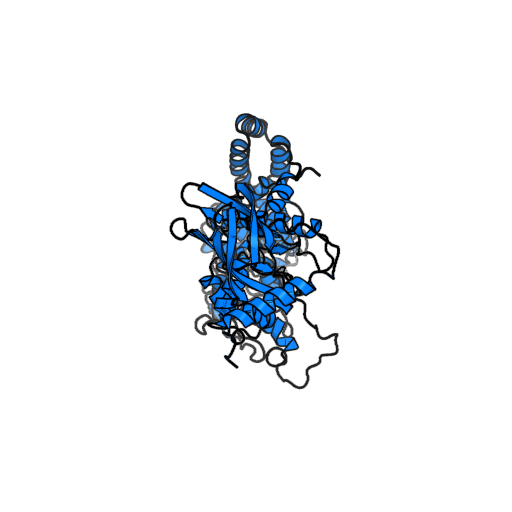M 2490 C CA . VAL A 1 329 ? 9.834 4.216 -17.669 1.00 97.75 329 VAL A CA 1
ATOM 2491 C C . VAL A 1 329 ? 9.759 4.595 -16.187 1.00 97.75 329 VAL A C 1
ATOM 2493 O O . VAL A 1 329 ? 9.504 3.739 -15.349 1.00 97.75 329 VAL A O 1
ATOM 2496 N N . ALA A 1 330 ? 9.935 5.876 -15.850 1.00 97.44 330 ALA A N 1
ATOM 2497 C CA . ALA A 1 330 ? 9.861 6.358 -14.471 1.00 97.44 330 ALA A CA 1
ATOM 2498 C C . ALA A 1 330 ? 8.475 6.147 -13.832 1.00 97.44 330 ALA A C 1
ATOM 2500 O O . ALA A 1 330 ? 8.385 5.848 -12.640 1.00 97.44 330 ALA A O 1
ATOM 2501 N N . ARG A 1 331 ? 7.402 6.310 -14.617 1.00 97.12 331 ARG A N 1
ATOM 2502 C CA . ARG A 1 331 ? 6.007 6.223 -14.156 1.00 97.12 331 ARG A CA 1
ATOM 2503 C C . ARG A 1 331 ? 5.450 4.807 -14.071 1.00 97.12 331 ARG A C 1
ATOM 2505 O O . ARG A 1 331 ? 4.402 4.646 -13.454 1.00 97.12 331 ARG A O 1
ATOM 2512 N N . GLU A 1 332 ? 6.127 3.811 -14.635 1.00 96.69 332 GLU A N 1
ATOM 2513 C CA . GLU A 1 332 ? 5.684 2.409 -14.685 1.00 96.69 332 GLU A CA 1
ATOM 2514 C C . GLU A 1 332 ? 5.067 1.892 -13.362 1.00 96.69 332 GLU A C 1
ATOM 2516 O O . GLU A 1 332 ? 3.918 1.443 -13.410 1.00 96.69 332 GLU A O 1
ATOM 2521 N N . PRO A 1 333 ? 5.689 2.079 -12.175 1.00 97.81 333 PRO A N 1
ATOM 2522 C CA . PRO A 1 333 ? 5.104 1.622 -10.905 1.00 97.81 333 PRO A CA 1
ATOM 2523 C C . PRO A 1 333 ? 3.770 2.285 -10.562 1.00 97.81 333 PRO A C 1
ATOM 2525 O O . PRO A 1 333 ? 2.831 1.636 -10.111 1.00 97.81 333 PRO A O 1
ATOM 2528 N N . LEU A 1 334 ? 3.669 3.596 -10.788 1.00 98.44 334 LEU A N 1
ATOM 2529 C CA . LEU A 1 334 ? 2.461 4.365 -10.486 1.00 98.44 334 LEU A CA 1
ATOM 2530 C C . LEU A 1 334 ? 1.348 4.063 -11.493 1.00 98.44 334 LEU A C 1
ATOM 2532 O O . LEU A 1 334 ? 0.167 4.157 -11.166 1.00 98.44 334 LEU A O 1
ATOM 2536 N N . GLN A 1 335 ? 1.713 3.661 -12.710 1.00 98.50 335 GLN A N 1
ATOM 2537 C CA . GLN A 1 335 ? 0.750 3.243 -13.721 1.00 98.50 335 GLN A CA 1
ATOM 2538 C C . GLN A 1 335 ? 0.209 1.843 -13.459 1.00 98.50 335 GLN A C 1
ATOM 2540 O O . GLN A 1 335 ? -0.949 1.597 -13.786 1.00 98.50 335 GLN A O 1
ATOM 2545 N N . LEU A 1 336 ? 0.967 0.956 -12.801 1.00 98.81 336 LEU A N 1
ATOM 2546 C CA . LEU A 1 336 ? 0.408 -0.288 -12.262 1.00 98.81 336 LEU A CA 1
ATOM 2547 C C . LEU A 1 336 ? -0.681 0.008 -11.226 1.00 98.81 336 LEU A C 1
ATOM 2549 O O . LEU A 1 336 ? -1.779 -0.534 -11.321 1.00 98.81 336 LEU A O 1
ATOM 2553 N N . ILE A 1 337 ? -0.430 0.938 -10.301 1.00 98.75 337 ILE A N 1
ATOM 2554 C CA . ILE A 1 337 ? -1.431 1.363 -9.311 1.00 98.75 337 ILE A CA 1
ATOM 2555 C C . ILE A 1 337 ? -2.666 1.940 -10.011 1.00 98.75 337 ILE A C 1
ATOM 2557 O O . ILE A 1 337 ? -3.787 1.505 -9.752 1.00 98.75 337 ILE A O 1
ATOM 2561 N N . ASN A 1 338 ? -2.482 2.863 -10.959 1.00 98.62 338 ASN A N 1
ATOM 2562 C CA . ASN A 1 338 ? -3.602 3.418 -11.720 1.00 98.62 338 ASN A CA 1
ATOM 2563 C C . ASN A 1 338 ? -4.354 2.355 -12.522 1.00 98.62 338 ASN A C 1
ATOM 2565 O O . ASN A 1 338 ? -5.578 2.414 -12.592 1.00 98.62 338 ASN A O 1
ATOM 2569 N N . HIS A 1 339 ? -3.663 1.372 -13.095 1.00 98.69 339 HIS A N 1
ATOM 2570 C CA . HIS A 1 339 ? -4.293 0.255 -13.788 1.00 98.69 339 HIS A CA 1
ATOM 2571 C C . HIS A 1 339 ? -5.182 -0.558 -12.841 1.00 98.69 339 HIS A C 1
ATOM 2573 O O . HIS A 1 339 ? -6.339 -0.819 -13.176 1.00 98.69 339 HIS A O 1
ATOM 2579 N N . VAL A 1 340 ? -4.684 -0.901 -11.651 1.00 98.81 340 VAL A N 1
ATOM 2580 C CA . VAL A 1 340 ? -5.448 -1.620 -10.622 1.00 98.8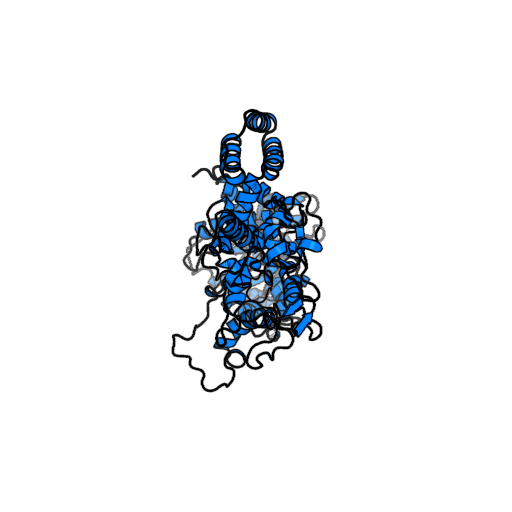1 340 VAL A CA 1
ATOM 2581 C C . VAL A 1 340 ? -6.698 -0.831 -10.226 1.00 98.81 340 VAL A C 1
ATOM 2583 O O . VAL A 1 340 ? -7.810 -1.353 -10.287 1.00 98.81 340 VAL A O 1
ATOM 2586 N N . VAL A 1 341 ? -6.547 0.461 -9.928 1.00 98.75 341 VAL A N 1
ATOM 2587 C CA . VAL A 1 341 ? -7.657 1.324 -9.493 1.00 98.75 341 VAL A CA 1
ATOM 2588 C C . VAL A 1 341 ? -8.672 1.567 -10.612 1.00 98.75 341 VAL A C 1
ATOM 2590 O O . VAL A 1 341 ? -9.881 1.505 -10.380 1.00 98.75 341 VAL A O 1
ATOM 2593 N N . LYS A 1 342 ? -8.213 1.828 -11.839 1.00 98.31 342 LYS A N 1
ATOM 2594 C CA . LYS A 1 342 ? -9.077 2.094 -13.000 1.00 98.31 342 LYS A CA 1
ATOM 2595 C C . LYS A 1 342 ? -9.940 0.890 -13.358 1.00 98.31 342 LYS A C 1
ATOM 2597 O O . LYS A 1 342 ? -11.093 1.080 -13.738 1.00 98.31 342 LYS A O 1
ATOM 2602 N N . ASN A 1 343 ? -9.400 -0.317 -13.195 1.00 98.38 343 ASN A N 1
ATOM 2603 C CA . ASN A 1 343 ? -10.089 -1.574 -13.482 1.00 98.38 343 ASN A CA 1
ATOM 2604 C C . ASN A 1 343 ? -10.762 -2.204 -12.253 1.00 98.38 343 ASN A C 1
ATOM 2606 O O . ASN A 1 343 ? -11.300 -3.301 -12.368 1.00 98.38 343 ASN A O 1
ATOM 2610 N N . GLU A 1 344 ? -10.757 -1.519 -11.103 1.00 98.00 344 GLU A N 1
ATOM 2611 C CA . GLU A 1 344 ? -11.394 -1.990 -9.864 1.00 98.00 344 GLU A CA 1
ATOM 2612 C C . GLU A 1 344 ? -10.880 -3.365 -9.402 1.00 98.00 344 GLU A C 1
ATOM 2614 O O . GLU A 1 344 ? -11.611 -4.164 -8.814 1.00 98.00 344 GLU A O 1
ATOM 2619 N N . LEU A 1 345 ? -9.599 -3.626 -9.673 1.00 98.56 345 LEU A N 1
ATOM 2620 C CA . LEU A 1 345 ? -8.878 -4.814 -9.231 1.00 98.56 345 LEU A CA 1
ATOM 2621 C C . LEU A 1 345 ? -8.511 -4.691 -7.740 1.00 98.56 345 LEU A C 1
ATOM 2623 O O . LEU A 1 345 ? -8.419 -3.571 -7.222 1.00 98.56 345 LEU A O 1
ATOM 2627 N N . PRO A 1 346 ? -8.297 -5.818 -7.034 1.00 98.50 346 PRO A N 1
ATOM 2628 C CA . PRO A 1 346 ? -7.836 -5.777 -5.652 1.00 98.50 346 PRO A CA 1
ATOM 2629 C C . PRO A 1 346 ? -6.456 -5.122 -5.577 1.00 98.50 346 PRO A C 1
ATOM 2631 O O . PRO A 1 346 ? -5.576 -5.408 -6.389 1.00 98.50 346 PRO A O 1
ATOM 2634 N N . MET A 1 347 ? -6.234 -4.279 -4.568 1.00 98.56 347 MET A N 1
ATOM 2635 C CA . MET A 1 347 ? -4.946 -3.596 -4.391 1.00 98.56 347 MET A CA 1
ATOM 2636 C C . MET A 1 347 ? -3.763 -4.538 -4.184 1.00 98.56 347 MET A C 1
ATOM 2638 O O . MET A 1 347 ? -2.631 -4.130 -4.412 1.00 98.56 347 MET A O 1
ATOM 2642 N N . THR A 1 348 ? -3.996 -5.795 -3.811 1.00 98.50 348 THR A N 1
ATOM 2643 C CA . THR A 1 348 ? -2.960 -6.838 -3.740 1.00 98.50 348 THR A CA 1
ATOM 2644 C C . THR A 1 348 ? -2.220 -7.023 -5.065 1.00 98.50 348 THR A C 1
ATOM 2646 O O . THR A 1 348 ? -1.025 -7.324 -5.063 1.00 98.50 348 THR A O 1
ATOM 2649 N N . GLU A 1 349 ? -2.882 -6.722 -6.186 1.00 98.81 349 GLU A N 1
ATOM 2650 C CA . GLU A 1 349 ? -2.321 -6.809 -7.533 1.00 98.81 349 GLU A CA 1
ATOM 2651 C C . GLU A 1 349 ? -1.107 -5.899 -7.746 1.00 98.81 349 GLU A C 1
ATOM 2653 O O . GLU A 1 349 ? -0.231 -6.226 -8.543 1.00 98.81 349 GLU A O 1
ATOM 2658 N N . ILE A 1 350 ? -0.955 -4.816 -6.972 1.00 98.62 350 ILE A N 1
ATOM 2659 C CA . ILE A 1 350 ? 0.248 -3.971 -7.058 1.00 98.62 350 ILE A CA 1
ATOM 2660 C C . ILE A 1 350 ? 1.531 -4.733 -6.678 1.00 98.62 350 ILE A C 1
ATOM 2662 O O . ILE A 1 350 ? 2.625 -4.294 -7.036 1.00 98.62 350 ILE A O 1
ATOM 2666 N N . LEU A 1 351 ? 1.409 -5.853 -5.953 1.00 98.56 351 LEU A N 1
ATOM 2667 C CA . LEU A 1 351 ? 2.511 -6.751 -5.595 1.00 98.56 351 LEU A CA 1
ATOM 2668 C C . LEU A 1 351 ? 2.426 -8.103 -6.316 1.00 98.56 351 LEU A C 1
ATOM 2670 O O . LEU A 1 351 ? 3.464 -8.700 -6.590 1.00 98.56 351 LEU A O 1
ATOM 2674 N N . THR A 1 352 ? 1.223 -8.607 -6.611 1.00 98.62 352 THR A N 1
ATOM 2675 C CA . THR A 1 352 ? 1.048 -9.941 -7.216 1.00 98.62 352 THR A CA 1
ATOM 2676 C C . THR A 1 352 ? 1.047 -9.958 -8.733 1.00 98.62 352 THR A C 1
ATOM 2678 O O . THR A 1 352 ? 1.196 -11.044 -9.291 1.00 98.62 352 THR A O 1
ATOM 2681 N N . ALA A 1 353 ? 0.909 -8.804 -9.396 1.00 98.62 353 ALA A N 1
ATOM 2682 C CA . ALA A 1 353 ? 0.917 -8.735 -10.851 1.00 98.62 353 ALA A CA 1
ATOM 2683 C C . ALA A 1 353 ? 2.165 -9.427 -11.417 1.00 98.62 353 ALA A C 1
ATOM 2685 O O . ALA A 1 353 ? 3.304 -9.049 -11.127 1.00 98.62 353 ALA A O 1
ATOM 2686 N N . ASP A 1 354 ? 1.948 -10.413 -12.284 1.00 98.00 354 ASP A N 1
ATOM 2687 C CA . ASP A 1 354 ? 3.004 -11.068 -13.058 1.00 98.00 354 ASP A CA 1
ATOM 2688 C C . ASP A 1 354 ? 3.370 -10.262 -14.320 1.00 98.00 354 ASP A C 1
ATOM 2690 O O . ASP A 1 354 ? 3.974 -10.782 -15.263 1.00 98.00 354 ASP A O 1
ATOM 2694 N N . TYR A 1 355 ? 3.024 -8.976 -14.324 1.00 98.44 355 TYR A N 1
ATOM 2695 C CA . TYR A 1 355 ? 3.235 -8.013 -15.388 1.00 98.44 355 TYR A CA 1
ATOM 2696 C C . TYR A 1 355 ? 3.600 -6.642 -14.813 1.00 98.44 355 TYR A C 1
ATOM 2698 O O . TYR A 1 355 ? 3.432 -6.358 -13.628 1.00 98.44 355 TYR A O 1
ATOM 2706 N N . PHE A 1 356 ? 4.076 -5.771 -15.692 1.00 97.75 356 PHE A N 1
ATOM 2707 C CA . PHE A 1 356 ? 4.336 -4.362 -15.421 1.00 97.75 356 PHE A CA 1
ATOM 2708 C C . PHE A 1 356 ? 3.662 -3.509 -16.496 1.00 97.75 356 PHE A C 1
ATOM 2710 O O . PHE A 1 356 ? 3.230 -4.029 -17.529 1.00 97.75 356 PHE A O 1
ATOM 2717 N N . MET A 1 357 ? 3.541 -2.204 -16.263 1.00 98.56 357 MET A N 1
ATOM 2718 C CA . MET A 1 357 ? 2.826 -1.321 -17.184 1.00 98.56 357 MET A CA 1
ATOM 2719 C C . MET A 1 357 ? 3.777 -0.607 -18.136 1.00 98.56 357 MET A C 1
ATOM 2721 O O . MET A 1 357 ? 4.749 0.025 -17.725 1.00 98.56 357 MET A O 1
ATOM 2725 N N . VAL A 1 358 ? 3.451 -0.640 -19.424 1.00 98.75 358 VAL A N 1
ATOM 2726 C CA . VAL A 1 358 ? 4.173 0.103 -20.458 1.00 98.75 358 VAL A CA 1
ATOM 2727 C C . VAL A 1 358 ? 3.214 0.891 -21.328 1.00 98.75 358 VAL A C 1
ATOM 2729 O O . VAL A 1 358 ? 2.079 0.481 -21.549 1.00 98.75 358 VAL A O 1
ATOM 2732 N N . ASN A 1 359 ? 3.690 2.009 -21.853 1.00 98.69 359 ASN A N 1
ATOM 2733 C CA . ASN A 1 359 ? 3.046 2.719 -22.950 1.00 98.69 359 ASN A CA 1
ATOM 2734 C C . ASN A 1 359 ? 3.897 2.552 -24.224 1.00 98.69 359 ASN A C 1
ATOM 2736 O O . ASN A 1 359 ? 4.957 1.917 -24.153 1.00 98.69 359 ASN A O 1
ATOM 2740 N N . PRO A 1 360 ? 3.514 3.120 -25.382 1.00 98.69 360 PRO A N 1
ATOM 2741 C CA . PRO A 1 360 ? 4.280 2.962 -26.616 1.00 98.69 360 PRO A CA 1
ATOM 2742 C C . PRO A 1 360 ? 5.770 3.317 -26.495 1.00 98.69 360 PRO A C 1
ATOM 2744 O O . PRO A 1 360 ? 6.614 2.683 -27.128 1.00 98.69 360 PRO A O 1
ATOM 2747 N N . TYR A 1 361 ? 6.118 4.306 -25.667 1.00 98.56 361 TYR A N 1
ATOM 2748 C CA . TYR A 1 361 ? 7.490 4.786 -25.505 1.00 98.56 361 TYR A CA 1
ATOM 2749 C C . TYR A 1 361 ? 8.327 3.860 -24.620 1.00 98.56 361 TYR A C 1
ATOM 2751 O O . TYR A 1 361 ? 9.425 3.460 -25.017 1.00 98.56 361 TYR A O 1
ATOM 2759 N N . SER A 1 362 ? 7.821 3.485 -23.439 1.00 98.44 362 SER A N 1
ATOM 2760 C CA . SER A 1 362 ? 8.538 2.553 -22.563 1.00 98.44 362 SER A CA 1
ATOM 2761 C C . SER A 1 362 ? 8.567 1.138 -23.142 1.00 98.44 362 SER A C 1
ATOM 2763 O O . SER A 1 362 ? 9.596 0.477 -23.035 1.00 98.44 362 SER A O 1
ATOM 2765 N N . ALA A 1 363 ? 7.518 0.691 -23.840 1.00 98.44 363 ALA A N 1
ATOM 2766 C CA . ALA A 1 363 ? 7.488 -0.617 -24.497 1.00 98.44 363 ALA A CA 1
ATOM 2767 C C . ALA A 1 363 ? 8.609 -0.774 -25.536 1.00 98.44 363 ALA A C 1
ATOM 2769 O O . ALA A 1 363 ? 9.249 -1.825 -25.590 1.00 98.44 363 ALA A O 1
ATOM 2770 N N . LYS A 1 364 ? 8.903 0.284 -26.311 1.00 97.94 364 LYS A N 1
ATOM 2771 C CA . LYS A 1 364 ? 10.059 0.322 -27.225 1.00 97.94 364 LYS A CA 1
ATOM 2772 C C . LYS A 1 364 ? 11.373 0.217 -26.449 1.00 97.94 364 LYS A C 1
ATOM 2774 O O . LYS A 1 364 ? 12.215 -0.601 -26.799 1.00 97.94 364 LYS A O 1
ATOM 2779 N N . SER A 1 365 ? 11.521 0.964 -25.351 1.00 97.38 365 SER A N 1
ATOM 2780 C CA . SER A 1 365 ? 12.717 0.899 -24.495 1.00 97.38 365 SER A CA 1
ATOM 2781 C C . SER A 1 365 ? 12.942 -0.468 -23.835 1.00 97.38 365 SER A C 1
ATOM 2783 O O . SER A 1 365 ? 14.090 -0.878 -23.660 1.00 97.38 365 SER A O 1
ATOM 2785 N N . TYR A 1 366 ? 11.872 -1.176 -23.466 1.00 96.50 366 TYR A N 1
ATOM 2786 C CA . TYR A 1 366 ? 11.931 -2.527 -22.899 1.00 96.50 366 TYR A CA 1
ATOM 2787 C C . TYR A 1 366 ? 12.045 -3.634 -23.961 1.00 96.50 366 TYR A C 1
ATOM 2789 O O . TYR A 1 366 ? 12.302 -4.779 -23.593 1.00 96.50 366 TYR A O 1
ATOM 2797 N N . GLY A 1 367 ? 11.890 -3.310 -25.251 1.00 96.00 367 GLY A N 1
ATOM 2798 C CA . GLY A 1 367 ? 11.948 -4.277 -26.351 1.00 96.00 367 GLY A CA 1
ATOM 2799 C C . GLY A 1 367 ? 10.699 -5.157 -26.487 1.00 96.00 367 GLY A C 1
ATOM 2800 O O . GLY A 1 367 ? 10.778 -6.226 -27.077 1.00 96.00 367 GLY A O 1
ATOM 2801 N N . VAL A 1 368 ? 9.556 -4.726 -25.941 1.00 97.12 368 VAL A N 1
ATOM 2802 C CA . VAL A 1 368 ? 8.288 -5.493 -25.920 1.00 97.12 368 VAL A CA 1
ATOM 2803 C C . VAL A 1 368 ? 7.191 -4.867 -26.789 1.00 97.12 368 VAL A C 1
ATOM 2805 O O . VAL A 1 368 ? 6.056 -5.330 -26.791 1.00 97.12 368 VAL A O 1
ATOM 2808 N N . PHE A 1 369 ? 7.503 -3.796 -27.526 1.00 97.69 369 PHE A N 1
ATOM 2809 C CA . PHE A 1 369 ? 6.525 -3.039 -28.318 1.00 97.69 369 PHE A CA 1
ATOM 2810 C C . PHE A 1 369 ? 5.775 -3.902 -29.344 1.00 97.69 369 PHE A C 1
ATOM 2812 O O . PHE A 1 369 ? 4.552 -3.833 -29.411 1.00 97.69 369 PHE A O 1
ATOM 2819 N N . ASP A 1 370 ? 6.486 -4.757 -30.085 1.00 95.81 370 ASP A N 1
ATOM 2820 C CA . ASP A 1 370 ? 5.902 -5.587 -31.151 1.00 95.81 370 ASP A CA 1
ATOM 2821 C C . ASP A 1 370 ? 4.990 -6.717 -30.625 1.00 95.81 370 ASP A C 1
ATOM 2823 O O . ASP A 1 370 ? 4.266 -7.346 -31.399 1.00 95.81 370 ASP A O 1
ATOM 2827 N N . GLU A 1 371 ? 5.009 -6.986 -29.315 1.00 95.81 371 GLU A N 1
ATOM 2828 C CA . GLU A 1 371 ? 4.150 -7.981 -28.658 1.00 95.81 371 GLU A CA 1
ATOM 2829 C C . GLU A 1 371 ? 2.793 -7.400 -28.227 1.00 95.81 371 GLU A C 1
ATOM 2831 O O . GLU A 1 371 ? 1.890 -8.144 -27.835 1.00 95.81 371 GLU A O 1
ATOM 2836 N N . LEU A 1 372 ? 2.636 -6.075 -28.303 1.00 97.38 372 LEU A N 1
ATOM 2837 C CA . LEU A 1 372 ? 1.504 -5.333 -27.758 1.00 97.38 372 LEU A CA 1
ATOM 2838 C C . LEU A 1 372 ? 0.679 -4.673 -28.867 1.00 97.38 372 LEU A C 1
ATOM 2840 O O . LEU A 1 372 ? 1.192 -4.226 -29.890 1.00 97.38 372 LEU A O 1
ATOM 2844 N N . ALA A 1 373 ? -0.633 -4.592 -28.654 1.00 97.00 373 ALA A N 1
ATOM 2845 C CA . ALA A 1 373 ? -1.582 -4.056 -29.627 1.00 97.00 373 ALA A CA 1
ATOM 2846 C C . ALA A 1 373 ? -2.023 -2.624 -29.270 1.00 97.00 373 ALA A C 1
ATOM 2848 O O . ALA A 1 373 ? -3.192 -2.403 -28.946 1.00 97.00 373 ALA A O 1
ATOM 2849 N N . PHE A 1 374 ? -1.090 -1.669 -29.334 1.00 97.94 374 PHE A N 1
ATOM 2850 C CA . PHE A 1 374 ? -1.394 -0.244 -29.158 1.00 97.94 374 PHE A CA 1
ATOM 2851 C C . PHE A 1 374 ? -2.322 0.268 -30.271 1.00 97.94 374 PHE A C 1
ATOM 2853 O O . PHE A 1 374 ? -2.137 -0.058 -31.447 1.00 97.94 374 PHE A O 1
ATOM 2860 N N . GLN A 1 375 ? -3.328 1.060 -29.903 1.00 97.69 375 GLN A N 1
ATOM 2861 C CA . GLN A 1 375 ? -4.208 1.741 -30.853 1.00 97.69 375 GLN A CA 1
ATOM 2862 C C . GLN A 1 375 ? -3.508 2.935 -31.503 1.00 97.69 375 GLN A C 1
ATOM 2864 O O . GLN A 1 375 ? -3.715 3.187 -32.693 1.00 97.69 375 GLN A O 1
ATOM 2869 N N . ASP A 1 376 ? -2.678 3.647 -30.738 1.00 97.06 376 ASP A N 1
ATOM 2870 C CA . ASP A 1 376 ? -1.858 4.756 -31.216 1.00 97.06 376 ASP A CA 1
ATOM 2871 C C . ASP A 1 376 ? -0.430 4.626 -30.669 1.00 97.06 376 ASP A C 1
ATOM 2873 O O . ASP A 1 376 ? -0.171 4.777 -29.478 1.00 97.06 376 ASP A O 1
ATOM 2877 N N . GLU A 1 377 ? 0.537 4.385 -31.558 1.00 96.31 377 GLU A N 1
ATOM 2878 C CA . GLU A 1 377 ? 1.949 4.233 -31.187 1.00 96.31 377 GLU A CA 1
ATOM 2879 C C . GLU A 1 377 ? 2.622 5.521 -30.670 1.00 96.31 377 GLU A C 1
ATOM 2881 O O . GLU A 1 377 ? 3.803 5.489 -30.296 1.00 96.31 377 GLU A O 1
ATOM 2886 N N . PHE A 1 378 ? 1.892 6.640 -30.665 1.00 96.12 378 PHE A N 1
ATOM 2887 C CA . PHE A 1 378 ? 2.317 7.940 -30.153 1.00 96.12 378 PHE A CA 1
ATOM 2888 C C . PHE A 1 378 ? 1.492 8.418 -28.945 1.00 96.12 378 PHE A C 1
ATOM 2890 O O . PHE A 1 378 ? 1.796 9.483 -28.399 1.00 96.12 378 PHE A O 1
ATOM 2897 N N . ASP A 1 379 ? 0.485 7.664 -28.485 1.00 97.56 379 ASP A N 1
ATOM 2898 C CA . ASP A 1 379 ? -0.268 8.032 -27.282 1.00 97.56 379 ASP A CA 1
ATOM 2899 C C . ASP A 1 379 ? 0.487 7.622 -26.011 1.00 97.56 379 ASP A C 1
ATOM 2901 O O . ASP A 1 379 ? 0.484 6.472 -25.577 1.00 97.56 379 ASP A O 1
ATOM 2905 N N . VAL A 1 380 ? 1.119 8.600 -25.363 1.00 96.56 380 VAL A N 1
ATOM 2906 C CA . VAL A 1 380 ? 1.834 8.415 -24.089 1.00 96.56 380 VAL A CA 1
ATOM 2907 C C . VAL A 1 380 ? 0.919 7.974 -22.933 1.00 96.56 380 VAL A C 1
ATOM 2909 O O . VAL A 1 380 ? 1.408 7.497 -21.908 1.00 96.56 380 VAL A O 1
ATOM 2912 N N . ASN A 1 381 ? -0.400 8.118 -23.070 1.00 96.31 381 ASN A N 1
ATOM 2913 C CA . ASN A 1 381 ? -1.370 7.744 -22.043 1.00 96.31 381 ASN A CA 1
ATOM 2914 C C . ASN A 1 381 ? -2.012 6.371 -22.294 1.00 96.31 381 ASN A C 1
ATOM 2916 O O . ASN A 1 381 ? -2.811 5.920 -21.469 1.00 96.31 381 ASN A O 1
ATOM 2920 N N . GLU A 1 382 ? -1.664 5.683 -23.385 1.00 97.62 382 GLU A N 1
ATOM 2921 C CA . GLU A 1 382 ? -2.110 4.314 -23.637 1.00 97.62 382 GLU A CA 1
ATOM 2922 C C . GLU A 1 382 ? -1.205 3.324 -22.889 1.00 97.62 382 GLU A C 1
ATOM 2924 O O . GLU A 1 382 ? -0.127 2.974 -23.357 1.00 97.62 382 GLU A O 1
ATOM 2929 N N . TRP A 1 383 ? -1.634 2.868 -21.709 1.00 98.25 383 TRP A N 1
ATOM 2930 C CA . TRP A 1 383 ? -0.880 1.917 -20.884 1.00 98.25 383 TRP A CA 1
ATOM 2931 C C . TRP A 1 383 ? -1.434 0.499 -21.003 1.00 98.25 383 TRP A C 1
ATOM 2933 O O . TRP A 1 383 ? -2.615 0.265 -20.741 1.00 98.25 383 TRP A O 1
ATOM 2943 N N . LEU A 1 384 ? -0.565 -0.457 -21.329 1.00 98.56 384 LEU A N 1
ATOM 2944 C CA . LEU A 1 384 ? -0.877 -1.878 -21.452 1.00 98.56 384 LEU A CA 1
ATOM 2945 C C . LEU A 1 384 ? 0.016 -2.719 -20.522 1.00 98.56 384 LEU A C 1
ATOM 2947 O O . LEU A 1 384 ? 1.173 -2.354 -20.288 1.00 98.56 384 LEU A O 1
ATOM 2951 N N . PRO A 1 385 ? -0.503 -3.836 -19.982 1.00 98.50 385 PRO A N 1
ATOM 2952 C CA . PRO A 1 385 ? 0.304 -4.782 -19.226 1.00 98.50 385 PRO A CA 1
ATOM 2953 C C . PRO A 1 385 ? 1.281 -5.510 -20.158 1.00 98.50 385 PRO A C 1
ATOM 2955 O O . PRO A 1 385 ? 0.914 -5.915 -21.263 1.00 98.50 385 PRO A O 1
ATOM 2958 N N . ALA A 1 386 ? 2.515 -5.708 -19.703 1.00 98.31 386 ALA A N 1
ATOM 2959 C CA . ALA A 1 386 ? 3.556 -6.419 -20.433 1.00 98.31 386 ALA A CA 1
ATOM 2960 C C . ALA A 1 386 ? 4.339 -7.373 -19.529 1.00 98.31 386 ALA A C 1
ATOM 2962 O O . ALA A 1 386 ? 4.414 -7.208 -18.313 1.00 98.31 386 ALA A O 1
ATOM 2963 N N . GLN A 1 387 ? 4.968 -8.364 -20.152 1.00 97.62 387 GLN A N 1
ATOM 2964 C CA . GLN A 1 387 ? 5.894 -9.295 -19.513 1.00 97.62 387 GLN A CA 1
ATOM 2965 C C . GLN A 1 387 ? 7.211 -9.265 -20.284 1.00 97.62 387 GLN A C 1
ATOM 2967 O O . GLN A 1 387 ? 7.214 -9.008 -21.483 1.00 97.62 387 GLN A O 1
ATOM 2972 N N . ILE A 1 388 ? 8.330 -9.540 -19.613 1.00 95.38 388 ILE A N 1
ATOM 2973 C CA . ILE A 1 388 ? 9.623 -9.670 -20.296 1.00 95.38 388 ILE A CA 1
ATOM 2974 C C . ILE A 1 388 ? 9.920 -11.160 -20.378 1.00 95.38 388 ILE A C 1
ATOM 2976 O O . ILE A 1 388 ? 10.259 -11.789 -19.373 1.00 95.38 388 ILE A O 1
ATOM 2980 N N . LYS A 1 389 ? 9.755 -11.717 -21.576 1.00 93.62 389 LYS A N 1
ATOM 2981 C CA . LYS A 1 389 ? 9.979 -13.135 -21.862 1.00 93.62 389 LYS A CA 1
ATOM 2982 C C . LYS A 1 389 ? 11.275 -13.321 -22.624 1.00 93.62 389 LYS A C 1
ATOM 2984 O O . LYS A 1 389 ? 11.689 -12.450 -23.380 1.00 93.62 389 LYS A O 1
ATOM 2989 N N . ASP A 1 390 ? 11.906 -14.467 -22.406 1.00 89.56 390 ASP A N 1
ATOM 2990 C CA . ASP A 1 390 ? 13.113 -14.880 -23.119 1.00 89.56 390 ASP A CA 1
ATOM 2991 C C . ASP A 1 390 ? 14.231 -13.816 -23.167 1.00 89.56 390 ASP A C 1
ATOM 2993 O O . ASP A 1 390 ? 14.886 -13.611 -24.191 1.00 89.56 390 ASP A O 1
ATOM 2997 N N . PHE A 1 391 ? 14.453 -13.109 -22.054 1.00 91.06 391 PHE A N 1
ATOM 2998 C CA . PHE A 1 391 ? 15.391 -11.995 -22.011 1.00 91.06 391 PHE A CA 1
ATOM 2999 C C . PHE A 1 391 ? 16.821 -12.465 -22.300 1.00 91.06 391 PHE A C 1
ATOM 3001 O O . PHE A 1 391 ? 17.360 -13.354 -21.628 1.00 91.06 391 PHE A O 1
ATOM 3008 N N . GLU A 1 392 ? 17.469 -11.830 -23.275 1.00 86.62 392 GLU A N 1
ATOM 3009 C CA . GLU A 1 392 ? 18.857 -12.085 -23.647 1.00 86.62 392 GLU A CA 1
ATOM 3010 C C . GLU A 1 392 ? 19.701 -10.827 -23.429 1.00 86.62 392 GLU A C 1
ATOM 3012 O O . GLU A 1 392 ? 19.432 -9.763 -23.983 1.00 86.62 392 GLU A O 1
ATOM 3017 N N . PHE A 1 393 ? 20.784 -10.958 -22.661 1.00 83.75 393 PHE A N 1
ATOM 3018 C CA . PHE A 1 393 ? 21.759 -9.887 -22.485 1.00 83.75 393 PHE A CA 1
ATOM 3019 C C . PHE A 1 393 ? 23.158 -10.364 -22.867 1.00 83.75 393 PHE A C 1
ATOM 3021 O O . PHE A 1 393 ? 23.698 -11.299 -22.279 1.00 83.75 393 PHE A O 1
ATOM 3028 N N . SER A 1 394 ? 23.788 -9.686 -23.830 1.00 83.06 394 SER A N 1
ATOM 3029 C CA . SER A 1 394 ? 25.163 -9.977 -24.269 1.00 83.06 394 SER A CA 1
ATOM 3030 C C . SER A 1 394 ? 25.385 -11.446 -24.682 1.00 83.06 394 SER A C 1
ATOM 3032 O O . SER A 1 394 ? 26.404 -12.048 -24.346 1.00 83.06 394 SER A O 1
ATOM 3034 N N . LYS A 1 395 ? 24.434 -12.034 -25.425 1.00 81.69 395 LYS A N 1
ATOM 3035 C CA . LYS A 1 395 ? 24.440 -13.454 -25.839 1.00 81.69 395 LYS A CA 1
ATOM 3036 C C . LYS A 1 395 ? 24.285 -14.464 -24.703 1.00 81.69 395 LYS A C 1
ATOM 3038 O O . LYS A 1 395 ? 24.538 -15.653 -24.894 1.00 81.69 395 LYS A O 1
ATOM 3043 N N . ILE A 1 396 ? 23.887 -13.999 -23.523 1.00 83.56 396 ILE A N 1
ATOM 3044 C CA . ILE A 1 396 ? 23.529 -14.843 -22.390 1.00 83.56 396 ILE A CA 1
ATOM 3045 C C . ILE A 1 396 ? 22.014 -14.786 -22.254 1.00 83.56 396 ILE A C 1
ATOM 3047 O O . ILE A 1 396 ? 21.447 -13.731 -21.963 1.00 83.56 396 ILE A O 1
ATOM 3051 N N . ARG A 1 397 ? 21.376 -15.937 -22.458 1.00 86.88 397 ARG A N 1
ATOM 3052 C CA . ARG A 1 397 ? 19.951 -16.122 -22.205 1.00 86.88 397 ARG A CA 1
ATOM 3053 C C . ARG A 1 397 ? 19.721 -16.116 -20.696 1.00 86.88 397 ARG A C 1
ATOM 3055 O O . ARG A 1 397 ? 20.199 -17.013 -20.005 1.00 86.88 397 ARG A O 1
ATOM 3062 N N . ILE A 1 398 ? 19.034 -15.091 -20.206 1.00 87.94 398 ILE A N 1
ATOM 3063 C CA . ILE A 1 398 ? 18.570 -14.996 -18.818 1.00 87.94 398 ILE A CA 1
ATOM 3064 C C . ILE A 1 398 ? 17.247 -15.755 -18.673 1.00 87.94 398 ILE A C 1
ATOM 3066 O O . ILE A 1 398 ? 17.067 -16.462 -17.687 1.00 87.94 398 ILE A O 1
ATOM 3070 N N . GLY A 1 399 ? 16.386 -15.691 -19.694 1.00 90.62 399 GLY A N 1
ATOM 3071 C CA . GLY A 1 399 ? 15.067 -16.323 -19.700 1.00 90.62 399 GLY A CA 1
ATOM 3072 C C . GLY A 1 399 ? 13.967 -15.351 -19.288 1.00 90.62 399 GLY A C 1
ATOM 3073 O O . GLY A 1 399 ? 14.127 -14.137 -19.411 1.00 90.62 399 GLY A O 1
ATOM 3074 N N . ASP A 1 400 ? 12.842 -15.887 -18.832 1.00 93.94 400 ASP A N 1
ATOM 3075 C CA . ASP A 1 400 ? 11.702 -15.076 -18.407 1.00 93.94 400 ASP A CA 1
ATOM 3076 C C . ASP A 1 400 ? 12.038 -14.322 -17.115 1.00 93.94 400 ASP A C 1
ATOM 3078 O O . ASP A 1 400 ? 12.650 -14.879 -16.200 1.00 93.94 400 ASP A O 1
ATOM 3082 N N . ILE A 1 401 ? 11.646 -13.048 -17.043 1.00 95.12 401 ILE A N 1
ATOM 3083 C CA . ILE A 1 401 ? 11.771 -12.260 -15.815 1.00 95.12 401 ILE A CA 1
ATOM 3084 C C . ILE A 1 401 ? 10.520 -12.509 -14.960 1.00 95.12 401 ILE A C 1
ATOM 3086 O O . ILE A 1 401 ? 9.414 -12.217 -15.421 1.00 95.12 401 ILE A O 1
ATOM 3090 N N . PRO A 1 402 ? 10.662 -13.028 -13.727 1.00 96.06 402 PRO A N 1
ATOM 3091 C CA . PRO A 1 402 ? 9.529 -13.272 -12.844 1.00 96.06 402 PRO A CA 1
ATOM 3092 C C . PRO A 1 402 ? 9.077 -11.954 -12.215 1.00 96.06 402 PRO A C 1
ATOM 3094 O O . PRO A 1 402 ? 9.703 -11.462 -11.277 1.00 96.06 402 PRO A O 1
ATOM 3097 N N . HIS A 1 403 ? 8.006 -11.372 -12.750 1.00 97.88 403 HIS A N 1
ATOM 3098 C CA . HIS A 1 403 ? 7.418 -10.130 -12.241 1.00 97.88 403 HIS A CA 1
ATOM 3099 C C . HIS A 1 403 ? 6.592 -10.370 -10.969 1.00 97.88 403 HIS A C 1
ATOM 3101 O O . HIS A 1 403 ? 5.880 -11.367 -10.872 1.00 97.88 403 HIS A O 1
ATOM 3107 N N . ALA A 1 404 ? 6.699 -9.449 -10.014 1.00 98.12 404 ALA A N 1
ATOM 3108 C CA . ALA A 1 404 ? 5.914 -9.352 -8.782 1.00 98.12 404 ALA A CA 1
ATOM 3109 C C . ALA A 1 404 ? 5.571 -7.869 -8.535 1.00 98.12 404 ALA A C 1
ATOM 3111 O O . ALA A 1 404 ? 6.055 -7.234 -7.589 1.00 98.12 404 ALA A O 1
ATOM 3112 N N . GLY A 1 405 ? 4.818 -7.300 -9.480 1.00 98.00 405 GLY A N 1
ATOM 3113 C CA . GLY A 1 405 ? 4.382 -5.909 -9.498 1.00 98.00 405 GLY A CA 1
ATOM 3114 C C . GLY A 1 405 ? 5.500 -4.912 -9.180 1.00 98.00 405 GLY A C 1
ATOM 3115 O O . GLY A 1 405 ? 6.584 -4.932 -9.774 1.00 98.00 405 GLY A O 1
ATOM 3116 N N . ILE A 1 406 ? 5.252 -4.045 -8.195 1.00 98.00 406 ILE A N 1
ATOM 3117 C CA . ILE A 1 406 ? 6.185 -2.988 -7.778 1.00 98.00 406 ILE A CA 1
ATOM 3118 C C . ILE A 1 406 ? 7.517 -3.563 -7.271 1.00 98.00 406 ILE A C 1
ATOM 3120 O O . ILE A 1 406 ? 8.562 -2.950 -7.500 1.00 98.00 406 ILE A O 1
ATOM 3124 N N . LEU A 1 407 ? 7.528 -4.742 -6.633 1.00 98.06 407 LEU A N 1
ATOM 3125 C CA . LEU A 1 407 ? 8.747 -5.316 -6.040 1.00 98.06 407 LEU A CA 1
ATOM 3126 C C . LEU A 1 407 ? 9.810 -5.655 -7.091 1.00 98.06 407 LEU A C 1
ATOM 3128 O O . LEU A 1 407 ? 11.000 -5.685 -6.775 1.00 98.06 407 LEU A O 1
ATOM 3132 N N . THR A 1 408 ? 9.392 -5.878 -8.337 1.00 97.06 408 THR A N 1
ATOM 3133 C CA . THR A 1 408 ? 10.272 -6.181 -9.473 1.00 97.06 408 THR A CA 1
ATOM 3134 C C . THR A 1 408 ? 10.464 -5.004 -10.419 1.00 97.06 408 THR A C 1
ATOM 3136 O O . THR A 1 408 ? 11.187 -5.127 -11.410 1.00 97.06 408 THR A O 1
ATOM 3139 N N . SER A 1 409 ? 9.862 -3.848 -10.123 1.00 96.06 409 SER A N 1
ATOM 3140 C CA . SER A 1 409 ? 10.089 -2.647 -10.916 1.00 96.06 409 SER A CA 1
ATOM 3141 C C . SER 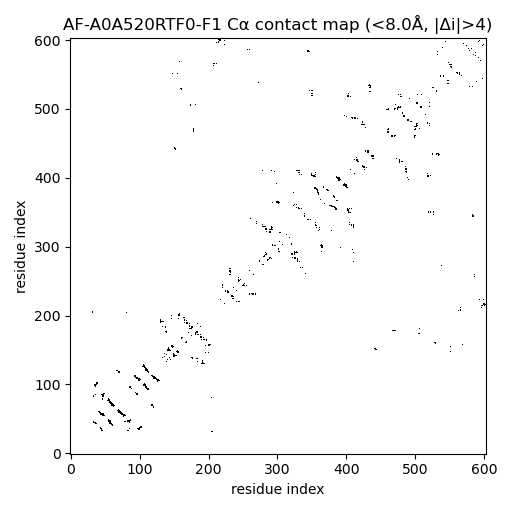A 1 409 ? 11.548 -2.212 -10.821 1.00 96.06 409 SER A C 1
ATOM 3143 O O . SER A 1 409 ? 12.109 -2.014 -9.736 1.00 96.06 409 SER A O 1
ATOM 3145 N N . LEU A 1 410 ? 12.152 -1.954 -11.983 1.00 94.75 410 LEU A N 1
ATOM 3146 C CA . LEU A 1 410 ? 13.498 -1.397 -12.061 1.00 94.75 410 LEU A CA 1
ATOM 3147 C C . LEU A 1 410 ? 13.592 -0.052 -11.323 1.00 94.75 410 LEU A C 1
ATOM 3149 O O . LEU A 1 410 ? 14.626 0.240 -10.718 1.00 94.75 410 LEU A O 1
ATOM 3153 N N . MET A 1 411 ? 12.531 0.760 -11.356 1.00 95.81 411 MET A N 1
ATOM 3154 C CA . MET A 1 411 ? 12.511 2.068 -10.700 1.00 95.81 411 MET A CA 1
ATOM 3155 C C . MET A 1 411 ? 12.456 1.917 -9.181 1.00 95.81 411 MET A C 1
ATOM 3157 O O . MET A 1 411 ? 13.248 2.550 -8.486 1.00 95.81 411 MET A O 1
ATOM 3161 N N . PHE A 1 412 ? 11.605 1.028 -8.662 1.00 96.19 412 PHE A N 1
ATOM 3162 C CA . PHE A 1 412 ? 11.530 0.742 -7.225 1.00 96.19 412 PHE A CA 1
ATOM 3163 C C . PHE A 1 412 ? 12.856 0.177 -6.687 1.00 96.19 412 PHE A C 1
ATOM 3165 O O . PHE A 1 412 ? 13.431 0.706 -5.733 1.00 96.19 412 PHE A O 1
ATOM 3172 N N . LEU A 1 413 ? 13.412 -0.835 -7.361 1.00 96.25 413 LEU A N 1
ATOM 3173 C CA . LEU A 1 413 ? 14.654 -1.503 -6.953 1.00 96.25 413 LEU A CA 1
ATOM 3174 C C . LEU A 1 413 ? 15.882 -0.580 -6.942 1.00 96.25 413 LEU A C 1
ATOM 3176 O O . LEU A 1 413 ? 16.825 -0.831 -6.186 1.00 96.25 413 LEU A O 1
ATOM 3180 N N . ASN A 1 414 ? 15.901 0.459 -7.783 1.00 95.00 414 ASN A N 1
ATOM 3181 C CA . ASN A 1 414 ? 16.970 1.463 -7.801 1.00 95.00 414 ASN A CA 1
ATOM 3182 C C . ASN A 1 414 ? 16.670 2.665 -6.900 1.00 95.00 414 ASN A C 1
ATOM 3184 O O . ASN A 1 414 ? 17.607 3.335 -6.456 1.00 95.00 414 ASN A O 1
ATOM 3188 N N . ARG A 1 415 ? 15.393 2.936 -6.597 1.00 94.81 415 ARG A N 1
ATOM 3189 C CA . ARG A 1 415 ? 15.013 3.987 -5.650 1.00 94.81 415 ARG A CA 1
ATOM 3190 C C . ARG A 1 415 ? 15.472 3.647 -4.239 1.00 94.81 415 ARG A C 1
ATOM 3192 O O . ARG A 1 415 ? 15.878 4.552 -3.499 1.00 94.81 415 ARG A O 1
ATOM 3199 N N . TYR A 1 416 ? 15.456 2.357 -3.913 1.00 93.50 416 TYR A N 1
ATOM 3200 C CA . TYR A 1 416 ? 15.910 1.792 -2.648 1.00 93.50 416 TYR A CA 1
ATOM 3201 C C . TYR A 1 416 ? 17.106 0.860 -2.908 1.00 93.50 416 TYR A C 1
ATOM 3203 O O . TYR A 1 416 ? 16.935 -0.334 -3.167 1.00 93.50 416 TYR A O 1
ATOM 3211 N N . PRO A 1 417 ? 18.333 1.413 -2.913 1.00 86.44 417 PRO A N 1
ATOM 3212 C CA . PRO A 1 417 ? 19.518 0.687 -3.343 1.00 86.44 417 PRO A CA 1
ATOM 3213 C C . PRO A 1 417 ? 19.947 -0.374 -2.325 1.00 86.44 417 PRO A C 1
ATOM 3215 O O . PRO A 1 417 ? 19.607 -0.321 -1.144 1.00 86.44 417 PRO A O 1
ATOM 3218 N N . THR A 1 418 ? 20.772 -1.303 -2.793 1.00 94.25 418 THR A N 1
ATOM 3219 C CA . THR A 1 418 ? 21.437 -2.329 -1.983 1.00 94.25 418 THR A CA 1
ATOM 3220 C C . THR A 1 418 ? 22.952 -2.271 -2.205 1.00 94.25 418 THR A C 1
ATOM 3222 O O . THR A 1 418 ? 23.427 -1.670 -3.169 1.00 94.25 418 THR A O 1
ATOM 3225 N N . SER A 1 419 ? 23.721 -2.875 -1.303 1.00 92.06 419 SER A N 1
ATOM 3226 C CA . SER A 1 419 ? 25.182 -2.997 -1.374 1.00 92.06 419 SER A CA 1
ATOM 3227 C C . SER A 1 419 ? 25.626 -4.345 -0.808 1.00 92.06 419 SER A C 1
ATOM 3229 O O . SER A 1 419 ? 24.848 -5.011 -0.127 1.00 92.06 419 SER A O 1
ATOM 3231 N N . ASP A 1 420 ? 26.898 -4.704 -0.991 1.00 87.56 420 ASP A N 1
ATOM 3232 C CA . ASP A 1 420 ? 27.477 -5.946 -0.445 1.00 87.56 420 ASP A CA 1
ATOM 3233 C C . ASP A 1 420 ? 27.384 -6.049 1.092 1.00 87.56 420 ASP A C 1
ATOM 3235 O O . ASP A 1 420 ? 27.426 -7.144 1.655 1.00 87.56 420 ASP A O 1
ATOM 3239 N N . THR A 1 421 ? 27.255 -4.911 1.786 1.00 86.56 421 THR A N 1
ATOM 3240 C CA . THR A 1 421 ? 27.094 -4.846 3.248 1.00 86.56 421 THR A CA 1
ATOM 3241 C C . THR A 1 421 ? 25.632 -4.758 3.680 1.00 86.56 421 THR A C 1
ATOM 3243 O O . THR A 1 421 ? 25.257 -5.329 4.702 1.00 86.56 421 THR A O 1
ATOM 3246 N N . ASN A 1 422 ? 24.787 -4.063 2.913 1.00 90.88 422 ASN A N 1
ATOM 3247 C CA . ASN A 1 422 ? 23.368 -3.926 3.224 1.00 90.88 422 ASN A CA 1
ATOM 3248 C C . ASN A 1 422 ? 22.558 -5.169 2.822 1.00 90.88 422 ASN A C 1
ATOM 3250 O O . ASN A 1 422 ? 21.591 -5.478 3.507 1.00 90.88 422 ASN A O 1
ATOM 3254 N N . ARG A 1 423 ? 22.955 -5.887 1.762 1.00 93.88 423 ARG A N 1
ATOM 3255 C CA . ARG A 1 423 ? 22.360 -7.160 1.312 1.00 93.88 423 ARG A CA 1
ATOM 3256 C C . ARG A 1 423 ? 20.826 -7.135 1.283 1.00 93.88 423 ARG A C 1
ATOM 3258 O O . ARG A 1 423 ? 20.168 -7.990 1.855 1.00 93.88 423 ARG A O 1
ATOM 3265 N N . ASN A 1 424 ? 20.263 -6.113 0.638 1.00 96.62 424 ASN A N 1
ATOM 3266 C CA . ASN A 1 424 ? 18.829 -5.841 0.465 1.00 96.62 424 ASN A CA 1
ATOM 3267 C C . ASN A 1 424 ? 18.054 -5.435 1.729 1.00 96.62 424 ASN A C 1
ATOM 3269 O O . ASN A 1 424 ? 16.854 -5.180 1.639 1.00 96.62 424 ASN A O 1
ATOM 3273 N N . ARG A 1 425 ? 18.698 -5.271 2.889 1.00 94.50 425 ARG A N 1
ATOM 3274 C CA . ARG A 1 425 ? 18.026 -4.825 4.124 1.00 94.50 425 ARG A CA 1
ATOM 3275 C C . ARG A 1 425 ? 17.368 -3.450 3.991 1.00 94.50 425 ARG A C 1
ATOM 3277 O O . ARG A 1 425 ? 16.339 -3.203 4.603 1.00 94.50 425 ARG A O 1
ATOM 3284 N N . ALA A 1 426 ? 17.911 -2.557 3.160 1.00 93.75 426 ALA A N 1
ATOM 3285 C CA . ALA A 1 426 ? 17.274 -1.273 2.862 1.00 93.75 426 ALA A CA 1
ATOM 3286 C C . ALA A 1 426 ? 15.969 -1.444 2.066 1.00 93.75 426 ALA A C 1
ATOM 3288 O O . ALA A 1 426 ? 14.997 -0.755 2.358 1.00 93.75 426 ALA A O 1
ATOM 3289 N N . ARG A 1 427 ? 15.932 -2.381 1.107 1.00 96.25 427 ARG A N 1
ATOM 3290 C CA . ARG A 1 427 ? 14.706 -2.739 0.375 1.00 96.25 427 ARG A CA 1
ATOM 3291 C C . ARG A 1 427 ? 13.689 -3.381 1.315 1.00 96.25 427 ARG A C 1
ATOM 3293 O O . ARG A 1 427 ? 12.547 -2.951 1.330 1.00 96.25 427 ARG A O 1
ATOM 3300 N N . SER A 1 428 ? 14.124 -4.321 2.155 1.00 96.69 428 SER A N 1
ATOM 3301 C CA . SER A 1 428 ? 13.278 -4.969 3.164 1.00 96.69 428 SER A CA 1
ATOM 3302 C C . S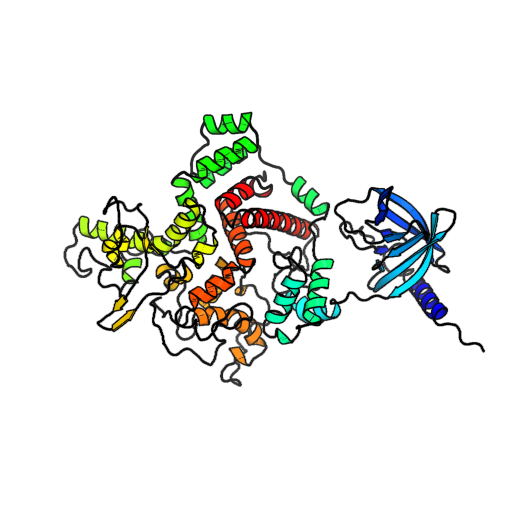ER A 1 428 ? 12.632 -3.962 4.120 1.00 96.69 428 SER A C 1
ATOM 3304 O O . SER A 1 428 ? 11.415 -3.958 4.266 1.00 96.69 428 SER A O 1
ATOM 3306 N N . ARG A 1 429 ? 13.408 -3.015 4.669 1.00 93.75 429 ARG A N 1
ATOM 3307 C CA . ARG A 1 429 ? 12.880 -1.931 5.517 1.00 93.75 429 ARG A CA 1
ATOM 3308 C C . ARG A 1 429 ? 11.745 -1.161 4.846 1.00 93.75 429 ARG A C 1
ATOM 3310 O O . ARG A 1 429 ? 10.742 -0.869 5.478 1.00 93.75 429 ARG A O 1
ATOM 3317 N N . VAL A 1 430 ? 11.928 -0.818 3.575 1.00 95.25 430 VAL A N 1
ATOM 3318 C CA . VAL A 1 430 ? 10.946 -0.056 2.798 1.00 95.25 430 VAL A CA 1
ATOM 3319 C C . VAL A 1 430 ? 9.727 -0.909 2.466 1.00 95.25 430 VAL A C 1
ATOM 3321 O O . VAL A 1 430 ? 8.619 -0.399 2.489 1.00 95.25 430 VAL A O 1
ATOM 3324 N N . VAL A 1 431 ? 9.906 -2.202 2.191 1.00 96.75 431 VAL A N 1
ATOM 3325 C CA . VAL A 1 431 ? 8.789 -3.134 1.992 1.00 96.75 431 VAL A CA 1
ATOM 3326 C C . VAL A 1 431 ? 7.917 -3.218 3.246 1.00 96.75 431 VAL A C 1
ATOM 3328 O O . VAL A 1 431 ? 6.698 -3.141 3.131 1.00 96.75 431 VAL A O 1
ATOM 3331 N N . TYR A 1 432 ? 8.523 -3.324 4.430 1.00 92.38 432 TYR A N 1
ATOM 3332 C CA . TYR A 1 432 ? 7.778 -3.347 5.688 1.00 92.38 432 TYR A CA 1
ATOM 3333 C C . TYR A 1 432 ? 7.047 -2.031 5.970 1.00 92.38 432 TYR A C 1
ATOM 3335 O O . TYR A 1 432 ? 5.871 -2.061 6.315 1.00 92.38 432 TYR A O 1
ATOM 3343 N N . ASP A 1 433 ? 7.702 -0.893 5.755 1.00 89.56 433 ASP A N 1
ATOM 3344 C CA . ASP A 1 433 ? 7.085 0.425 5.931 1.00 89.56 433 ASP A CA 1
ATOM 3345 C C . ASP A 1 433 ? 5.902 0.617 4.960 1.00 89.56 433 ASP A C 1
ATOM 3347 O O . ASP A 1 433 ? 4.767 0.849 5.373 1.00 89.56 433 ASP A O 1
ATOM 3351 N N . LEU A 1 434 ? 6.136 0.429 3.657 1.00 93.62 434 LEU A N 1
ATOM 3352 C CA . LEU A 1 434 ? 5.151 0.745 2.620 1.00 93.62 434 LEU A CA 1
ATOM 3353 C C . LEU A 1 434 ? 4.008 -0.261 2.503 1.00 93.62 434 LEU A C 1
ATOM 3355 O O . LEU A 1 434 ? 2.897 0.126 2.155 1.00 93.62 434 LEU A O 1
ATOM 3359 N N . PHE A 1 435 ? 4.279 -1.548 2.711 1.00 96.00 435 PHE A N 1
ATOM 3360 C CA . PHE A 1 435 ? 3.325 -2.608 2.375 1.00 96.00 435 PHE A CA 1
ATOM 3361 C C . PHE A 1 435 ? 2.903 -3.459 3.566 1.00 96.00 435 PHE A C 1
ATOM 3363 O O . PHE A 1 435 ? 2.025 -4.294 3.394 1.00 96.00 435 PHE A O 1
ATOM 3370 N N . MET A 1 436 ? 3.501 -3.266 4.744 1.00 87.44 436 MET A N 1
ATOM 3371 C CA . MET A 1 436 ? 3.156 -4.017 5.954 1.00 87.44 436 MET A CA 1
ATOM 3372 C C . MET A 1 436 ? 2.889 -3.117 7.160 1.00 87.44 436 MET A C 1
ATOM 3374 O O . MET A 1 436 ? 2.760 -3.639 8.259 1.00 87.44 436 MET A O 1
ATOM 3378 N N . ASP A 1 437 ? 2.869 -1.796 6.989 1.00 84.38 437 ASP A N 1
ATOM 3379 C CA . ASP A 1 437 ? 2.629 -0.846 8.077 1.00 84.38 437 ASP A CA 1
ATOM 3380 C C . ASP A 1 437 ? 3.555 -1.036 9.296 1.00 84.38 437 ASP A C 1
ATOM 3382 O O . ASP A 1 437 ? 3.154 -0.922 10.451 1.00 84.38 437 ASP A O 1
ATOM 3386 N N . VAL A 1 438 ? 4.817 -1.401 9.044 1.00 80.12 438 VAL A N 1
ATOM 3387 C CA . VAL A 1 438 ? 5.813 -1.660 10.093 1.00 80.12 438 VAL A CA 1
ATOM 3388 C C . VAL A 1 438 ? 7.021 -0.756 9.892 1.00 80.12 438 VAL A C 1
ATOM 3390 O O . VAL A 1 438 ? 7.842 -0.976 8.996 1.00 80.12 438 VAL A O 1
ATOM 3393 N N . ASP A 1 439 ? 7.197 0.210 10.795 1.00 80.44 439 ASP A N 1
ATOM 3394 C CA . ASP A 1 439 ? 8.449 0.956 10.896 1.00 80.44 439 ASP A CA 1
ATOM 3395 C C . ASP A 1 439 ? 9.485 0.158 11.700 1.00 80.44 439 ASP A C 1
ATOM 3397 O O . ASP A 1 439 ? 9.575 0.225 12.926 1.00 80.44 439 ASP A O 1
ATOM 3401 N N . ILE A 1 440 ? 10.339 -0.575 10.984 1.00 76.88 440 ILE A N 1
ATOM 3402 C CA . ILE A 1 440 ? 11.456 -1.318 11.590 1.00 76.88 440 ILE A CA 1
ATOM 3403 C C . ILE A 1 440 ? 12.398 -0.397 12.382 1.00 76.88 440 ILE A C 1
ATOM 3405 O O . ILE A 1 440 ? 13.061 -0.840 13.319 1.00 76.88 440 ILE A O 1
ATOM 3409 N N . LEU A 1 441 ? 12.493 0.886 12.021 1.00 76.62 441 LEU A N 1
ATOM 3410 C CA . LEU A 1 441 ? 13.332 1.845 12.735 1.00 76.62 441 LEU A CA 1
ATOM 3411 C C . LEU A 1 441 ? 12.668 2.396 14.001 1.00 76.62 441 LEU A C 1
ATOM 3413 O O . LEU A 1 441 ? 13.383 3.009 14.798 1.00 76.62 441 LEU A O 1
ATOM 3417 N N . ALA A 1 442 ? 11.377 2.158 14.208 1.00 70.56 442 ALA A N 1
ATOM 3418 C CA . ALA A 1 442 ? 10.678 2.447 15.454 1.00 70.56 442 ALA A CA 1
ATOM 3419 C C . ALA A 1 442 ? 10.665 1.250 16.417 1.00 70.56 442 ALA A C 1
ATOM 3421 O O . ALA A 1 442 ? 10.359 1.438 17.588 1.00 70.56 442 ALA A O 1
ATOM 3422 N N . LEU A 1 443 ? 11.050 0.045 15.967 1.00 63.94 443 LEU A N 1
ATOM 3423 C CA . LEU A 1 443 ? 11.185 -1.111 16.857 1.00 63.94 443 LEU A CA 1
ATOM 3424 C C . LEU A 1 443 ? 12.205 -0.804 17.961 1.00 63.94 443 LEU A C 1
ATOM 3426 O O . LEU A 1 443 ? 13.399 -0.594 17.691 1.00 63.94 443 LEU A O 1
ATOM 3430 N N . GLU A 1 444 ? 11.721 -0.761 19.200 1.00 46.78 444 GLU A N 1
ATOM 3431 C CA . GLU A 1 444 ? 12.558 -0.604 20.378 1.00 46.78 444 GLU A CA 1
ATOM 3432 C C . GLU A 1 444 ? 13.304 -1.896 20.722 1.00 46.78 444 GLU A C 1
ATOM 3434 O O . GLU A 1 444 ? 12.869 -3.021 20.481 1.00 46.78 444 GLU A O 1
ATOM 3439 N N . GLY A 1 445 ? 14.477 -1.693 21.303 1.00 49.56 445 GLY A N 1
ATOM 3440 C CA . GLY A 1 445 ? 15.455 -2.697 21.675 1.00 49.56 445 GLY A CA 1
ATOM 3441 C C . GLY A 1 445 ? 16.756 -1.973 21.996 1.00 49.56 445 GLY A C 1
ATOM 3442 O O . GLY A 1 445 ? 16.968 -0.839 21.548 1.00 49.56 445 GLY A O 1
ATOM 3443 N N . SER A 1 446 ? 17.632 -2.597 22.781 1.00 48.84 446 SER A N 1
ATOM 3444 C CA . SER A 1 446 ? 18.985 -2.091 23.016 1.00 48.84 446 SER A CA 1
ATOM 3445 C C . SER A 1 446 ? 19.748 -2.130 21.697 1.00 48.84 446 SER A C 1
ATOM 3447 O O . SER A 1 446 ? 20.486 -3.074 21.428 1.00 48.84 446 SER A O 1
ATOM 3449 N N . ARG A 1 447 ? 19.566 -1.126 20.831 1.00 55.94 447 ARG A N 1
ATOM 3450 C CA . ARG A 1 447 ? 20.459 -0.965 19.689 1.00 55.94 447 ARG A CA 1
ATOM 3451 C C . ARG A 1 447 ? 21.854 -0.867 20.277 1.00 55.94 447 ARG A C 1
ATOM 3453 O O . ARG A 1 447 ? 22.046 -0.011 21.144 1.00 55.94 447 ARG A O 1
ATOM 3460 N N . PRO A 1 448 ? 22.800 -1.701 19.824 1.00 54.88 448 PRO A N 1
ATOM 3461 C CA . PRO A 1 448 ? 24.206 -1.473 20.076 1.00 54.88 448 PRO A CA 1
ATOM 3462 C C . PRO A 1 448 ? 24.494 0.021 19.991 1.00 54.88 448 PRO A C 1
ATOM 3464 O O . PRO A 1 448 ? 24.319 0.622 18.930 1.00 54.88 448 PRO A O 1
ATOM 3467 N N . ASP A 1 449 ? 24.897 0.639 21.094 1.00 52.12 449 ASP A N 1
ATOM 3468 C CA . ASP A 1 449 ? 25.178 2.076 21.233 1.00 52.12 449 ASP A CA 1
ATOM 3469 C C . ASP A 1 449 ? 26.430 2.519 20.443 1.00 52.12 449 ASP A C 1
ATOM 3471 O O . ASP A 1 449 ? 27.058 3.538 20.726 1.00 52.12 449 ASP A O 1
ATOM 3475 N N . GLY A 1 450 ? 26.790 1.748 19.415 1.00 51.00 450 GLY A N 1
ATOM 3476 C CA . GLY A 1 450 ? 28.041 1.815 18.684 1.00 51.00 450 GLY A CA 1
ATOM 3477 C C . GLY A 1 450 ? 29.140 0.920 19.262 1.00 51.00 450 GLY A C 1
ATOM 3478 O O . GLY A 1 450 ? 30.137 0.729 18.567 1.00 51.00 450 GLY A O 1
ATOM 3479 N N . GLU A 1 451 ? 28.976 0.339 20.461 1.00 49.06 451 GLU A N 1
ATOM 3480 C CA . GLU A 1 451 ? 29.998 -0.519 21.092 1.00 49.06 451 GLU A CA 1
ATOM 3481 C C . GLU A 1 451 ? 29.745 -2.027 20.935 1.00 49.06 451 GLU A C 1
ATOM 3483 O O . GLU A 1 451 ? 30.672 -2.808 21.163 1.00 49.06 451 GLU A O 1
ATOM 3488 N N . ALA A 1 452 ? 28.553 -2.476 20.505 1.00 53.44 452 ALA A N 1
ATOM 3489 C CA . ALA A 1 452 ? 28.325 -3.905 20.247 1.00 53.44 452 ALA A CA 1
ATOM 3490 C C . ALA A 1 452 ? 28.961 -4.327 18.915 1.00 53.44 452 ALA A C 1
ATOM 3492 O O . ALA A 1 452 ? 28.320 -4.553 17.890 1.00 53.44 452 ALA A O 1
ATOM 3493 N N . VAL A 1 453 ? 30.285 -4.409 18.938 1.00 57.28 453 VAL A N 1
ATOM 3494 C CA . VAL A 1 453 ? 31.038 -5.215 17.995 1.00 57.28 453 VAL A CA 1
ATOM 3495 C C . VAL A 1 453 ? 31.076 -6.624 18.572 1.00 57.28 453 VAL A C 1
ATOM 3497 O O . VAL A 1 453 ? 31.933 -6.949 19.395 1.00 57.28 453 VAL A O 1
ATOM 3500 N N . ASP A 1 454 ? 30.154 -7.476 18.138 1.00 63.66 454 ASP A N 1
ATOM 3501 C CA . ASP A 1 454 ? 30.286 -8.907 18.380 1.00 63.66 454 ASP A CA 1
ATOM 3502 C C . ASP A 1 454 ? 31.322 -9.491 17.408 1.00 63.66 454 ASP A C 1
ATOM 3504 O O . ASP A 1 454 ? 31.019 -9.885 16.286 1.00 63.66 454 ASP A O 1
ATOM 3508 N N . ILE A 1 455 ? 32.585 -9.502 17.845 1.00 68.19 455 ILE A N 1
ATOM 3509 C CA . ILE A 1 455 ? 33.685 -10.200 17.156 1.00 68.19 455 ILE A CA 1
ATOM 3510 C C . ILE A 1 455 ? 33.767 -11.688 17.524 1.00 68.19 455 ILE A C 1
ATOM 3512 O O . ILE A 1 455 ? 34.703 -12.370 17.100 1.00 68.19 455 ILE A O 1
ATOM 3516 N N . SER A 1 456 ? 32.874 -12.169 18.392 1.00 74.69 456 SER A N 1
ATOM 3517 C CA . SER A 1 456 ? 32.912 -13.530 18.923 1.00 74.69 456 SER A CA 1
ATOM 3518 C C . SER A 1 456 ? 32.152 -14.521 18.041 1.00 74.69 456 SER A C 1
ATOM 3520 O O . SER A 1 456 ? 32.569 -15.679 17.961 1.00 74.69 456 SER A O 1
ATOM 3522 N N . SER A 1 457 ? 31.122 -14.058 17.322 1.00 79.62 457 SER A N 1
ATOM 3523 C CA . SER A 1 457 ? 30.423 -14.827 16.289 1.00 79.62 457 SER A CA 1
ATOM 3524 C C . SER A 1 457 ? 30.897 -14.455 14.869 1.00 79.62 457 SER A C 1
ATOM 3526 O O . SER A 1 457 ? 31.116 -13.279 14.568 1.00 79.62 457 SER A O 1
ATOM 3528 N N . PRO A 1 458 ? 31.045 -15.437 13.956 1.00 81.75 458 PRO A N 1
ATOM 3529 C CA . PRO A 1 458 ? 31.238 -15.174 12.530 1.00 81.75 458 PRO A CA 1
ATOM 3530 C C . PRO A 1 458 ? 29.971 -14.648 11.826 1.00 81.75 458 PRO A C 1
ATOM 3532 O O . PRO A 1 458 ? 30.093 -14.109 10.728 1.00 81.75 458 PRO A O 1
ATOM 3535 N N . ALA A 1 459 ? 28.788 -14.799 12.431 1.00 86.12 459 ALA A N 1
ATOM 3536 C CA . ALA A 1 459 ? 27.489 -14.372 11.914 1.00 86.12 459 ALA A CA 1
ATOM 3537 C C . ALA A 1 459 ? 26.610 -13.810 13.056 1.00 86.12 459 ALA A C 1
ATOM 3539 O O . ALA A 1 459 ? 25.597 -14.405 13.426 1.00 86.12 459 ALA A O 1
ATOM 3540 N N . PRO A 1 460 ? 26.965 -12.647 13.633 1.00 84.31 460 PRO A N 1
ATOM 3541 C CA . PRO A 1 460 ? 26.276 -12.115 14.811 1.00 84.31 460 PRO A CA 1
ATOM 3542 C C . PRO A 1 460 ? 24.788 -11.834 14.557 1.00 84.31 460 PRO A C 1
ATOM 3544 O O . PRO A 1 460 ? 23.980 -11.925 15.469 1.00 84.31 460 PRO A O 1
ATOM 3547 N N . THR A 1 461 ? 24.391 -11.573 13.309 1.00 85.50 461 THR A N 1
ATOM 3548 C CA . THR A 1 461 ? 22.982 -11.392 12.918 1.00 85.50 461 THR A CA 1
ATOM 3549 C C . THR A 1 461 ? 22.142 -12.674 12.986 1.00 85.50 461 THR A C 1
ATOM 3551 O O . THR A 1 461 ? 20.926 -12.586 12.860 1.00 85.50 461 THR A O 1
ATOM 3554 N N . LEU A 1 462 ? 22.775 -13.840 13.156 1.00 85.81 462 LEU A N 1
ATOM 3555 C CA . LEU A 1 462 ? 22.138 -15.152 13.324 1.00 85.81 462 LEU A CA 1
ATOM 3556 C C . LEU A 1 462 ? 22.298 -15.723 14.737 1.00 85.81 462 LEU A C 1
ATOM 3558 O O . LEU A 1 462 ? 21.427 -16.456 15.191 1.00 85.81 462 LEU A O 1
ATOM 3562 N N . ASP A 1 463 ? 23.413 -15.412 15.402 1.00 83.62 463 ASP A N 1
ATOM 3563 C CA . ASP A 1 463 ? 23.810 -16.094 16.639 1.00 83.62 463 ASP A CA 1
ATOM 3564 C C . ASP A 1 463 ? 23.682 -15.227 17.899 1.00 83.62 463 ASP A C 1
ATOM 3566 O O . ASP A 1 463 ? 23.715 -15.759 19.007 1.00 83.62 463 ASP A O 1
ATOM 3570 N N . ASN A 1 464 ? 23.624 -13.900 17.754 1.00 80.50 464 ASN A N 1
ATOM 3571 C CA . ASN A 1 464 ? 23.567 -12.981 18.885 1.00 80.50 464 ASN A CA 1
ATOM 3572 C C . ASN A 1 464 ? 22.123 -12.549 19.141 1.00 80.50 464 ASN A C 1
ATOM 3574 O O . ASN A 1 464 ? 21.533 -11.864 18.304 1.00 80.50 464 ASN A O 1
ATOM 3578 N N . ASP A 1 465 ? 21.590 -12.902 20.309 1.00 76.56 465 ASP A N 1
ATOM 3579 C CA . ASP A 1 465 ? 20.208 -12.620 20.713 1.00 76.56 465 ASP A CA 1
ATOM 3580 C C . ASP A 1 465 ? 19.827 -11.131 20.561 1.00 76.56 465 ASP A C 1
ATOM 3582 O O . ASP A 1 465 ? 18.724 -10.821 20.105 1.00 76.56 465 ASP A O 1
ATOM 3586 N N . ASP A 1 466 ? 20.756 -10.202 20.828 1.00 74.06 466 ASP A N 1
ATOM 3587 C CA . ASP A 1 466 ? 20.521 -8.754 20.694 1.00 74.06 466 ASP A CA 1
ATOM 3588 C C . ASP A 1 466 ? 20.387 -8.308 19.224 1.00 74.06 466 ASP A C 1
ATOM 3590 O O . ASP A 1 466 ? 19.786 -7.276 18.924 1.00 74.06 466 ASP A O 1
ATOM 3594 N N . CYS A 1 467 ? 20.964 -9.063 18.285 1.00 77.56 467 CYS A N 1
ATOM 3595 C CA . CYS A 1 467 ? 20.918 -8.771 16.849 1.00 77.56 467 CYS A CA 1
ATOM 3596 C C . CYS A 1 467 ? 19.786 -9.536 16.148 1.00 77.56 467 CYS A C 1
ATOM 3598 O O . CYS A 1 467 ? 19.116 -8.990 15.265 1.00 77.56 467 CYS A O 1
ATOM 3600 N N . VAL A 1 468 ? 19.558 -10.792 16.543 1.00 80.12 468 VAL A N 1
ATOM 3601 C CA . VAL A 1 468 ? 18.554 -11.691 15.958 1.00 80.12 468 VAL A CA 1
ATOM 3602 C C . VAL A 1 468 ? 17.150 -11.100 16.050 1.00 80.12 468 VAL A C 1
ATOM 3604 O O . VAL A 1 468 ? 16.389 -11.238 15.096 1.00 80.12 468 VAL A O 1
ATOM 3607 N N . VAL A 1 469 ? 16.831 -10.361 17.117 1.00 73.12 469 VAL A N 1
ATOM 3608 C CA . VAL A 1 469 ? 15.514 -9.724 17.305 1.00 73.12 469 VAL A CA 1
ATOM 3609 C C . VAL A 1 469 ? 15.059 -8.893 16.095 1.00 73.12 469 VAL A C 1
ATOM 3611 O O . VAL A 1 469 ? 13.913 -8.991 15.665 1.00 73.12 469 VAL A O 1
ATOM 3614 N N . CYS A 1 470 ? 15.965 -8.128 15.478 1.00 77.56 470 CYS A N 1
ATOM 3615 C CA . CYS A 1 470 ? 15.656 -7.339 14.283 1.00 77.56 470 CYS A CA 1
ATOM 3616 C C . CYS A 1 470 ? 15.919 -8.131 12.997 1.00 77.56 470 CYS A C 1
ATOM 3618 O O . CYS A 1 470 ? 15.184 -8.009 12.014 1.00 77.56 470 CYS A O 1
ATOM 3620 N N . HIS A 1 471 ? 16.985 -8.931 12.979 1.00 86.56 471 HIS A N 1
ATOM 3621 C CA . HIS A 1 471 ? 17.421 -9.624 11.771 1.00 86.56 471 HIS A CA 1
ATOM 3622 C C . HIS A 1 471 ? 16.508 -10.792 11.385 1.00 86.56 471 HIS A C 1
ATOM 3624 O O . HIS A 1 471 ? 16.301 -10.997 10.192 1.00 86.56 471 HIS A O 1
ATOM 3630 N N . ALA A 1 472 ? 15.875 -11.477 12.338 1.00 83.31 472 ALA A N 1
ATOM 3631 C CA . ALA A 1 472 ? 14.887 -12.521 12.059 1.00 83.31 472 ALA A CA 1
ATOM 3632 C C . ALA A 1 472 ? 13.646 -11.984 11.320 1.00 83.31 472 ALA A C 1
ATOM 3634 O O . ALA A 1 472 ? 13.006 -12.720 10.575 1.00 83.31 472 ALA A O 1
ATOM 3635 N N . LEU A 1 473 ? 13.322 -10.696 11.483 1.00 81.94 473 LEU A N 1
ATOM 3636 C CA . LEU A 1 473 ? 12.248 -10.024 10.747 1.00 81.94 473 LEU A CA 1
ATOM 3637 C C . LEU A 1 473 ? 12.737 -9.482 9.393 1.00 81.94 473 LEU A C 1
ATOM 3639 O O . LEU A 1 473 ? 12.082 -9.648 8.360 1.00 81.94 473 LEU A O 1
ATOM 3643 N N . LEU A 1 474 ? 13.886 -8.806 9.402 1.00 88.94 474 LEU A N 1
ATOM 3644 C CA . LEU A 1 474 ? 14.390 -8.024 8.275 1.00 88.94 474 LEU A CA 1
ATOM 3645 C C . LEU A 1 474 ? 15.044 -8.882 7.184 1.00 88.94 474 LEU A C 1
ATOM 3647 O O . LEU A 1 474 ? 14.825 -8.638 5.992 1.00 88.94 474 LEU A O 1
ATOM 3651 N N . ASP A 1 475 ? 15.880 -9.842 7.581 1.00 94.75 475 ASP A N 1
ATOM 3652 C CA . ASP A 1 475 ? 16.735 -10.606 6.672 1.00 94.75 475 ASP A CA 1
ATOM 3653 C C . ASP A 1 475 ? 15.948 -11.554 5.755 1.00 94.75 475 ASP A C 1
ATOM 3655 O O . ASP A 1 475 ? 16.303 -11.600 4.579 1.00 94.75 475 ASP A O 1
ATOM 3659 N N . PRO A 1 476 ? 14.857 -12.229 6.173 1.00 95.06 476 PRO A N 1
ATOM 3660 C CA . PRO A 1 476 ? 14.095 -13.089 5.263 1.00 95.06 476 PRO A CA 1
ATOM 3661 C C . PRO A 1 476 ? 13.479 -12.353 4.063 1.00 95.06 476 PRO A C 1
ATOM 3663 O O . PRO A 1 476 ? 13.565 -12.807 2.916 1.00 95.06 476 PRO A O 1
ATOM 3666 N N . VAL A 1 477 ? 12.937 -11.155 4.291 1.00 97.12 477 VAL A N 1
ATOM 3667 C CA . VAL A 1 477 ? 12.431 -10.295 3.210 1.00 97.12 477 VAL A CA 1
ATOM 3668 C C . VAL A 1 477 ? 13.590 -9.762 2.367 1.00 97.12 477 VAL A C 1
ATOM 3670 O O . VAL A 1 477 ? 13.491 -9.715 1.144 1.00 97.12 477 VAL A O 1
ATOM 3673 N N . ALA A 1 478 ? 14.730 -9.421 2.978 1.00 97.50 478 ALA A N 1
ATOM 3674 C CA . ALA A 1 478 ? 15.918 -8.977 2.246 1.00 97.50 478 ALA A CA 1
ATOM 3675 C C . ALA A 1 478 ? 16.482 -10.083 1.332 1.00 97.50 478 ALA A C 1
ATOM 3677 O O . ALA A 1 478 ? 16.757 -9.842 0.153 1.00 97.50 478 ALA A O 1
ATOM 3678 N N . SER A 1 479 ? 16.589 -11.305 1.848 1.00 97.12 479 SER A N 1
ATOM 3679 C CA . SER A 1 479 ? 16.996 -12.501 1.111 1.00 97.12 479 SER A CA 1
ATOM 3680 C C . SER A 1 479 ? 16.023 -12.847 -0.011 1.00 97.12 479 SER A C 1
ATOM 3682 O O . SER A 1 479 ? 16.433 -13.389 -1.029 1.00 97.12 479 SER A O 1
ATOM 3684 N N . SER A 1 480 ? 14.754 -12.443 0.083 1.00 97.56 480 SER A N 1
ATOM 3685 C CA . SER A 1 480 ? 13.810 -12.649 -1.017 1.00 97.56 480 SER A CA 1
ATOM 3686 C C . SER A 1 480 ? 14.188 -11.877 -2.295 1.00 97.56 480 SER A C 1
ATOM 3688 O O . SER A 1 480 ? 13.798 -12.286 -3.388 1.00 97.56 480 SER A O 1
ATOM 3690 N N . PHE A 1 481 ? 15.006 -10.822 -2.188 1.00 97.50 481 PHE A N 1
ATOM 3691 C CA . PHE A 1 481 ? 15.574 -10.073 -3.318 1.00 97.50 481 PHE A CA 1
ATOM 3692 C C . PHE A 1 481 ? 16.894 -10.670 -3.857 1.00 97.50 481 PHE A C 1
ATOM 3694 O O . PHE A 1 481 ? 17.592 -9.996 -4.615 1.00 97.50 481 PHE A O 1
ATOM 3701 N N . GLU A 1 482 ? 17.276 -11.896 -3.483 1.00 95.19 482 GLU A N 1
ATOM 3702 C CA . GLU A 1 482 ? 18.579 -12.497 -3.831 1.00 95.19 482 GLU A CA 1
ATOM 3703 C C . GLU A 1 482 ? 18.894 -12.529 -5.331 1.00 95.19 482 GLU A C 1
ATOM 3705 O O . GLU A 1 482 ? 20.038 -12.331 -5.743 1.00 95.19 482 GLU A O 1
ATOM 3710 N N . ASN A 1 483 ? 17.859 -12.671 -6.157 1.00 94.75 483 ASN A N 1
ATOM 3711 C CA . ASN A 1 483 ? 17.982 -12.695 -7.608 1.00 94.75 483 ASN A CA 1
ATOM 3712 C C . ASN A 1 483 ? 18.016 -11.301 -8.251 1.00 94.75 483 ASN A C 1
ATOM 3714 O O . ASN A 1 483 ? 17.966 -11.199 -9.474 1.00 94.75 483 ASN A O 1
ATOM 3718 N N . TRP A 1 484 ? 18.123 -10.224 -7.468 1.00 94.56 484 TRP A N 1
ATOM 3719 C CA . TRP A 1 484 ? 18.103 -8.841 -7.949 1.00 94.56 484 TRP A CA 1
ATOM 3720 C C . TRP A 1 484 ? 19.328 -8.073 -7.466 1.00 94.56 484 TRP A C 1
ATOM 3722 O O . TRP A 1 484 ? 19.471 -7.753 -6.284 1.00 94.56 484 TRP A O 1
ATOM 3732 N N . ASN A 1 485 ? 20.216 -7.723 -8.396 1.00 92.31 485 ASN A N 1
ATOM 3733 C CA . ASN A 1 485 ? 21.484 -7.091 -8.038 1.00 92.31 485 ASN A CA 1
ATOM 3734 C C . ASN A 1 485 ? 21.338 -5.625 -7.556 1.00 92.31 485 ASN A C 1
ATOM 3736 O O . ASN A 1 485 ? 20.243 -5.059 -7.452 1.00 92.31 485 ASN A O 1
ATOM 3740 N N . ASP A 1 486 ? 22.480 -4.986 -7.293 1.00 92.56 486 ASP A N 1
ATOM 3741 C CA . ASP A 1 486 ? 22.616 -3.578 -6.890 1.00 92.56 486 ASP A CA 1
ATOM 3742 C C . ASP A 1 486 ? 21.968 -2.576 -7.855 1.00 92.56 486 ASP A C 1
ATOM 3744 O O . ASP A 1 486 ? 21.583 -1.484 -7.446 1.00 92.56 486 ASP A O 1
ATOM 3748 N N . ARG A 1 487 ? 21.791 -2.968 -9.120 1.00 91.88 487 ARG A N 1
ATOM 3749 C CA . ARG A 1 487 ? 21.135 -2.178 -10.172 1.00 91.88 487 ARG A CA 1
ATOM 3750 C C . ARG A 1 487 ? 19.699 -2.609 -10.461 1.00 91.88 487 ARG A C 1
ATOM 3752 O O . ARG A 1 487 ? 19.117 -2.138 -11.434 1.00 91.88 487 ARG A O 1
ATOM 3759 N N . GLY A 1 488 ? 19.139 -3.518 -9.666 1.00 93.38 488 GLY A N 1
ATOM 3760 C CA . GLY A 1 488 ? 17.784 -4.035 -9.860 1.00 93.38 488 GLY A CA 1
ATOM 3761 C C . GLY A 1 488 ? 17.636 -4.932 -11.091 1.00 93.38 488 GLY A C 1
ATOM 3762 O O . GLY A 1 488 ? 16.543 -5.056 -11.626 1.00 93.38 488 GLY A O 1
ATOM 3763 N N . PHE A 1 489 ? 18.722 -5.538 -11.575 1.00 92.75 489 PHE A N 1
ATOM 3764 C CA . PHE A 1 489 ? 18.664 -6.502 -12.671 1.00 92.75 489 PHE A CA 1
ATOM 3765 C C . PHE A 1 489 ? 18.475 -7.914 -12.141 1.00 92.75 489 PHE A C 1
ATOM 3767 O O . PHE A 1 489 ? 19.195 -8.329 -11.226 1.00 92.75 489 PHE A O 1
ATOM 3774 N N . TYR A 1 490 ? 17.588 -8.660 -12.797 1.00 93.44 490 TYR A N 1
ATOM 3775 C CA . TYR A 1 490 ? 17.389 -10.074 -12.527 1.00 93.44 490 TYR A CA 1
ATOM 3776 C C . TYR A 1 490 ? 18.644 -10.885 -12.895 1.00 93.44 490 TYR A C 1
ATOM 3778 O O . TYR A 1 490 ? 19.171 -10.810 -14.012 1.00 93.44 490 TYR A O 1
ATOM 3786 N N . ARG A 1 491 ? 19.170 -11.619 -11.916 1.00 89.81 491 ARG A N 1
ATOM 3787 C CA . ARG A 1 491 ? 20.397 -12.422 -11.962 1.00 89.81 491 ARG A CA 1
ATOM 3788 C C . ARG A 1 491 ? 20.142 -13.746 -11.231 1.00 89.81 491 ARG A C 1
ATOM 3790 O O . ARG A 1 491 ? 20.617 -13.906 -10.109 1.00 89.81 491 ARG A O 1
ATOM 3797 N N . PRO A 1 492 ? 19.411 -14.681 -11.860 1.00 88.25 492 PRO A N 1
ATOM 3798 C CA . PRO A 1 492 ? 19.050 -15.938 -11.221 1.00 88.25 492 PRO A CA 1
ATOM 3799 C C . PRO A 1 492 ? 20.283 -16.800 -10.942 1.00 88.25 492 PRO A C 1
ATOM 3801 O O . PRO A 1 492 ? 21.257 -16.759 -11.703 1.00 88.25 492 PRO A O 1
ATOM 3804 N N . ASN A 1 493 ? 20.208 -17.648 -9.914 1.00 81.69 493 ASN A N 1
ATOM 3805 C CA . ASN A 1 493 ? 21.263 -18.590 -9.514 1.00 81.69 493 ASN A CA 1
ATOM 3806 C C . ASN A 1 493 ? 22.573 -17.926 -9.045 1.00 81.69 493 ASN A C 1
ATOM 3808 O O . ASN A 1 493 ? 23.636 -18.562 -9.054 1.00 81.69 493 ASN A O 1
ATOM 3812 N N . ALA A 1 494 ? 22.539 -16.646 -8.667 1.00 82.56 494 ALA A N 1
ATOM 3813 C CA . ALA A 1 494 ? 23.663 -16.047 -7.965 1.00 82.56 494 ALA A CA 1
ATOM 3814 C C . ALA A 1 494 ? 23.828 -16.743 -6.604 1.00 82.56 494 ALA A C 1
ATOM 3816 O O . ALA A 1 494 ? 22.849 -17.063 -5.937 1.00 82.56 494 ALA A O 1
ATOM 3817 N N . ARG A 1 495 ? 25.070 -17.001 -6.176 1.00 87.81 495 ARG A N 1
ATOM 3818 C CA . ARG A 1 495 ? 25.293 -17.541 -4.829 1.00 87.81 495 ARG A CA 1
ATOM 3819 C C . ARG A 1 495 ? 24.809 -16.514 -3.805 1.00 87.81 495 ARG A C 1
ATOM 3821 O O . ARG A 1 495 ? 25.329 -15.399 -3.795 1.00 87.81 495 ARG A O 1
ATOM 3828 N N . TRP A 1 496 ? 23.894 -16.928 -2.934 1.00 91.94 496 TRP A N 1
ATOM 3829 C CA . TRP A 1 496 ? 23.448 -16.121 -1.806 1.00 91.94 496 TRP A CA 1
ATOM 3830 C C . TRP A 1 496 ? 24.293 -16.348 -0.546 1.00 91.94 496 TRP A C 1
ATOM 3832 O O . TRP A 1 496 ? 25.147 -17.242 -0.486 1.00 91.94 496 TRP A O 1
ATOM 3842 N N . TYR A 1 497 ? 24.091 -15.473 0.430 1.00 91.25 497 TYR A N 1
ATOM 3843 C CA . TYR A 1 497 ? 24.815 -15.429 1.692 1.00 91.25 497 TYR A CA 1
ATOM 3844 C C . TYR A 1 497 ? 24.296 -16.499 2.665 1.00 91.25 497 TYR A C 1
ATOM 3846 O O . TYR A 1 497 ? 23.089 -16.711 2.775 1.00 91.25 497 TYR A O 1
ATOM 3854 N N . ASP A 1 498 ? 25.209 -17.168 3.373 1.00 90.12 498 ASP A N 1
ATOM 3855 C CA . ASP A 1 498 ? 24.917 -18.195 4.388 1.00 90.12 498 ASP A CA 1
ATOM 3856 C C . ASP A 1 498 ? 25.020 -17.663 5.833 1.00 90.12 498 ASP A C 1
ATOM 3858 O O . ASP A 1 498 ? 24.648 -18.353 6.776 1.00 90.12 498 ASP A O 1
ATOM 3862 N N . ASP A 1 499 ? 25.464 -16.417 5.997 1.00 90.62 499 ASP A N 1
ATOM 3863 C CA . ASP A 1 499 ? 25.598 -15.659 7.247 1.00 90.62 499 ASP A CA 1
ATOM 3864 C C . ASP A 1 499 ? 24.435 -14.661 7.469 1.00 90.62 499 ASP A C 1
ATOM 3866 O O . ASP A 1 499 ? 24.603 -13.631 8.119 1.00 90.62 499 ASP A O 1
ATOM 3870 N N . MET A 1 500 ? 23.250 -14.938 6.908 1.00 92.44 500 MET A N 1
ATOM 3871 C CA . MET A 1 500 ? 21.994 -14.216 7.174 1.00 92.44 500 MET A CA 1
ATOM 3872 C C . MET A 1 500 ? 20.776 -15.142 7.051 1.00 92.44 500 MET A C 1
ATOM 3874 O O . MET A 1 500 ? 20.869 -16.203 6.423 1.00 92.44 500 MET A O 1
ATOM 3878 N N . PHE A 1 501 ? 19.631 -14.749 7.626 1.00 92.25 501 PHE A N 1
ATOM 3879 C CA . PHE A 1 501 ? 18.410 -15.552 7.505 1.00 92.25 501 PHE A CA 1
ATOM 3880 C C . PHE A 1 501 ? 18.012 -15.689 6.032 1.00 92.25 501 PHE A C 1
ATOM 3882 O O . PHE A 1 501 ? 18.101 -14.737 5.249 1.00 92.25 501 PHE A O 1
ATOM 3889 N N . GLN A 1 502 ? 17.614 -16.900 5.649 1.00 94.12 502 GLN A N 1
ATOM 3890 C CA . GLN A 1 502 ? 17.261 -17.231 4.271 1.00 94.12 502 GLN A CA 1
ATOM 3891 C C . GLN A 1 502 ? 15.910 -16.621 3.883 1.00 94.12 502 GLN A C 1
ATOM 3893 O O . GLN A 1 502 ? 15.171 -16.144 4.741 1.00 94.12 502 GLN A O 1
ATOM 3898 N N . ALA A 1 503 ? 15.610 -16.598 2.580 1.00 95.88 503 ALA A N 1
ATOM 3899 C CA . ALA A 1 503 ? 14.379 -16.009 2.059 1.00 95.88 503 ALA A CA 1
ATOM 3900 C C . ALA A 1 503 ? 13.140 -16.584 2.762 1.00 95.88 503 ALA A C 1
ATOM 3902 O O . ALA A 1 503 ? 12.983 -17.801 2.864 1.00 95.88 503 ALA A O 1
ATOM 3903 N N . GLY A 1 504 ? 12.264 -15.699 3.228 1.00 91.31 504 GLY A N 1
ATOM 3904 C CA . GLY A 1 504 ? 11.121 -16.053 4.058 1.00 91.31 504 GLY A CA 1
ATOM 3905 C C . GLY A 1 504 ? 10.288 -14.829 4.429 1.00 91.31 504 GLY A C 1
ATOM 3906 O O . GLY A 1 504 ? 10.638 -13.695 4.092 1.00 91.31 504 GLY A O 1
ATOM 3907 N N . PHE A 1 505 ? 9.180 -15.058 5.123 1.00 86.88 505 PHE A N 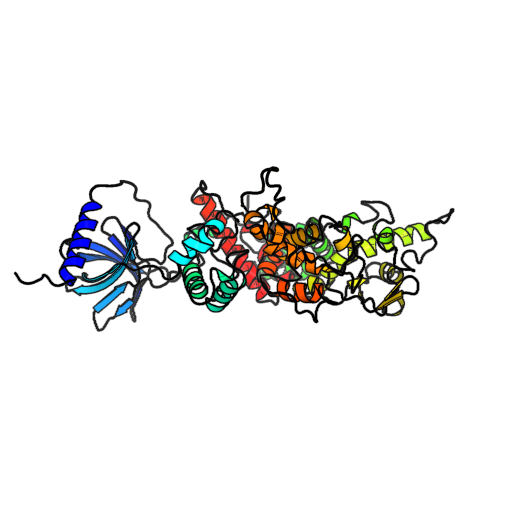1
ATOM 3908 C CA . PHE A 1 505 ? 8.293 -14.009 5.613 1.00 86.88 505 PHE A CA 1
ATOM 3909 C C . PHE A 1 505 ? 7.535 -14.504 6.844 1.00 86.88 505 PHE A C 1
ATOM 3911 O O . PHE A 1 505 ? 7.025 -15.620 6.831 1.00 86.88 505 PHE A O 1
ATOM 3918 N N . ALA A 1 506 ? 7.465 -13.678 7.895 1.00 75.44 506 ALA A N 1
ATOM 3919 C CA . ALA A 1 506 ? 6.723 -13.975 9.124 1.00 75.44 506 ALA A CA 1
ATOM 3920 C C . ALA A 1 506 ? 6.964 -15.411 9.648 1.00 75.44 506 ALA A C 1
ATOM 3922 O O . ALA A 1 506 ? 6.035 -16.198 9.786 1.00 75.44 506 ALA A O 1
ATOM 3923 N N . GLY A 1 507 ? 8.231 -15.783 9.859 1.00 72.88 507 GLY A N 1
ATOM 3924 C CA . GLY A 1 507 ? 8.622 -17.102 10.380 1.00 72.88 507 GLY A CA 1
ATOM 3925 C C . GLY A 1 507 ? 8.473 -18.282 9.407 1.00 72.88 507 GLY A C 1
ATOM 3926 O O . GLY A 1 507 ? 8.961 -19.370 9.700 1.00 72.88 507 GLY A O 1
ATOM 3927 N N . ALA A 1 508 ? 7.849 -18.090 8.242 1.00 78.50 508 ALA A N 1
ATOM 3928 C CA . ALA A 1 508 ? 7.786 -19.100 7.195 1.00 78.50 508 ALA A CA 1
ATOM 3929 C C . ALA A 1 508 ? 8.983 -18.975 6.244 1.00 78.50 508 ALA A C 1
ATOM 3931 O O . ALA A 1 508 ? 9.203 -17.927 5.630 1.00 78.50 508 ALA A O 1
ATOM 3932 N N . ASP A 1 509 ? 9.720 -20.070 6.076 1.00 87.25 509 ASP A N 1
ATOM 3933 C CA . ASP A 1 509 ? 10.775 -20.166 5.070 1.00 87.25 509 ASP A CA 1
ATOM 3934 C C . ASP A 1 509 ? 10.177 -20.322 3.668 1.00 87.25 509 ASP A C 1
ATOM 3936 O O . ASP A 1 509 ? 9.233 -21.091 3.443 1.00 87.25 509 ASP A O 1
ATOM 3940 N N . ARG A 1 510 ? 10.782 -19.652 2.685 1.00 93.94 510 ARG A N 1
ATOM 3941 C CA . ARG A 1 510 ? 10.445 -19.859 1.279 1.00 93.94 510 ARG A CA 1
ATOM 3942 C C . ARG A 1 510 ? 10.863 -21.272 0.843 1.00 93.94 510 ARG A C 1
ATOM 3944 O O . ARG A 1 510 ? 12.035 -21.635 0.986 1.00 93.94 510 ARG A O 1
ATOM 3951 N N . PRO A 1 511 ? 9.977 -22.056 0.199 1.00 95.25 511 PRO A N 1
ATOM 3952 C CA . PRO A 1 511 ? 10.353 -23.336 -0.390 1.00 95.25 511 PRO A CA 1
ATOM 3953 C C . PRO A 1 511 ? 11.503 -23.200 -1.398 1.00 95.25 511 PRO A C 1
ATOM 3955 O O . PRO A 1 511 ? 11.510 -22.300 -2.233 1.00 95.25 511 PRO A O 1
ATOM 3958 N N . ALA A 1 512 ? 12.447 -24.146 -1.394 1.00 92.25 512 ALA A N 1
ATOM 3959 C CA . ALA A 1 512 ? 13.592 -24.122 -2.313 1.00 92.25 512 ALA A CA 1
ATOM 3960 C C . ALA A 1 512 ? 13.194 -24.151 -3.805 1.00 92.25 512 ALA A C 1
ATOM 3962 O O . ALA A 1 512 ? 13.945 -23.677 -4.651 1.00 92.25 512 ALA A O 1
ATOM 3963 N N . SER A 1 513 ? 12.020 -24.700 -4.139 1.00 94.00 513 SER A N 1
ATOM 3964 C CA . SER A 1 513 ? 11.484 -24.698 -5.508 1.00 94.00 513 SER A CA 1
ATOM 3965 C C . SER A 1 513 ? 11.054 -23.315 -6.000 1.00 94.00 513 SER A C 1
ATOM 3967 O O . SER A 1 513 ? 10.995 -23.113 -7.206 1.00 94.00 513 SER A O 1
ATOM 3969 N N . GLU A 1 514 ? 10.766 -22.389 -5.084 1.00 94.62 514 GLU A N 1
ATOM 3970 C CA . GLU A 1 514 ? 10.340 -21.013 -5.373 1.00 94.62 514 GLU A CA 1
ATOM 3971 C C . GLU A 1 514 ? 11.533 -20.048 -5.444 1.00 94.62 514 GLU A C 1
ATOM 3973 O O . GLU A 1 514 ? 11.359 -18.833 -5.461 1.00 94.62 514 GLU A O 1
ATOM 3978 N N . GLU A 1 515 ? 12.769 -20.562 -5.468 1.00 94.06 515 GLU A N 1
ATOM 3979 C CA . GLU A 1 515 ? 13.968 -19.725 -5.544 1.00 94.06 515 GLU A CA 1
ATOM 3980 C C . GLU A 1 515 ? 13.991 -18.782 -6.753 1.00 94.06 515 GLU A C 1
ATOM 3982 O O . GLU A 1 515 ? 14.125 -17.567 -6.555 1.00 94.06 515 GLU A O 1
ATOM 3987 N N . PRO A 1 516 ? 13.730 -19.264 -7.981 1.00 91.94 516 PRO A N 1
ATOM 3988 C CA . PRO A 1 516 ? 13.722 -18.393 -9.150 1.00 91.94 516 PRO A CA 1
ATOM 3989 C C . PRO A 1 516 ? 12.662 -17.286 -9.064 1.00 91.94 516 PRO A C 1
ATOM 3991 O O . PRO A 1 516 ? 12.873 -16.202 -9.605 1.00 91.94 516 PRO A O 1
ATOM 3994 N N . THR A 1 517 ? 11.557 -17.549 -8.361 1.00 95.31 517 THR A N 1
ATOM 3995 C CA . THR A 1 517 ? 10.332 -16.739 -8.238 1.00 95.31 517 THR A CA 1
ATOM 3996 C C . THR A 1 517 ? 10.179 -16.111 -6.850 1.00 95.31 517 THR A C 1
ATOM 3998 O O . THR A 1 517 ? 9.084 -15.746 -6.430 1.00 95.31 517 THR A O 1
ATOM 4001 N N . SER A 1 518 ? 11.290 -15.927 -6.137 1.00 96.56 518 SER A N 1
ATOM 4002 C CA . SER A 1 518 ? 11.327 -15.516 -4.731 1.00 96.56 518 SER A CA 1
ATOM 4003 C C . SER A 1 518 ? 10.415 -14.340 -4.351 1.00 96.56 518 SER A C 1
ATOM 4005 O O . SER A 1 518 ? 9.710 -14.400 -3.345 1.00 96.56 518 SER A O 1
ATOM 4007 N N . LEU A 1 519 ? 10.392 -13.275 -5.161 1.00 98.00 519 LEU A N 1
ATOM 4008 C CA . LEU A 1 519 ? 9.545 -12.108 -4.892 1.00 98.00 519 LEU A CA 1
ATOM 4009 C C . LEU A 1 519 ? 8.058 -12.362 -5.167 1.00 98.00 519 LEU A C 1
ATOM 4011 O O . LEU A 1 519 ? 7.230 -11.752 -4.502 1.00 98.00 519 LEU A O 1
ATOM 4015 N N . GLN A 1 520 ? 7.709 -13.280 -6.074 1.00 98.31 520 GLN A N 1
ATOM 4016 C CA . GLN A 1 520 ? 6.318 -13.709 -6.272 1.00 98.31 520 GLN A CA 1
ATOM 4017 C C . GLN A 1 520 ? 5.831 -14.507 -5.060 1.00 98.31 520 GLN A C 1
ATOM 4019 O O . GLN A 1 520 ? 4.722 -14.283 -4.574 1.00 98.31 520 GLN A O 1
ATOM 4024 N N . TRP A 1 521 ? 6.684 -15.387 -4.521 1.00 97.94 521 TRP A N 1
ATOM 4025 C CA . TRP A 1 521 ? 6.385 -16.080 -3.271 1.00 97.94 521 TRP A CA 1
ATOM 4026 C C . TRP A 1 521 ? 6.215 -15.084 -2.118 1.00 97.94 521 TRP A C 1
ATOM 4028 O O . TRP A 1 521 ? 5.188 -15.127 -1.444 1.00 97.94 521 TRP A O 1
ATOM 4038 N N . LEU A 1 522 ? 7.152 -14.146 -1.935 1.00 98.38 522 LEU A N 1
ATOM 4039 C CA . LEU A 1 522 ? 7.053 -13.119 -0.892 1.00 98.38 522 LEU A CA 1
ATOM 4040 C C . LEU A 1 522 ? 5.761 -12.302 -1.036 1.00 98.38 522 LEU A C 1
ATOM 4042 O O . LEU A 1 522 ? 5.023 -12.165 -0.063 1.00 98.38 522 LEU A O 1
ATOM 4046 N N . ALA A 1 523 ? 5.454 -11.816 -2.244 1.00 98.44 523 ALA A N 1
ATOM 4047 C CA . ALA A 1 523 ? 4.223 -11.081 -2.517 1.00 98.44 523 ALA A CA 1
ATOM 4048 C C . ALA A 1 523 ? 2.987 -11.898 -2.113 1.00 98.44 523 ALA A C 1
ATOM 4050 O O . ALA A 1 523 ? 2.118 -11.369 -1.427 1.00 98.44 523 ALA A O 1
ATOM 4051 N N . SER A 1 524 ? 2.945 -13.197 -2.439 1.00 96.31 524 SER A N 1
ATOM 4052 C CA . SER A 1 524 ? 1.837 -14.086 -2.055 1.00 96.31 524 SER A CA 1
ATOM 4053 C C . SER A 1 524 ? 1.649 -14.221 -0.540 1.00 96.31 524 SER A C 1
ATOM 4055 O O . SER A 1 524 ? 0.522 -14.418 -0.093 1.00 96.31 524 SER A O 1
ATOM 4057 N N . GLN A 1 525 ? 2.727 -14.111 0.247 1.00 91.62 525 GLN A N 1
ATOM 4058 C CA . GLN A 1 525 ? 2.654 -14.142 1.709 1.00 91.62 525 GLN A CA 1
ATOM 4059 C C . GLN A 1 525 ? 2.231 -12.785 2.278 1.00 91.62 525 GLN A C 1
ATOM 4061 O O . GLN A 1 525 ? 1.404 -12.729 3.183 1.00 91.62 525 GLN A O 1
ATOM 4066 N N . MET A 1 526 ? 2.758 -11.689 1.729 1.00 92.00 526 MET A N 1
ATOM 4067 C CA . MET A 1 526 ? 2.447 -10.337 2.195 1.00 92.00 526 MET A CA 1
ATOM 4068 C C . MET A 1 526 ? 0.978 -9.972 1.979 1.00 92.00 526 MET A C 1
ATOM 4070 O O . MET A 1 526 ? 0.349 -9.421 2.870 1.00 92.00 526 MET A O 1
ATOM 4074 N N . VAL A 1 527 ? 0.407 -10.289 0.814 1.00 91.19 527 VAL A N 1
ATOM 4075 C CA . VAL A 1 527 ? -0.957 -9.848 0.468 1.00 91.19 527 VAL A CA 1
ATOM 4076 C C . VAL A 1 527 ? -2.069 -10.548 1.251 1.00 91.19 527 VAL A C 1
ATOM 4078 O O . VAL A 1 527 ? -3.202 -10.066 1.260 1.00 91.19 527 VAL A O 1
ATOM 4081 N N . VAL A 1 528 ? -1.767 -11.687 1.881 1.00 83.69 528 VAL A N 1
ATOM 4082 C CA . VAL A 1 528 ? -2.694 -12.394 2.781 1.00 83.69 528 VAL A CA 1
ATOM 4083 C C . VAL A 1 528 ? -2.486 -12.018 4.248 1.00 83.69 528 VAL A C 1
ATOM 4085 O O . VAL A 1 528 ? -3.325 -12.349 5.085 1.00 83.69 528 VAL A O 1
ATOM 4088 N N . ASP A 1 529 ? -1.386 -11.335 4.568 1.00 81.62 529 ASP A N 1
ATOM 4089 C CA . ASP A 1 529 ? -1.142 -10.778 5.891 1.00 81.62 529 ASP A CA 1
ATOM 4090 C C . ASP A 1 529 ? -1.988 -9.505 6.053 1.00 81.62 529 ASP A C 1
ATOM 4092 O O . ASP A 1 529 ? -1.930 -8.618 5.193 1.00 81.62 529 ASP A O 1
ATOM 4096 N N . PRO A 1 530 ? -2.803 -9.367 7.112 1.00 76.19 530 PRO A N 1
ATOM 4097 C CA . PRO A 1 530 ? -3.760 -8.270 7.148 1.00 76.19 530 PRO A CA 1
ATOM 4098 C C . PRO A 1 530 ? -3.106 -6.896 7.365 1.00 76.19 530 PRO A C 1
ATOM 4100 O O . PRO A 1 530 ? -3.725 -5.893 7.005 1.00 76.19 530 PRO A O 1
ATOM 4103 N N . ARG A 1 531 ? -1.821 -6.848 7.758 1.00 81.00 531 ARG A N 1
ATOM 4104 C CA . ARG A 1 531 ? -1.002 -5.625 7.736 1.00 81.00 531 ARG A CA 1
ATOM 4105 C C . ARG A 1 531 ? -0.877 -4.990 6.351 1.00 81.00 531 ARG A C 1
ATOM 4107 O O . ARG A 1 531 ? -0.664 -3.786 6.249 1.00 81.00 531 ARG A O 1
ATOM 4114 N N . PHE A 1 532 ? -1.035 -5.764 5.274 1.00 88.44 532 PHE A N 1
ATOM 4115 C CA . PHE A 1 532 ? -1.124 -5.188 3.932 1.00 88.44 532 PHE A CA 1
ATOM 4116 C C . PHE A 1 532 ? -2.321 -4.242 3.807 1.00 88.44 532 PHE A C 1
ATOM 4118 O O . PHE A 1 532 ? -2.218 -3.166 3.218 1.00 88.44 532 PHE A O 1
ATOM 4125 N N . ASN A 1 533 ? -3.460 -4.619 4.390 1.00 87.38 533 ASN A N 1
ATOM 4126 C CA . ASN A 1 533 ? -4.650 -3.778 4.373 1.00 87.38 533 ASN A CA 1
ATOM 4127 C C . ASN A 1 533 ? -4.479 -2.558 5.280 1.00 87.38 533 ASN A C 1
ATOM 4129 O O . ASN A 1 533 ? -4.870 -1.470 4.865 1.00 87.38 533 ASN A O 1
ATOM 4133 N N . ASP A 1 534 ? -3.861 -2.722 6.455 1.00 83.06 534 ASP A N 1
ATOM 4134 C CA . ASP A 1 534 ? -3.525 -1.602 7.347 1.00 83.06 534 ASP A CA 1
ATOM 4135 C C . ASP A 1 534 ? -2.649 -0.572 6.611 1.00 83.06 534 ASP A C 1
ATOM 4137 O O . ASP A 1 534 ? -2.985 0.613 6.571 1.00 83.06 534 ASP A O 1
ATOM 4141 N N . ALA A 1 535 ? -1.619 -1.034 5.889 1.00 89.19 535 ALA A N 1
ATOM 4142 C CA . ALA A 1 535 ? -0.766 -0.173 5.074 1.00 89.19 535 ALA A CA 1
ATOM 4143 C C . ALA A 1 535 ? -1.569 0.590 4.009 1.00 89.19 535 ALA A C 1
ATOM 4145 O O . ALA A 1 535 ? -1.427 1.803 3.874 1.00 89.19 535 ALA A O 1
ATOM 4146 N N . MET A 1 536 ? -2.460 -0.080 3.267 1.00 97.12 536 MET A N 1
ATOM 4147 C CA . MET A 1 536 ? -3.294 0.601 2.266 1.00 97.12 536 MET A CA 1
ATOM 4148 C C . MET A 1 536 ? -4.216 1.651 2.901 1.00 97.12 536 MET A C 1
ATOM 4150 O O . MET A 1 536 ? -4.367 2.743 2.349 1.00 97.12 536 MET A O 1
ATOM 4154 N N . VAL A 1 537 ? -4.803 1.352 4.065 1.00 94.94 537 VAL A N 1
ATOM 4155 C CA . VAL A 1 537 ? -5.623 2.307 4.825 1.00 94.94 537 VAL A CA 1
ATOM 4156 C C . VAL A 1 537 ? -4.788 3.508 5.253 1.00 94.94 537 VAL A C 1
ATOM 4158 O O . VAL A 1 537 ? -5.189 4.630 4.946 1.00 94.94 537 VAL A O 1
ATOM 4161 N N . ARG A 1 538 ? -3.613 3.302 5.862 1.00 94.50 538 ARG A N 1
ATOM 4162 C CA . ARG A 1 538 ? -2.701 4.380 6.276 1.00 94.50 538 ARG A CA 1
ATOM 4163 C C . ARG A 1 538 ? -2.344 5.304 5.118 1.00 94.50 538 ARG A C 1
ATOM 4165 O O . ARG A 1 538 ? -2.491 6.520 5.237 1.00 94.50 538 ARG A O 1
ATOM 4172 N N . ILE A 1 539 ? -1.916 4.734 3.990 1.00 96.75 539 ILE A N 1
ATOM 4173 C CA . ILE A 1 539 ? -1.473 5.491 2.812 1.00 96.75 539 ILE A CA 1
ATOM 4174 C C . ILE A 1 539 ? -2.587 6.401 2.294 1.00 96.75 539 ILE A C 1
ATOM 4176 O O . ILE A 1 539 ? -2.372 7.591 2.060 1.00 96.75 539 ILE A O 1
ATOM 4180 N N . VAL A 1 540 ? -3.792 5.855 2.116 1.00 98.00 540 VAL A N 1
ATOM 4181 C CA . VAL A 1 540 ? -4.919 6.628 1.581 1.00 98.00 540 VAL A CA 1
ATOM 4182 C C . VAL A 1 540 ? -5.446 7.616 2.615 1.00 98.00 540 VAL A C 1
ATOM 4184 O O . VAL A 1 540 ? -5.793 8.740 2.251 1.00 98.00 540 VAL A O 1
ATOM 4187 N N . TYR A 1 541 ? -5.489 7.225 3.891 1.00 96.38 541 TYR A N 1
ATOM 4188 C CA . TYR A 1 541 ? -5.899 8.099 4.983 1.00 96.38 541 TYR A CA 1
ATOM 4189 C C . TYR A 1 541 ? -5.003 9.334 5.038 1.00 96.38 541 TYR A C 1
ATOM 4191 O O . TYR A 1 541 ? -5.513 10.437 4.850 1.00 96.38 541 TYR A O 1
ATOM 4199 N N . ASN A 1 542 ? -3.680 9.156 5.140 1.00 95.44 542 ASN A N 1
ATOM 4200 C CA . ASN A 1 542 ? -2.720 10.259 5.082 1.00 95.44 542 ASN A CA 1
ATOM 4201 C C . ASN A 1 542 ? -2.873 11.061 3.783 1.00 95.44 542 ASN A C 1
ATOM 4203 O O . ASN A 1 542 ? -2.995 12.285 3.816 1.00 95.44 542 ASN A O 1
ATOM 4207 N N . GLY A 1 543 ? -2.975 10.382 2.640 1.00 95.81 543 GLY A N 1
ATOM 4208 C CA . GLY A 1 543 ? -3.144 11.030 1.343 1.00 95.81 543 GLY A CA 1
ATOM 4209 C C . GLY A 1 543 ? -4.371 11.948 1.240 1.00 95.81 543 GLY A C 1
ATOM 4210 O O . GLY A 1 543 ? -4.365 12.885 0.440 1.00 95.81 543 GLY A O 1
ATOM 4211 N N . LEU A 1 544 ? -5.427 11.721 2.026 1.00 95.81 544 LEU A N 1
ATOM 4212 C CA . LEU A 1 544 ? -6.658 12.521 2.001 1.00 95.81 544 LEU A CA 1
ATOM 4213 C C . LEU A 1 544 ? -6.766 13.503 3.179 1.00 95.81 544 LEU A C 1
ATOM 4215 O O . LEU A 1 544 ? -7.262 14.622 3.013 1.00 95.81 544 LEU A O 1
ATOM 4219 N N . THR A 1 545 ? -6.299 13.126 4.367 1.00 93.19 545 THR A N 1
ATOM 4220 C CA . THR A 1 545 ? -6.361 13.971 5.570 1.00 93.19 545 THR A CA 1
ATOM 4221 C C . THR A 1 545 ? -5.137 14.874 5.717 1.00 93.19 545 THR A C 1
ATOM 4223 O O . THR A 1 545 ? -5.244 15.955 6.293 1.00 93.19 545 THR A O 1
ATOM 4226 N N . GLY A 1 546 ? -3.998 14.473 5.147 1.00 91.69 546 GLY A N 1
ATOM 4227 C CA . GLY A 1 546 ? -2.691 15.098 5.336 1.00 91.69 546 GLY A CA 1
ATOM 4228 C C . GLY A 1 546 ? -2.022 14.744 6.668 1.00 91.69 546 GLY A C 1
ATOM 4229 O O . GLY A 1 546 ? -1.073 15.428 7.052 1.00 91.69 546 GLY A O 1
ATOM 4230 N N . ALA A 1 547 ? -2.525 13.734 7.384 1.00 89.69 547 ALA A N 1
ATOM 4231 C CA . ALA A 1 547 ? -2.018 13.307 8.684 1.00 89.69 547 ALA A CA 1
ATOM 4232 C C . ALA A 1 547 ? -1.791 11.789 8.720 1.00 89.69 547 ALA A C 1
ATOM 4234 O O . ALA A 1 547 ? -2.632 11.021 8.252 1.00 89.69 547 ALA A O 1
ATOM 4235 N N . GLU A 1 548 ? -0.669 11.364 9.305 1.00 87.69 548 GLU A N 1
ATOM 4236 C CA . GLU A 1 548 ? -0.498 9.962 9.698 1.00 87.69 548 GLU A CA 1
ATOM 4237 C C . GLU A 1 548 ? -1.550 9.599 10.759 1.00 87.69 548 GLU A C 1
ATOM 4239 O O . GLU A 1 548 ? -1.876 10.460 11.586 1.00 87.69 548 GLU A O 1
ATOM 4244 N N . PRO A 1 549 ? -2.049 8.349 10.764 1.00 84.75 549 PRO A N 1
ATOM 4245 C CA . PRO A 1 549 ? -2.767 7.800 11.906 1.00 84.75 549 PRO A CA 1
ATOM 4246 C C . PRO A 1 549 ? -2.031 8.067 13.221 1.00 84.75 549 PRO A C 1
ATOM 4248 O O . PRO A 1 549 ? -0.796 8.058 13.276 1.00 84.75 549 PRO A O 1
ATOM 4251 N N . LEU A 1 550 ? -2.789 8.293 14.287 1.00 77.62 550 LEU A N 1
ATOM 4252 C CA . LEU A 1 550 ? -2.259 8.461 15.628 1.00 77.62 550 LEU A CA 1
ATOM 4253 C C . LEU A 1 550 ? -1.468 7.211 16.017 1.00 77.62 550 LEU A C 1
ATOM 4255 O O . LEU A 1 550 ? -1.973 6.090 15.996 1.00 77.62 550 LEU A O 1
ATOM 4259 N N . ALA A 1 551 ? -0.213 7.423 16.405 1.00 71.62 551 ALA A N 1
ATOM 4260 C CA . ALA A 1 551 ? 0.571 6.388 17.054 1.00 71.62 551 ALA A CA 1
ATOM 4261 C C . ALA A 1 551 ? -0.009 6.097 18.450 1.00 71.62 551 ALA A C 1
ATOM 4263 O O . ALA A 1 551 ? -0.577 7.010 19.066 1.00 71.62 551 ALA A O 1
ATOM 4264 N N . PRO A 1 552 ? 0.172 4.873 18.979 1.00 63.06 552 PRO A N 1
ATOM 4265 C CA . PRO A 1 552 ? -0.180 4.578 20.358 1.00 63.06 552 PRO A CA 1
ATOM 4266 C C . PRO A 1 552 ? 0.500 5.580 21.304 1.00 63.06 552 PRO A C 1
ATOM 4268 O O . PRO A 1 552 ? 1.714 5.800 21.196 1.00 63.06 552 PRO A O 1
ATOM 4271 N N . PRO A 1 553 ? -0.250 6.228 22.207 1.00 63.06 553 PRO A N 1
ATOM 4272 C CA . PRO A 1 553 ? 0.340 7.109 23.201 1.00 63.06 553 PRO A CA 1
ATOM 4273 C C . PRO A 1 553 ? 1.347 6.372 24.106 1.00 63.06 553 PRO A C 1
ATOM 4275 O O . PRO A 1 553 ? 1.232 5.178 24.353 1.00 63.06 553 PRO A O 1
ATOM 4278 N N . GLY A 1 554 ? 2.364 7.078 24.609 1.00 53.41 554 GLY A N 1
ATOM 4279 C CA . GLY A 1 554 ? 3.354 6.488 25.525 1.00 53.41 554 GLY A CA 1
ATOM 4280 C C . GLY A 1 554 ? 2.887 6.448 26.988 1.00 53.41 554 GLY A C 1
ATOM 4281 O O . GLY A 1 554 ? 1.876 7.049 27.340 1.00 53.41 554 GLY A O 1
ATOM 4282 N N . ASP A 1 555 ? 3.689 5.850 27.876 1.00 49.81 555 ASP A N 1
ATOM 4283 C CA . ASP A 1 555 ? 3.372 5.602 29.302 1.00 49.81 555 ASP A CA 1
ATOM 4284 C C . ASP A 1 555 ? 2.876 6.813 30.125 1.00 49.81 555 ASP A C 1
ATOM 4286 O O . ASP A 1 555 ? 2.247 6.647 31.167 1.00 49.81 555 ASP A O 1
ATOM 4290 N N . ASN A 1 556 ? 3.187 8.043 29.702 1.00 59.66 556 ASN A N 1
ATOM 4291 C CA . ASN A 1 556 ? 2.784 9.275 30.394 1.00 59.66 556 ASN A CA 1
ATOM 4292 C C . ASN A 1 556 ? 1.587 9.984 29.738 1.00 59.66 556 ASN A C 1
ATOM 4294 O O . ASN A 1 556 ? 1.310 11.139 30.073 1.00 59.66 556 ASN A O 1
ATOM 4298 N N . ALA A 1 557 ? 0.927 9.339 28.778 1.00 59.34 557 ALA A N 1
ATOM 4299 C CA . ALA A 1 557 ? -0.198 9.908 28.061 1.00 59.34 557 ALA A CA 1
ATOM 4300 C C . ALA A 1 557 ? -1.426 10.086 28.959 1.00 59.34 557 ALA A C 1
ATOM 4302 O O . ALA A 1 557 ? -1.681 9.340 29.906 1.00 59.34 557 ALA A O 1
ATOM 4303 N N . THR A 1 558 ? -2.191 11.119 28.646 1.00 67.62 558 THR A N 1
ATOM 4304 C CA . THR A 1 558 ? -3.467 11.425 29.277 1.00 67.62 558 THR A CA 1
ATOM 4305 C C . THR A 1 558 ? -4.560 10.481 28.784 1.00 67.62 558 THR A C 1
ATOM 4307 O O . THR A 1 558 ? -4.490 9.930 27.689 1.00 67.62 558 THR A O 1
ATOM 4310 N N . GLU A 1 559 ? -5.622 10.341 29.576 1.00 61.81 559 GLU A N 1
ATOM 4311 C CA . GLU A 1 559 ? -6.820 9.584 29.190 1.00 61.81 559 GLU A CA 1
ATOM 4312 C C . GLU A 1 559 ? -7.407 10.084 27.859 1.00 61.81 559 GLU A C 1
ATOM 4314 O O . GLU A 1 559 ? -7.724 9.285 26.991 1.00 61.81 559 GLU A O 1
ATOM 4319 N N . ALA A 1 560 ? -7.424 11.402 27.637 1.00 67.50 560 ALA A N 1
ATOM 4320 C CA . ALA A 1 560 ? -7.912 11.992 26.391 1.00 67.50 560 ALA A CA 1
ATOM 4321 C C . ALA A 1 560 ? -7.060 11.630 25.159 1.00 67.50 560 ALA A C 1
ATOM 4323 O O . ALA A 1 560 ? -7.595 11.515 24.058 1.00 67.50 560 ALA A O 1
ATOM 4324 N N . GLU A 1 561 ? -5.742 11.462 25.319 1.00 62.66 561 GLU A N 1
ATOM 4325 C CA . GLU A 1 561 ? -4.864 11.000 24.234 1.00 62.66 561 GLU A CA 1
ATOM 4326 C C . GLU A 1 561 ? -5.144 9.532 23.895 1.00 62.66 561 GLU A C 1
ATOM 4328 O O . GLU A 1 561 ? -5.232 9.182 22.718 1.00 62.66 561 GLU A O 1
ATOM 4333 N N . TRP A 1 562 ? -5.364 8.696 24.912 1.00 65.19 562 TRP A N 1
ATOM 4334 C CA . TRP A 1 562 ? -5.788 7.309 24.727 1.00 65.19 562 TRP A CA 1
ATOM 4335 C C . TRP A 1 562 ? -7.174 7.196 24.092 1.00 65.19 562 TRP A C 1
ATOM 4337 O O . TRP A 1 562 ? -7.351 6.410 23.165 1.00 65.19 562 TRP A O 1
ATOM 4347 N N . ASP A 1 563 ? -8.143 7.997 24.528 1.00 67.44 563 ASP A N 1
ATOM 4348 C CA . ASP A 1 563 ? -9.489 8.018 23.952 1.00 67.44 563 ASP A CA 1
ATOM 4349 C C . ASP A 1 563 ? -9.466 8.432 22.477 1.00 67.44 563 ASP A C 1
ATOM 4351 O O . ASP A 1 563 ? -10.119 7.796 21.649 1.00 67.44 563 ASP A O 1
ATOM 4355 N N . ALA A 1 564 ? -8.670 9.448 22.126 1.00 72.06 564 ALA A N 1
ATOM 4356 C CA . ALA A 1 564 ? -8.494 9.885 20.744 1.00 72.06 564 ALA A CA 1
ATOM 4357 C C . ALA A 1 564 ? -7.849 8.798 19.869 1.00 72.06 564 ALA A C 1
ATOM 4359 O O . ALA A 1 564 ? -8.350 8.523 18.776 1.00 72.06 564 ALA A O 1
ATOM 4360 N N . TYR A 1 565 ? -6.780 8.159 20.358 1.00 72.81 565 TYR A N 1
ATOM 4361 C CA . TYR A 1 565 ? -6.114 7.049 19.672 1.00 72.81 565 TYR A CA 1
ATOM 4362 C C . TYR A 1 565 ? -7.062 5.862 19.453 1.00 72.81 565 TYR A C 1
ATOM 4364 O O . TYR A 1 565 ? -7.176 5.342 18.342 1.00 72.81 565 TYR A O 1
ATOM 4372 N N . ASN A 1 566 ? -7.793 5.463 20.495 1.00 68.62 566 ASN A N 1
ATOM 4373 C CA . ASN A 1 566 ? -8.744 4.357 20.434 1.00 68.62 566 ASN A CA 1
ATOM 4374 C C . ASN A 1 566 ? -9.895 4.656 19.466 1.00 68.62 566 ASN A C 1
ATOM 4376 O O . ASN A 1 566 ? -10.301 3.782 18.698 1.00 68.62 566 ASN A O 1
ATOM 4380 N N . ALA A 1 567 ? -10.404 5.890 19.479 1.00 73.38 567 ALA A N 1
ATOM 4381 C CA . ALA A 1 567 ? -11.461 6.322 18.577 1.00 73.38 567 ALA A CA 1
ATOM 4382 C C . ALA A 1 567 ? -11.026 6.304 17.109 1.00 73.38 567 ALA A C 1
ATOM 4384 O O . ALA A 1 567 ? -11.775 5.825 16.254 1.00 73.38 567 ALA A O 1
ATOM 4385 N N . GLU A 1 568 ? -9.809 6.769 16.818 1.00 80.44 568 GLU A N 1
ATOM 4386 C CA . GLU A 1 568 ? -9.298 6.748 15.449 1.00 80.44 568 GLU A CA 1
ATOM 4387 C C . GLU A 1 568 ? -9.016 5.315 15.001 1.00 80.44 568 GLU A C 1
ATOM 4389 O O . GLU A 1 568 ? -9.416 4.937 13.904 1.00 80.44 568 GLU A O 1
ATOM 4394 N N . SER A 1 569 ? -8.443 4.486 15.876 1.00 74.81 569 SER A N 1
ATOM 4395 C CA . SER A 1 569 ? -8.171 3.073 15.591 1.00 74.81 569 SER A CA 1
ATOM 4396 C C . SER A 1 569 ? -9.443 2.310 15.205 1.00 74.81 569 SER A C 1
ATOM 4398 O O . SER A 1 569 ? -9.476 1.675 14.154 1.00 74.81 569 SER A O 1
ATOM 4400 N N . VAL A 1 570 ? -10.536 2.455 15.972 1.00 73.06 570 VAL A N 1
ATOM 4401 C CA . VAL A 1 570 ? -11.840 1.843 15.634 1.00 73.06 570 VAL A CA 1
ATOM 4402 C C . VAL A 1 570 ? -12.351 2.322 14.274 1.00 73.06 570 VAL A C 1
ATOM 4404 O O . VAL A 1 570 ? -12.886 1.537 13.487 1.00 73.06 570 VAL A O 1
ATOM 4407 N N . GLN A 1 571 ? -12.186 3.609 13.967 1.00 81.44 571 GLN A N 1
ATOM 4408 C CA . GLN A 1 571 ? -12.604 4.146 12.678 1.00 81.44 571 GLN A CA 1
ATOM 4409 C C . GLN A 1 571 ? -11.748 3.604 11.523 1.00 81.44 571 GLN A C 1
ATOM 4411 O O . GLN A 1 571 ? -12.299 3.292 10.466 1.00 81.44 571 GLN A O 1
ATOM 4416 N N . LEU A 1 572 ? -10.430 3.482 11.698 1.00 83.00 572 LEU A N 1
ATOM 4417 C CA . LEU A 1 572 ? -9.517 2.908 10.704 1.00 83.00 572 LEU A CA 1
ATOM 4418 C C . LEU A 1 572 ? -9.811 1.420 10.467 1.00 83.00 572 LEU A C 1
ATOM 4420 O O . LEU A 1 572 ? -9.811 0.978 9.317 1.00 83.00 572 LEU A O 1
ATOM 4424 N N . ASP A 1 573 ? -10.165 0.672 11.512 1.00 77.56 573 ASP A N 1
ATOM 4425 C CA . ASP A 1 573 ? -10.611 -0.718 11.391 1.00 77.56 573 ASP A CA 1
ATOM 4426 C C . ASP A 1 573 ? -11.915 -0.837 10.594 1.00 77.56 573 ASP A C 1
ATOM 4428 O O . ASP A 1 573 ? -11.999 -1.642 9.668 1.00 77.56 573 ASP A O 1
ATOM 4432 N N . ALA A 1 574 ? -12.902 0.026 10.846 1.00 80.06 574 ALA A N 1
ATOM 4433 C CA . ALA A 1 574 ? -14.140 0.041 10.061 1.00 80.06 574 ALA A CA 1
ATOM 4434 C C . ALA A 1 574 ? -13.899 0.371 8.569 1.00 80.06 574 ALA A C 1
ATOM 4436 O O . ALA A 1 574 ? -14.567 -0.170 7.675 1.00 80.06 574 ALA A O 1
ATOM 4437 N N . LEU A 1 575 ? -12.931 1.251 8.278 1.00 87.44 575 LEU A N 1
ATOM 4438 C CA . LEU A 1 575 ? -12.494 1.549 6.909 1.00 87.44 575 LEU A CA 1
ATOM 4439 C C . LEU A 1 575 ? -11.827 0.330 6.261 1.00 87.44 575 LEU A C 1
ATOM 4441 O O . LEU A 1 575 ? -12.142 -0.002 5.112 1.00 87.44 575 LEU A O 1
ATOM 4445 N N . LYS A 1 576 ? -10.954 -0.362 7.001 1.00 86.06 576 LYS A N 1
ATOM 4446 C CA . LYS A 1 576 ? -10.314 -1.606 6.565 1.00 86.06 576 LYS A CA 1
ATOM 4447 C C . LYS A 1 576 ? -11.338 -2.694 6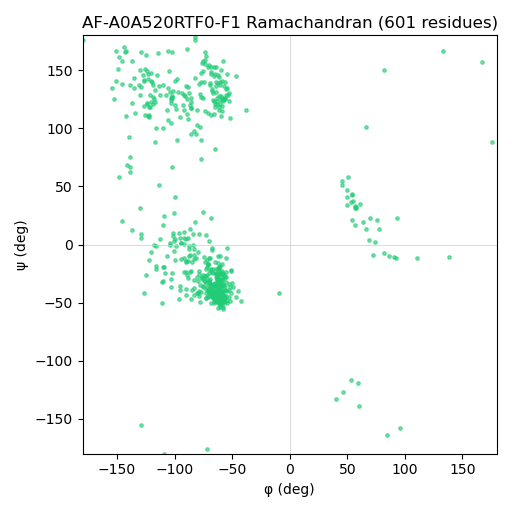.263 1.00 86.06 576 LYS A C 1
ATOM 4449 O O . LYS A 1 576 ? -11.263 -3.309 5.202 1.00 86.06 576 LYS A O 1
ATOM 4454 N N . ASP A 1 577 ? -12.311 -2.905 7.141 1.00 82.81 577 ASP A N 1
ATOM 4455 C CA . ASP A 1 577 ? -13.354 -3.915 6.953 1.00 82.81 577 ASP A CA 1
ATOM 4456 C C . ASP A 1 577 ? -14.158 -3.649 5.681 1.00 82.81 577 ASP A C 1
ATOM 4458 O O . ASP A 1 577 ? -14.393 -4.558 4.884 1.00 82.81 577 ASP A O 1
ATOM 4462 N N . SER A 1 578 ? -14.513 -2.386 5.431 1.00 88.44 578 SER A N 1
ATOM 4463 C CA . SER A 1 578 ? -15.212 -1.976 4.207 1.00 88.44 578 SER A CA 1
ATOM 4464 C C . SER A 1 578 ? -14.364 -2.207 2.952 1.00 88.44 578 SER A C 1
ATOM 4466 O O . SER A 1 578 ? -14.870 -2.659 1.920 1.00 88.44 578 SER A O 1
ATOM 4468 N N . PHE A 1 579 ? -13.062 -1.929 3.037 1.00 92.88 579 PHE A N 1
ATOM 4469 C CA . PHE A 1 579 ? -12.098 -2.171 1.969 1.00 92.88 579 PHE A CA 1
ATOM 4470 C C . PHE A 1 579 ? -11.956 -3.666 1.655 1.00 92.88 579 PHE A C 1
ATOM 4472 O O . PHE A 1 579 ? -12.082 -4.061 0.495 1.00 92.88 579 PHE A O 1
ATOM 4479 N N . VAL A 1 580 ? -11.770 -4.510 2.673 1.00 88.44 580 VAL A N 1
ATOM 4480 C CA . VAL A 1 580 ? -11.653 -5.969 2.528 1.00 88.44 580 VAL A CA 1
ATOM 4481 C C . VAL A 1 580 ? -12.960 -6.581 2.022 1.00 88.44 580 VAL A C 1
ATOM 4483 O O . VAL A 1 580 ? -12.937 -7.390 1.092 1.00 88.44 580 VAL A O 1
ATOM 4486 N N . ALA A 1 581 ? -14.107 -6.163 2.566 1.00 88.62 581 ALA A N 1
ATOM 4487 C CA . ALA A 1 581 ? -15.423 -6.655 2.162 1.00 88.62 581 ALA A CA 1
ATOM 4488 C C . ALA A 1 581 ? -15.728 -6.382 0.683 1.00 88.62 581 ALA A C 1
ATOM 4490 O O . ALA A 1 581 ? -16.420 -7.179 0.046 1.00 88.62 581 ALA A O 1
ATOM 4491 N N . ASN A 1 582 ? -15.186 -5.296 0.120 1.00 93.31 582 ASN A N 1
ATOM 4492 C CA . ASN A 1 582 ? -15.274 -5.005 -1.308 1.00 93.31 582 ASN A CA 1
ATOM 4493 C C . ASN A 1 582 ? -14.006 -5.393 -2.083 1.00 93.31 582 ASN A C 1
ATOM 4495 O O . ASN A 1 582 ? -13.559 -4.659 -2.966 1.00 93.31 582 ASN A O 1
ATOM 4499 N N . ASN A 1 583 ? -13.425 -6.548 -1.745 1.00 95.06 583 ASN A N 1
ATOM 4500 C CA . ASN A 1 583 ? -12.306 -7.157 -2.463 1.00 95.06 583 ASN A CA 1
ATOM 4501 C C . ASN A 1 583 ? -11.108 -6.206 -2.633 1.00 95.06 583 ASN A C 1
ATOM 4503 O O . ASN A 1 583 ? -10.546 -6.094 -3.719 1.00 95.06 583 ASN A O 1
ATOM 4507 N N . GLN A 1 584 ? -10.756 -5.477 -1.571 1.00 97.12 584 GLN A N 1
ATOM 4508 C CA . GLN A 1 584 ? -9.609 -4.566 -1.534 1.00 97.12 584 GLN A CA 1
ATOM 4509 C C . GLN A 1 584 ? -9.643 -3.519 -2.663 1.00 97.12 584 GLN A C 1
ATOM 4511 O O . GLN A 1 584 ? -8.613 -3.162 -3.236 1.00 97.12 584 GLN A O 1
ATOM 4516 N N . ASN A 1 585 ? -10.835 -3.018 -3.001 1.00 98.38 585 ASN A N 1
ATOM 4517 C CA . ASN A 1 585 ? -11.022 -1.976 -4.007 1.00 98.38 585 ASN A CA 1
ATOM 4518 C C . ASN A 1 585 ? -10.725 -0.579 -3.426 1.00 98.38 585 ASN A C 1
ATOM 4520 O O . ASN A 1 585 ? -11.462 -0.074 -2.571 1.00 98.38 585 ASN A O 1
ATOM 4524 N N . LEU A 1 586 ? -9.692 0.093 -3.948 1.00 98.56 586 LEU A N 1
ATOM 4525 C CA . LEU A 1 586 ? -9.235 1.399 -3.448 1.00 98.56 586 LEU A CA 1
ATOM 4526 C C . LEU A 1 586 ? -10.296 2.507 -3.522 1.00 98.56 586 LEU A C 1
ATOM 4528 O O . LEU A 1 586 ? -10.370 3.343 -2.624 1.00 98.56 586 LEU A O 1
ATOM 4532 N N . LYS A 1 587 ? -11.147 2.522 -4.559 1.00 98.62 587 LYS A N 1
ATOM 4533 C CA . LYS A 1 587 ? -12.211 3.536 -4.695 1.00 98.62 587 LYS A CA 1
ATOM 4534 C C . LYS A 1 587 ? -13.220 3.445 -3.551 1.00 98.62 587 LYS A C 1
ATOM 4536 O O . LYS A 1 587 ? -13.797 4.452 -3.147 1.00 98.62 587 LYS A O 1
ATOM 4541 N N . THR A 1 588 ? -13.417 2.244 -3.005 1.00 98.12 588 THR A N 1
ATOM 4542 C CA . THR A 1 588 ? -14.270 2.040 -1.824 1.00 98.12 588 THR A CA 1
ATOM 4543 C C . THR A 1 588 ? -13.638 2.667 -0.600 1.00 98.12 588 THR A C 1
ATOM 4545 O O . THR A 1 588 ? -14.281 3.483 0.050 1.00 98.12 588 THR A O 1
ATOM 4548 N N . LEU A 1 589 ? -12.364 2.365 -0.346 1.00 98.25 589 LEU A N 1
ATOM 4549 C CA . LEU A 1 589 ? -11.618 2.937 0.771 1.00 98.25 589 LEU A CA 1
ATOM 4550 C C . LEU A 1 589 ? -11.600 4.473 0.720 1.00 98.25 589 LEU A C 1
ATOM 4552 O O . LEU A 1 589 ? -11.937 5.120 1.705 1.00 98.25 589 LEU A O 1
ATOM 4556 N N . ILE A 1 590 ? -11.298 5.060 -0.443 1.00 98.56 590 ILE A N 1
ATOM 4557 C CA . ILE A 1 590 ? -11.309 6.519 -0.647 1.00 98.56 590 ILE A CA 1
ATOM 4558 C C . ILE A 1 590 ? -12.681 7.112 -0.311 1.00 98.56 590 ILE A C 1
ATOM 4560 O O . ILE A 1 590 ? -12.771 8.114 0.399 1.00 98.56 590 ILE A O 1
ATOM 4564 N N . LYS A 1 591 ? -13.760 6.492 -0.798 1.00 97.75 591 LYS A N 1
ATOM 4565 C CA . LYS A 1 591 ? -15.128 6.948 -0.543 1.00 97.75 591 LYS A CA 1
ATOM 4566 C C . LYS A 1 591 ? -15.498 6.862 0.937 1.00 97.75 591 LYS A C 1
ATOM 4568 O O . LYS A 1 591 ? -16.049 7.827 1.458 1.00 97.75 591 LYS A O 1
ATOM 4573 N N . GLU A 1 592 ? -15.180 5.761 1.615 1.00 97.56 592 GLU A N 1
ATOM 4574 C CA . GLU A 1 592 ? -15.460 5.631 3.049 1.00 97.56 592 GLU A CA 1
ATOM 4575 C C . GLU A 1 592 ? -14.610 6.599 3.887 1.00 97.56 592 GLU A C 1
ATOM 4577 O O . GLU A 1 592 ? -15.131 7.200 4.824 1.00 97.56 592 GLU A O 1
ATOM 4582 N N . ILE A 1 593 ? -13.352 6.865 3.508 1.00 97.75 593 ILE A N 1
ATOM 4583 C CA . ILE A 1 593 ? -12.534 7.895 4.168 1.00 97.75 593 ILE A CA 1
ATOM 4584 C C . ILE A 1 593 ? -13.179 9.271 4.012 1.00 97.75 593 ILE A C 1
ATOM 4586 O O . ILE A 1 593 ? -13.338 9.965 5.011 1.00 97.75 593 ILE A O 1
ATOM 4590 N N . VAL A 1 594 ? -13.609 9.665 2.808 1.00 97.75 594 VAL A N 1
ATOM 4591 C CA . VAL A 1 594 ? -14.272 10.966 2.578 1.00 97.75 594 VAL A CA 1
ATOM 4592 C C . VAL A 1 594 ? -15.540 11.133 3.426 1.00 97.75 594 VAL A C 1
ATOM 4594 O O . VAL A 1 594 ? -15.904 12.249 3.803 1.00 97.75 594 VAL A O 1
ATOM 4597 N N . LEU A 1 595 ? -16.221 10.031 3.735 1.00 95.38 595 LEU A N 1
ATOM 4598 C CA . LEU A 1 595 ? -17.437 10.025 4.545 1.00 95.38 595 LEU A CA 1
ATOM 4599 C C . LEU A 1 595 ? -17.169 9.911 6.046 1.00 95.38 595 LEU A C 1
ATOM 4601 O O . LEU A 1 595 ? -18.072 10.195 6.835 1.00 95.38 595 LEU A O 1
ATOM 4605 N N . SER A 1 596 ? -15.945 9.548 6.428 1.00 93.69 596 SER A N 1
ATOM 4606 C CA . SER A 1 596 ? -15.547 9.378 7.817 1.00 93.69 596 SER A CA 1
ATOM 4607 C C . SER A 1 596 ? -15.608 10.695 8.608 1.00 93.69 596 SER A C 1
ATOM 4609 O O . SER A 1 596 ? -15.413 11.782 8.045 1.00 93.69 596 SER A O 1
ATOM 4611 N N . PRO A 1 597 ? -15.814 10.615 9.934 1.00 91.44 597 PRO A N 1
ATOM 4612 C CA . PRO A 1 597 ? -15.771 11.773 10.824 1.00 91.44 597 PRO A CA 1
ATOM 4613 C C . PRO A 1 597 ? -14.458 12.560 10.729 1.00 91.44 597 PRO A C 1
ATOM 4615 O O . PRO A 1 597 ? -14.489 13.785 10.692 1.00 91.44 597 PRO A O 1
ATOM 4618 N N . TYR A 1 598 ? -13.313 11.881 10.598 1.00 92.19 598 TYR A N 1
ATOM 4619 C CA . TYR A 1 598 ? -11.991 12.518 10.569 1.00 92.19 598 TYR A CA 1
ATOM 4620 C C . TYR A 1 598 ? -11.737 13.319 9.291 1.00 92.19 598 TYR A C 1
ATOM 4622 O O . TYR A 1 598 ? -11.235 14.442 9.346 1.00 92.19 598 TYR A O 1
ATOM 4630 N N . PHE A 1 599 ? -12.153 12.814 8.125 1.00 94.69 599 PHE A N 1
ATOM 4631 C CA . PHE A 1 599 ? -12.087 13.617 6.903 1.00 94.69 599 PHE A CA 1
ATOM 4632 C C . PHE A 1 599 ? -13.018 14.829 6.975 1.00 94.69 599 PHE A C 1
ATOM 4634 O O . PHE A 1 599 ? -12.708 15.896 6.434 1.00 94.69 599 PHE A O 1
ATOM 4641 N N . ARG A 1 600 ? -14.166 14.663 7.630 1.00 94.12 600 ARG A N 1
ATOM 4642 C CA . ARG A 1 600 ? -15.197 15.689 7.760 1.00 94.12 600 ARG A CA 1
ATOM 4643 C C . ARG A 1 600 ? -15.010 16.572 8.986 1.00 94.12 600 ARG A C 1
ATOM 4645 O O . ARG A 1 600 ? -15.867 17.418 9.196 1.00 94.12 600 ARG A O 1
ATOM 4652 N N . ALA A 1 601 ? -13.932 16.431 9.748 1.00 90.81 601 ALA A N 1
ATOM 4653 C CA . ALA A 1 601 ? -13.697 17.253 10.922 1.00 90.81 601 ALA A CA 1
ATOM 4654 C C . ALA A 1 601 ? -13.620 18.746 10.542 1.00 90.81 601 ALA A C 1
ATOM 4656 O O . ALA A 1 601 ? -12.885 19.134 9.628 1.00 90.81 601 ALA A O 1
ATOM 4657 N N . ASP A 1 602 ? -14.409 19.564 11.233 1.00 79.25 602 ASP A N 1
ATOM 4658 C CA . ASP A 1 602 ? -14.381 21.025 11.197 1.00 79.25 602 ASP A CA 1
ATOM 4659 C C . ASP A 1 602 ? -13.458 21.512 12.322 1.00 79.25 602 ASP A C 1
ATOM 4661 O O . ASP A 1 602 ? -13.654 21.146 13.484 1.00 79.25 602 ASP A O 1
ATOM 4665 N N . GLY A 1 603 ? -12.405 22.240 11.942 1.00 60.62 603 GLY A N 1
ATOM 4666 C CA . GLY A 1 603 ? -11.255 22.563 12.798 1.00 60.62 603 GLY A CA 1
ATOM 4667 C C . GLY A 1 603 ? -11.454 23.728 13.756 1.00 60.62 603 GLY A C 1
ATOM 4668 O O . GLY A 1 603 ? -12.191 24.680 13.408 1.00 60.62 603 GLY A O 1
#

InterPro domains:
  IPR009056 Cytochrome c-like domain [PF13442] (131-197)
  IPR009056 Cytochrome c-like domain [PS51007] (127-201)
  IPR036909 Cytochrome c-like domain superfamily [G3DSA:1.10.760.10] (111-220)
  IPR036909 Cytochrome c-like domain superfamily [SSF46626] (118-207)

Nearest PDB structures (foldseek):
  8q1v-assembly1_A  TM=8.846E-01  e=6.218E-03  Teredinibacter turnerae
  7vci-assembly1_M  TM=1.149E-01  e=3.248E+00  Xenopus laevis

Mean predicted aligned error: 13.93 Å

Foldseek 3Di:
DDDDDVVVVVLVVQLVVVVVVVPDDDDDDDDAQACAFEQDPQKTWRLWEQDVPPGIWTWIWGQDDSNQRKTATPDTHHHDPLRDGQWYADPVQQKIWGCWYDYPPWIWTWIWHQDPRRMTTTPDIDTDDQQLLVLCVVWPCCQCNSQQCGHQQLRRLALDLQLVDLVRQLVLQCQFGPHLCSVSQHDSNSSSNSVVSVNRRYSLRGVLLVVVLVPFDFFALQVLLQLCCCQQQNDGDDPVLSVQCVVPPLVSSLVVLVVSLQDPSNLVLQLVLLCVQLVLCCQQCVNDPLQSLLVLLVQQPQSQVVDDPPDPDADPVSSVLSRLLRNQLSCFLSVQVSVCQNVLHAPLCQFQPQWIKGALSVCRNNVNNVVDDDPDSPPSPDIDTDWRAQDDGPNDGPGTQRDGHLLLRLSSDQVQFDDPVCLQLSVLQSCCVQQQVGNLVSNDAPDPPVPPPPPVDPQCCNVPPRNVSSQSARQQCSQLCVQQHRSSDGRAPDDDDPSGDHHDHSSGHDDPVCRSVSSSSVSVVSSPRLSRLLSLLQSLLCSSLVDGQDRRDDPPDDPVSNSSNSSSVSLSSVLSVQCVVSNNNSSRSNSSSSVRSSSRRDD

Solvent-accessible surface area (backbone atoms only — not comparable to full-atom values): 32360 Å² total; per-residue (Å²): 131,84,81,79,58,70,70,58,58,54,54,53,50,51,43,55,51,64,61,56,61,78,77,64,77,94,78,90,74,88,87,82,66,64,34,62,16,36,41,53,94,61,30,38,38,30,47,13,28,62,36,92,97,74,48,48,29,20,39,34,27,37,61,76,35,72,90,64,48,27,24,36,63,77,46,78,45,80,23,62,90,64,43,52,62,28,34,46,59,42,86,86,78,40,34,40,38,26,76,46,30,39,42,85,96,44,36,29,26,38,33,26,37,62,45,91,85,59,27,31,33,56,77,44,77,42,84,47,76,68,64,22,47,69,53,31,59,74,62,40,21,76,40,23,21,90,79,25,54,1,49,50,46,60,53,43,46,46,59,36,82,66,46,83,38,50,68,55,25,14,51,46,27,28,44,38,26,34,67,68,44,18,80,80,24,36,67,70,48,10,43,26,30,25,46,33,45,63,74,70,26,60,62,93,54,28,66,64,32,56,49,52,53,68,65,51,48,62,49,52,74,67,58,42,46,39,53,48,26,41,66,42,48,71,38,77,63,49,74,67,51,52,50,40,24,74,74,49,45,69,65,23,45,56,55,44,49,61,54,47,71,68,40,73,47,22,50,54,40,53,38,48,46,53,33,80,72,66,48,36,63,55,26,21,39,91,69,44,55,55,44,48,34,42,66,64,38,73,73,39,90,30,37,53,72,80,50,69,94,81,58,93,76,77,56,72,66,45,53,48,52,39,36,52,27,11,34,41,50,22,41,20,61,47,44,39,47,41,50,32,56,75,68,63,36,39,58,54,43,46,32,58,26,66,35,49,39,31,23,46,47,22,19,40,22,71,67,47,41,92,83,52,89,69,94,49,78,81,38,79,82,52,70,43,82,44,67,58,66,69,38,63,46,95,92,41,79,74,34,62,59,75,38,12,22,42,78,54,31,51,52,50,32,49,68,40,51,42,44,96,84,51,56,26,39,55,39,23,47,48,46,31,39,66,48,37,60,34,59,70,88,60,50,59,70,82,65,61,89,80,73,71,70,64,82,85,47,99,32,36,51,69,74,33,73,83,40,17,48,56,30,59,66,36,28,11,46,8,36,28,44,60,42,40,49,60,67,31,45,83,41,74,89,56,90,76,76,86,67,48,53,61,34,24,57,81,70,43,72,58,58,81,87,44,57,86,40,28,47,44,55,49,28,62,54,47,62,72,37,58,41,27,50,50,14,54,45,47,51,52,46,22,58,72,67,76,44,75,78,75,67,61,68,60,99,85,57,52,70,68,54,48,44,52,37,52,28,49,50,56,52,53,50,56,43,42,50,54,16,54,74,54,56,37,19,57,70,54,35,54,53,50,44,64,69,31,62,78,60,24,48,54,132

pLDDT: mean 82.09, std 17.91, range [24.8, 98.81]

Secondary structure (DSSP, 8-state):
-PPPPHHHHHHHHHHHHHTTGGGS--------S--S-EEETTEEEEEEEEETTTEEEEEEEEEEETTTTEEEEEEEEEPPTTS---BEEETTTTEEEEEEEEETTEEEEEEEEEETTTEEEEEEEEEE--TTHHHHHHHTHHHH-TTSS-GGGT---TT-GGGSSHHHHHHHHHHH-STT-GGGG-THHHHHHHHHHHHHS--TT-HHHHHHHHTS-B--HHHHHHHHHHHHHSSPPPHHHHHHHHHHHHHHHHHHHHHHTTSHHHHHHHHHHHHHHH-GGGGSTTTS-TTHHHHH-TT-TTTTTTS-TT-S---HHHHHHHHHHHHHHHHHHHHHHHHHHHTT--TTHHHH-SSEEE-HHHHHHHT-GGGS--S-TT-TT--EEE---SEEETTEEEE-----GGGG-HHHHHHS---TTTTTHHHHHHHHHHHH---TTT--S----S-----S-S-HHHH-HHHHHHHHHHHHHHHTTTTB-TTS-B-TTPPPPSSSPPSEETTEEPPGGGSTTHHHHHHHHHTTSTHHHHHHHHHHHHHHHSSPPPPPP-TT--HHHHHHHHHHHHHHHHHHHHHHHTTT-HHHHHHHHHHSTTTTB--

Radius of gyration: 30.28 Å; Cα contacts (8 Å, |Δi|>4): 1039; chains: 1; bounding box: 71×55×101 Å

Sequence (603 aa):
MPRMPDKLKSLLKIASLLLWALCASQFASAQSGSSLPTFSDDTLTIPRIDVEGYGSLELQLQLVDTTNLTFQLTSSLAANPSLTPGATYDLQTSELSIPMVQADTVFYKLDLQLQPGDVFTVVTAAETKLTGQDDYNAQCASCHGVDGQGGLVSVSLVNCANCSSISTLSNYIANVMPVGAPESCAGDCASKTAEYILNLFQIVDNPMVEQTIQAISSLSLDDTLRKASLQLVSRLPTATESQQVANQGEAGLRAVLDGMMQEDKFYDRVAEIFNDLILTDRYLSVNGGRAEALRLMRIFPDAFWFGDPQEATRDDEWVQNLILSNDSVAREPLQLINHVVKNELPMTEILTADYFMVNPYSAKSYGVFDELAFQDEFDVNEWLPAQIKDFEFSKIRIGDIPHAGILTSLMFLNRYPTSDTNRNRARSRVVYDLFMDVDILALEGSRPDGEAVDISSPAPTLDNDDCVVCHALLDPVASSFENWNDRGFYRPNARWYDDMFQAGFAGADRPASEEPTSLQWLASQMVVDPRFNDAMVRIVYNGLTGAEPLAPPGDNATEAEWDAYNAESVQLDALKDSFVANNQNLKTLIKEIVLSPYFRADG